Protein 3GT5 (pdb70)

Radius of gyration: 19.45 Å; Cα contacts (8 Å, |Δi|>4): 727; chains: 1; bounding box: 50×46×50 Å

InterPro domains:
  IPR008928 Six-hairpin glycosidase superfamily [SSF48208] (11-395)
  IPR010819 N-acylglucosamine 2-epimerase/Cellobiose 2-epimerase [PF07221] (39-389)
  IPR012341 Six-hairpin glycosidase-like superfamily [G3DSA:1.50.10.10] (9-401)
  IPR034116 AGE domain [cd00249] (7-400)

B-factor: mean 23.51, std 6.63, range [10.03, 51.68]

Secondary structure (DSSP, 8-state):
---TTSHHHHHHHHHHHHHHHTTTTB-TTSSB--EE-TTS-EEESSEEEHHHHHHHHHHHHHHHHHH--HHHHHHHHHHHHHIIIIIB-TTTS-B-SEEETTEEEE--EEHHHHHHHHHHHHHHHHTT-TTHHHHHHHHHHHHHHHTEETTTTEE--EE-TT--B-S-EEHHHHHHHHHHHHHHHHHH--HHHHHHHHHHHHIIIIIIHHTTTTS--SEE-TTS-B-TTTTTTSTT-SSS-SSB-HHHHHHHHHHHHHHHHH---TTHHHHHHHHHHHHHHHHB-TTT-SB-SEE-TTS-EEE--EEHHHHHHHHHHHHHHHHHH--HHHHHHHHHHHHHIIIIIB-TTT-SB-SEE-TTS-B--S--B-TT-SSHHHHHHHHHHHTTS--

Nearest PDB structures (foldseek):
  3gt5-assembly1_A  TM=1.003E+00  e=1.446E-72  Xylella fastidiosa M23
  5x32-assembly2_B  TM=9.901E-01  e=2.668E-51  Marinomonas mediterranea MMB-1
  5x32-assembly1_A  TM=9.912E-01  e=1.944E-47  Marinomonas mediterranea MMB-1
  2zbl-assembly1_C  TM=9.240E-01  e=2.281E-29  Salmonella enterica subsp. enterica serovar Typhimurium
  2zbl-assembly1_B  TM=9.263E-01  e=1.297E-28  Salmonella enterica subsp. enterica serovar Typhimurium

Sequence (391 aa):
SLDFRSADFLRTHISSDTMAFYHPRCIDSAGGFFHYFRDDGSIYNATHRHLVSSTRFVFNYAMAYLQFGTAEYLDAVHHGLSYVRDVHRNPATGGYAWTLCDDRVEDDTNHCYGLAFVMLAYSCGLKVGIKQAREWMDETWCLLERHFWDAEYGLYKKDEADAQWNFTRYRGQNANMHMCEAMLAAYEASGEQRYLERALVLADRITRRQAAKADGLVWEHYDMRWEVDWDYNRDNPKHLFRPWGFQPGHQTEWAKLLLILDRYIEVEWLVPVARSLFDVAVARSWDAVRGGLCYGFAPDGTICDDDKYFWVQAESLAAAALLATRSGDERYWQWYDRLWAYAWQHMVDHRRYGAWYRLLDGDNRKYNDEKSPAGKTDYHTMGACHEVLNVVWT

Structure (mmCIF, N/CA/C/O backbone):
data_3GT5
#
_entry.id   3GT5
#
_cell.length_a   58.401
_cell.length_b   72.052
_cell.length_c   99.606
_cell.angle_alpha   90.000
_cell.angle_beta   90.000
_cell.angle_gamma   90.000
#
_symmetry.space_group_name_H-M   'P 21 21 21'
#
loop_
_entity.id
_entity.type
_entity.pdbx_description
1 polymer 'N-acetylglucosamine 2-epimerase'
2 non-polymer 'CHLORIDE ION'
3 water water
#
loop_
_atom_site.group_PDB
_atom_site.id
_atom_site.type_symbol
_atom_site.label_atom_id
_atom_site.label_alt_id
_atom_site.label_comp_id
_atom_site.label_asym_id
_atom_site.label_entity_id
_atom_site.label_seq_id
_atom_site.pdbx_PDB_ins_code
_atom_site.Cartn_x
_atom_site.Cartn_y
_atom_site.Cartn_z
_atom_site.occupancy
_atom_site.B_iso_or_equiv
_atom_site.auth_seq_id
_atom_site.auth_comp_id
_atom_site.auth_asym_id
_atom_site.auth_atom_id
_atom_site.pdbx_PDB_model_num
ATOM 1 N N . SER A 1 2 ? 32.324 30.771 -12.081 1.00 41.08 9 SER A N 1
ATOM 2 C CA . SER A 1 2 ? 32.436 31.994 -12.927 1.00 41.79 9 SER A CA 1
ATOM 3 C C . SER A 1 2 ? 31.492 33.133 -12.515 1.00 40.55 9 SER A C 1
ATOM 4 O O . SER A 1 2 ? 31.734 34.290 -12.871 1.00 41.57 9 SER A O 1
ATOM 7 N N . LEU A 1 3 ? 30.408 32.806 -11.808 1.00 38.60 10 LEU A N 1
ATOM 8 C CA . LEU A 1 3 ? 29.468 33.823 -11.291 1.00 36.60 10 LEU A CA 1
ATOM 9 C C . LEU A 1 3 ? 30.288 34.741 -10.369 1.00 34.22 10 LEU A C 1
ATOM 10 O O . LEU A 1 3 ? 31.046 34.251 -9.520 1.00 33.05 10 LEU A O 1
ATOM 15 N N . ASP A 1 4 ? 30.187 36.061 -10.553 1.00 30.93 11 ASP A N 1
ATOM 16 C CA . ASP A 1 4 ? 30.940 36.966 -9.682 1.00 29.04 11 ASP A CA 1
ATOM 17 C C . ASP A 1 4 ? 30.060 37.344 -8.476 1.00 26.83 11 ASP A C 1
ATOM 18 O O . ASP A 1 4 ? 29.294 38.307 -8.539 1.00 25.10 11 ASP A O 1
ATOM 23 N N . PHE A 1 5 ? 30.224 36.589 -7.389 1.00 24.61 12 PHE A N 1
ATOM 24 C CA . PHE A 1 5 ? 29.439 36.829 -6.151 1.00 23.94 12 PHE A CA 1
ATOM 25 C C . PHE A 1 5 ? 29.735 38.164 -5.474 1.00 22.85 12 PHE A C 1
ATOM 26 O O . PHE A 1 5 ? 28.922 38.631 -4.670 1.00 23.13 12 PHE A O 1
ATOM 34 N N . ARG A 1 6 ? 30.852 38.792 -5.821 1.00 23.10 13 ARG A N 1
ATOM 35 C CA . ARG A 1 6 ? 31.216 40.091 -5.252 1.00 23.42 13 ARG A CA 1
ATOM 36 C C . ARG A 1 6 ? 30.677 41.262 -6.049 1.00 22.90 13 ARG A C 1
ATOM 37 O O . ARG A 1 6 ? 30.858 42.414 -5.640 1.00 23.98 13 ARG A O 1
ATOM 45 N N . SER A 1 7 ? 30.041 41.015 -7.200 1.00 22.99 14 SER A N 1
ATOM 46 C CA . SER A 1 7 ? 29.534 42.143 -8.003 1.00 23.24 14 SER A CA 1
ATOM 47 C C . SER A 1 7 ? 28.181 42.664 -7.539 1.00 23.05 14 SER A C 1
ATOM 48 O O . SER A 1 7 ? 27.343 41.908 -7.099 1.00 22.09 14 SER A O 1
ATOM 51 N N . ALA A 1 8 ? 27.970 43.973 -7.646 1.00 23.18 15 ALA A N 1
ATOM 52 C CA . ALA A 1 8 ? 26.668 44.565 -7.429 1.00 24.76 15 ALA A CA 1
ATOM 53 C C . ALA A 1 8 ? 25.558 43.965 -8.312 1.00 24.66 15 ALA A C 1
ATOM 54 O O . ALA A 1 8 ? 24.417 43.833 -7.868 1.00 24.60 15 ALA A O 1
ATOM 56 N N . ASP A 1 9 ? 25.903 43.595 -9.547 1.00 24.20 16 ASP A N 1
ATOM 57 C CA . ASP A 1 9 ? 24.984 42.933 -10.463 1.00 25.50 16 ASP A CA 1
ATOM 58 C C . ASP A 1 9 ? 24.414 41.666 -9.810 1.00 23.13 16 ASP A C 1
ATOM 59 O O . ASP A 1 9 ? 23.214 41.458 -9.783 1.00 24.02 16 ASP A O 1
ATOM 64 N N . PHE A 1 10 ? 25.296 40.830 -9.290 1.00 22.20 17 PHE A N 1
ATOM 65 C CA . PHE A 1 10 ? 24.881 39.611 -8.651 1.00 21.55 17 PHE A CA 1
ATOM 66 C C . PHE A 1 10 ? 23.992 39.943 -7.440 1.00 21.33 17 PHE A C 1
ATOM 67 O O . PHE A 1 10 ? 22.887 39.386 -7.280 1.00 19.19 17 PHE A O 1
ATOM 75 N N . LEU A 1 11 ? 24.497 40.807 -6.568 1.00 19.63 18 LEU A N 1
ATOM 76 C CA . LEU A 1 11 ? 23.780 41.100 -5.307 1.00 20.05 18 LEU A CA 1
ATOM 77 C C . LEU A 1 11 ? 22.397 41.710 -5.525 1.00 20.15 18 LEU A C 1
ATOM 78 O O . LEU A 1 11 ? 21.393 41.321 -4.882 1.00 18.88 18 LEU A O 1
ATOM 83 N N . ARG A 1 12 ? 22.305 42.672 -6.453 1.00 19.65 19 ARG A N 1
ATOM 84 C CA . ARG A 1 12 ? 21.030 43.300 -6.754 1.00 20.15 19 ARG A CA 1
ATOM 85 C C . ARG A 1 12 ? 20.031 42.325 -7.368 1.00 19.96 19 ARG A C 1
ATOM 86 O O . ARG A 1 12 ? 18.861 42.320 -7.003 1.00 18.83 19 ARG A O 1
ATOM 94 N N . THR A 1 13 ? 20.530 41.477 -8.270 1.00 19.74 20 THR A N 1
ATOM 95 C CA . THR A 1 13 ? 19.691 40.494 -8.919 1.00 19.50 20 THR A CA 1
ATOM 96 C C . THR A 1 13 ? 19.203 39.512 -7.875 1.00 18.82 20 THR A C 1
ATOM 97 O O . THR A 1 13 ? 18.056 39.129 -7.903 1.00 18.90 20 THR A O 1
ATOM 101 N N . HIS A 1 14 ? 20.081 39.100 -6.971 1.00 18.71 21 HIS A N 1
ATOM 102 C CA . HIS A 1 14 ? 19.690 38.145 -5.947 1.00 18.18 21 HIS A CA 1
ATOM 103 C C . HIS A 1 14 ? 18.621 38.704 -5.024 1.00 18.60 21 HIS A C 1
ATOM 104 O O . HIS A 1 14 ? 17.649 38.002 -4.697 1.00 18.12 21 HIS A O 1
ATOM 111 N N . ILE A 1 15 ? 18.792 39.949 -4.599 1.00 17.69 22 ILE A N 1
ATOM 112 C CA . ILE A 1 15 ? 17.793 40.602 -3.785 1.00 18.32 22 ILE A CA 1
ATOM 113 C C . ILE A 1 15 ? 16.428 40.664 -4.525 1.00 18.50 22 ILE A C 1
ATOM 114 O O . ILE A 1 15 ? 15.355 40.376 -3.986 1.00 18.02 22 ILE A O 1
ATOM 119 N N . SER A 1 16 ? 16.468 40.992 -5.813 1.00 19.00 23 SER A N 1
ATOM 120 C CA A SER A 1 16 ? 15.256 41.119 -6.596 0.50 19.35 23 SER A CA 1
ATOM 121 C CA B SER A 1 16 ? 15.223 41.125 -6.549 0.50 19.05 23 SER A CA 1
ATOM 122 C C . SER A 1 16 ? 14.596 39.756 -6.793 1.00 19.25 23 SER A C 1
ATOM 123 O O . SER A 1 16 ? 13.379 39.648 -6.821 1.00 19.96 23 SER A O 1
ATOM 128 N N . ASP A 1 17 ? 15.409 38.707 -6.888 1.00 20.48 24 ASP A N 1
ATOM 129 C CA . ASP A 1 17 ? 14.849 37.341 -6.987 1.00 20.75 24 ASP A CA 1
ATOM 130 C C . ASP A 1 17 ? 14.087 36.956 -5.691 1.00 20.13 24 ASP A C 1
ATOM 131 O O . ASP A 1 17 ? 12.976 36.396 -5.704 1.00 20.66 24 ASP A O 1
ATOM 136 N N . THR A 1 18 ? 14.670 37.281 -4.548 1.00 18.17 25 THR A N 1
ATOM 137 C CA . THR A 1 18 ? 14.012 36.980 -3.266 1.00 18.34 25 THR A CA 1
ATOM 138 C C . THR A 1 18 ? 12.756 37.840 -3.066 1.00 17.98 25 THR A C 1
ATOM 139 O O . THR A 1 18 ? 11.723 37.380 -2.633 1.00 18.55 25 THR A O 1
ATOM 143 N N . MET A 1 19 ? 12.815 39.108 -3.447 1.00 19.12 26 MET A N 1
ATOM 144 C CA . MET A 1 19 ? 11.618 39.952 -3.415 1.00 18.51 26 MET A CA 1
ATOM 145 C C . MET A 1 19 ? 10.497 39.396 -4.301 1.00 19.93 26 MET A C 1
ATOM 146 O O . MET A 1 19 ? 9.346 39.456 -3.913 1.00 20.42 26 MET A O 1
ATOM 151 N N . ALA A 1 20 ? 10.856 38.806 -5.437 1.00 19.72 27 ALA A N 1
ATOM 152 C CA . ALA A 1 20 ? 9.868 38.205 -6.325 1.00 20.10 27 ALA A CA 1
ATOM 153 C C . ALA A 1 20 ? 9.187 36.994 -5.688 1.00 20.02 27 ALA A C 1
ATOM 154 O O . ALA A 1 20 ? 8.034 36.730 -5.998 1.00 20.59 27 ALA A O 1
ATOM 156 N N . PHE A 1 21 ? 9.847 36.284 -4.771 1.00 19.60 28 PHE A N 1
ATOM 157 C CA . PHE A 1 21 ? 9.196 35.198 -4.027 1.00 19.97 28 PHE A CA 1
ATOM 158 C C . PHE A 1 21 ? 8.068 35.736 -3.125 1.00 19.71 28 PHE A C 1
ATOM 159 O O . PHE A 1 21 ? 6.938 35.205 -3.081 1.00 20.36 28 PHE A O 1
ATOM 167 N N . TYR A 1 22 ? 8.363 36.794 -2.367 1.00 19.60 29 TYR A N 1
ATOM 168 C CA . TYR A 1 22 ? 7.441 37.272 -1.328 1.00 19.57 29 TYR A CA 1
ATOM 169 C C . TYR A 1 22 ? 6.393 38.251 -1.878 1.00 20.12 29 TYR A C 1
ATOM 170 O O . TYR A 1 22 ? 5.306 38.321 -1.377 1.00 21.84 29 TYR A O 1
ATOM 179 N N . HIS A 1 23 ? 6.780 39.036 -2.871 1.00 21.86 30 HIS A N 1
ATOM 180 C CA . HIS A 1 23 ? 5.936 40.122 -3.350 1.00 23.30 30 HIS A CA 1
ATOM 181 C C . HIS A 1 23 ? 5.192 39.711 -4.623 1.00 23.96 30 HIS A C 1
ATOM 182 O O . HIS A 1 23 ? 5.832 39.230 -5.555 1.00 24.96 30 HIS A O 1
ATOM 189 N N . PRO A 1 24 ? 3.853 39.896 -4.666 1.00 24.84 31 PRO A N 1
ATOM 190 C CA . PRO A 1 24 ? 2.988 40.507 -3.655 1.00 24.74 31 PRO A CA 1
ATOM 191 C C . PRO A 1 24 ? 2.219 39.501 -2.759 1.00 24.17 31 PRO A C 1
ATOM 192 O O . PRO A 1 24 ? 1.336 39.889 -1.982 1.00 24.02 31 PRO A O 1
ATOM 196 N N . ARG A 1 25 ? 2.569 38.224 -2.825 1.00 24.20 32 ARG A N 1
ATOM 197 C CA . ARG A 1 25 ? 1.800 37.190 -2.138 1.00 25.28 32 ARG A CA 1
ATOM 198 C C . ARG A 1 25 ? 1.804 37.285 -0.602 1.00 24.46 32 ARG A C 1
ATOM 199 O O . ARG A 1 25 ? 0.870 36.804 0.044 1.00 22.78 32 ARG A O 1
ATOM 207 N N . CYS A 1 26 ? 2.826 37.944 -0.033 1.00 23.03 33 CYS A N 1
ATOM 208 C CA . CYS A 1 26 ? 2.905 38.075 1.416 1.00 22.93 33 CYS A CA 1
ATOM 209 C C . CYS A 1 26 ? 1.936 39.105 2.014 1.00 23.02 33 CYS A C 1
ATOM 210 O O . CYS A 1 26 ? 1.734 39.120 3.232 1.00 22.90 33 CYS A O 1
ATOM 213 N N . ILE A 1 27 ? 1.344 39.956 1.175 1.00 23.40 34 ILE A N 1
ATOM 214 C CA . ILE A 1 27 ? 0.533 41.091 1.649 1.00 24.96 34 ILE A CA 1
ATOM 215 C C . ILE A 1 27 ? -0.904 40.639 1.931 1.00 26.24 34 ILE A C 1
ATOM 216 O O . ILE A 1 27 ? -1.603 40.052 1.058 1.00 26.71 34 ILE A O 1
ATOM 221 N N . ASP A 1 28 ? -1.342 40.856 3.161 1.00 25.46 35 ASP A N 1
ATOM 222 C CA . ASP A 1 28 ? -2.703 40.577 3.538 1.00 26.72 35 ASP A CA 1
ATOM 223 C C . ASP A 1 28 ? -3.440 41.910 3.506 1.00 27.08 35 ASP A C 1
ATOM 224 O O . ASP A 1 28 ? -3.194 42.773 4.349 1.00 27.12 35 ASP A O 1
ATOM 229 N N . SER A 1 29 ? -4.344 42.068 2.532 1.00 28.79 36 SER A N 1
ATOM 230 C CA . SER A 1 29 ? -5.144 43.280 2.390 1.00 29.70 36 SER A CA 1
ATOM 231 C C . SER A 1 29 ? -5.978 43.569 3.633 1.00 29.29 36 SER A C 1
ATOM 232 O O . SER A 1 29 ? -6.283 44.722 3.894 1.00 29.55 36 SER A O 1
ATOM 235 N N . ALA A 1 30 ? -6.305 42.539 4.409 1.00 28.95 37 ALA A N 1
ATOM 236 C CA . ALA A 1 30 ? -6.979 42.699 5.709 1.00 29.23 37 ALA A CA 1
ATOM 237 C C . ALA A 1 30 ? -6.102 43.273 6.833 1.00 28.89 37 ALA A C 1
ATOM 238 O O . ALA A 1 30 ? -6.645 43.726 7.851 1.00 29.58 37 ALA A O 1
ATOM 240 N N . GLY A 1 31 ? -4.778 43.299 6.651 1.00 27.72 38 GLY A N 1
ATOM 241 C CA . GLY A 1 31 ? -3.846 43.774 7.696 1.00 26.44 38 GLY A CA 1
ATOM 242 C C . GLY A 1 31 ? -2.528 42.978 7.734 1.00 25.74 38 GLY A C 1
ATOM 243 O O . GLY A 1 31 ? -2.534 41.742 7.842 1.00 24.22 38 GLY A O 1
ATOM 244 N N . GLY A 1 32 ? -1.406 43.706 7.629 1.00 25.43 39 GLY A N 1
ATOM 245 C CA . GLY A 1 32 ? -0.061 43.136 7.731 1.00 24.67 39 GLY A CA 1
ATOM 246 C C . GLY A 1 32 ? 0.277 42.153 6.615 1.00 23.45 39 GLY A C 1
ATOM 247 O O . GLY A 1 32 ? -0.248 42.246 5.486 1.00 23.65 39 GLY A O 1
ATOM 248 N N . PHE A 1 33 ? 1.118 41.180 6.967 1.00 21.97 40 PHE A N 1
ATOM 249 C CA . PHE A 1 33 ? 1.622 40.181 6.044 1.00 21.19 40 PHE A CA 1
ATOM 250 C C . PHE A 1 33 ? 1.309 38.788 6.556 1.00 21.25 40 PHE A C 1
ATOM 251 O O . PHE A 1 33 ? 1.205 38.568 7.777 1.00 20.05 40 PHE A O 1
ATOM 259 N N . PHE A 1 34 ? 1.187 37.839 5.629 1.00 21.25 41 PHE A N 1
ATOM 260 C CA . PHE A 1 34 ? 1.149 36.424 5.984 1.00 21.31 41 PHE A CA 1
ATOM 261 C C . PHE A 1 34 ? 2.586 36.031 6.388 1.00 19.71 41 PHE A C 1
ATOM 262 O O . PHE A 1 34 ? 3.577 36.540 5.824 1.00 19.66 41 PHE A O 1
ATOM 270 N N . HIS A 1 35 ? 2.703 35.128 7.348 1.00 19.78 42 HIS A N 1
ATOM 271 C CA . HIS A 1 35 ? 4.006 34.797 7.947 1.00 19.03 42 HIS A CA 1
ATOM 272 C C . HIS A 1 35 ? 4.500 33.350 7.750 1.00 20.13 42 HIS A C 1
ATOM 273 O O . HIS A 1 35 ? 5.582 33.015 8.213 1.00 19.56 42 HIS A O 1
ATOM 280 N N . TYR A 1 36 ? 3.726 32.498 7.065 1.00 20.21 43 TYR A N 1
ATOM 281 C CA . TYR A 1 36 ? 4.095 31.095 6.898 1.00 20.49 43 TYR A CA 1
ATOM 282 C C . TYR A 1 36 ? 3.979 30.689 5.424 1.00 21.00 43 TYR A C 1
ATOM 283 O O . TYR A 1 36 ? 2.863 30.665 4.864 1.00 22.83 43 TYR A O 1
ATOM 292 N N . PHE A 1 37 ? 5.126 30.430 4.794 1.00 20.38 44 PHE A N 1
ATOM 293 C CA . PHE A 1 37 ? 5.197 30.133 3.365 1.00 20.36 44 PHE A CA 1
ATOM 294 C C . PHE A 1 37 ? 5.883 28.811 3.076 1.00 20.86 44 PHE A C 1
ATOM 295 O O . PHE A 1 37 ? 6.969 28.486 3.619 1.00 18.02 44 PHE A O 1
ATOM 303 N N . ARG A 1 38 ? 5.269 28.034 2.176 1.00 21.73 45 ARG A N 1
ATOM 304 C CA . ARG A 1 38 ? 5.916 26.875 1.605 1.00 22.22 45 ARG A CA 1
ATOM 305 C C . ARG A 1 38 ? 6.951 27.233 0.530 1.00 22.17 45 ARG A C 1
ATOM 306 O O . ARG A 1 38 ? 7.025 28.385 0.086 1.00 21.44 45 ARG A O 1
ATOM 314 N N . ASP A 1 39 ? 7.716 26.233 0.086 1.00 21.71 46 ASP A N 1
ATOM 315 C CA . ASP A 1 39 ? 8.757 26.438 -0.914 1.00 23.37 46 ASP A CA 1
ATOM 316 C C . ASP A 1 39 ? 8.214 27.132 -2.150 1.00 23.21 46 ASP A C 1
ATOM 317 O O . ASP A 1 39 ? 8.906 27.933 -2.746 1.00 22.13 46 ASP A O 1
ATOM 322 N N . ASP A 1 40 ? 6.994 26.784 -2.545 1.00 23.85 47 ASP A N 1
ATOM 323 C CA . ASP A 1 40 ? 6.420 27.324 -3.780 1.00 24.90 47 ASP A CA 1
ATOM 324 C C . ASP A 1 40 ? 5.686 28.632 -3.571 1.00 25.22 47 ASP A C 1
ATOM 325 O O . ASP A 1 40 ? 5.074 29.151 -4.499 1.00 25.80 47 ASP A O 1
ATOM 330 N N . GLY A 1 41 ? 5.734 29.156 -2.352 1.00 25.25 48 GLY A N 1
ATOM 331 C CA . GLY A 1 41 ? 5.125 30.457 -2.061 1.00 25.87 48 GLY A CA 1
ATOM 332 C C . GLY A 1 41 ? 3.728 30.407 -1.505 1.00 26.65 48 GLY A C 1
ATOM 333 O O . GLY A 1 41 ? 3.201 31.435 -1.096 1.00 26.64 48 GLY A O 1
ATOM 334 N N . SER A 1 42 ? 3.124 29.223 -1.448 1.00 27.55 49 SER A N 1
ATOM 335 C CA . SER A 1 42 ? 1.771 29.118 -0.944 1.00 27.38 49 SER A CA 1
ATOM 336 C C . SER A 1 42 ? 1.769 29.344 0.573 1.00 27.44 49 SER A C 1
ATOM 337 O O . SER A 1 42 ? 2.797 29.099 1.250 1.00 27.22 49 SER A O 1
ATOM 340 N N . ILE A 1 43 ? 0.655 29.872 1.077 1.00 27.19 50 ILE A N 1
ATOM 341 C CA . ILE A 1 43 ? 0.521 30.226 2.496 1.00 27.52 50 ILE A CA 1
ATOM 342 C C . ILE A 1 43 ? -0.056 29.036 3.258 1.00 28.00 50 ILE A C 1
ATOM 343 O O . ILE A 1 43 ? -1.131 28.499 2.911 1.00 28.53 50 ILE A O 1
ATOM 348 N N . TYR A 1 44 ? 0.661 28.564 4.268 1.00 27.89 51 TYR A N 1
ATOM 349 C CA . TYR A 1 44 ? 0.206 27.365 4.994 1.00 28.53 51 TYR A CA 1
ATOM 350 C C . TYR A 1 44 ? -0.378 27.637 6.353 1.00 28.99 51 TYR A C 1
ATOM 351 O O . TYR A 1 44 ? -0.872 26.715 7.006 1.00 29.58 51 TYR A O 1
ATOM 360 N N . ASN A 1 45 ? -0.312 28.890 6.800 1.00 28.61 52 ASN A N 1
ATOM 361 C CA . ASN A 1 45 ? -0.997 29.306 8.014 1.00 28.83 52 ASN A CA 1
ATOM 362 C C . ASN A 1 45 ? -1.219 30.786 7.829 1.00 29.27 52 ASN A C 1
ATOM 363 O O . ASN A 1 45 ? -0.254 31.549 7.858 1.00 29.56 52 ASN A O 1
ATOM 368 N N . ALA A 1 46 ? -2.454 31.188 7.575 1.00 27.69 53 ALA A N 1
ATOM 369 C CA . ALA A 1 46 ? -2.759 32.581 7.254 1.00 27.89 53 ALA A CA 1
ATOM 370 C C . ALA A 1 46 ? -3.159 33.385 8.478 1.00 27.80 53 ALA A C 1
ATOM 371 O O . ALA A 1 46 ? -3.155 34.606 8.427 1.00 28.46 53 ALA A O 1
ATOM 373 N N . THR A 1 47 ? -3.540 32.701 9.551 1.00 27.80 54 THR A N 1
ATOM 374 C CA . THR A 1 47 ? -4.105 33.354 10.716 1.00 29.27 54 THR A CA 1
ATOM 375 C C . THR A 1 47 ? -3.087 33.684 11.838 1.00 28.21 54 THR A C 1
ATOM 376 O O . THR A 1 47 ? -3.288 34.639 12.597 1.00 29.70 54 THR A O 1
ATOM 380 N N . HIS A 1 48 ? -2.056 32.879 11.994 1.00 27.78 55 HIS A N 1
ATOM 381 C CA . HIS A 1 48 ? -1.100 33.091 13.084 1.00 26.68 55 HIS A CA 1
ATOM 382 C C . HIS A 1 48 ? -0.067 34.131 12.637 1.00 25.72 55 HIS A C 1
ATOM 383 O O . HIS A 1 48 ? 0.486 34.004 11.531 1.00 23.11 55 HIS A O 1
ATOM 390 N N . ARG A 1 49 ? 0.180 35.139 13.486 1.00 23.92 56 ARG A N 1
ATOM 391 C CA . ARG A 1 49 ? 1.153 36.197 13.183 1.00 22.81 56 ARG A CA 1
ATOM 392 C C . ARG A 1 49 ? 2.153 36.399 14.339 1.00 22.56 56 ARG A C 1
ATOM 393 O O . ARG A 1 49 ? 1.823 36.256 15.528 1.00 22.66 56 ARG A O 1
ATOM 401 N N . HIS A 1 50 ? 3.385 36.718 13.956 1.00 20.44 57 HIS A N 1
ATOM 402 C CA . HIS A 1 50 ? 4.476 36.859 14.864 1.00 20.20 57 HIS A CA 1
ATOM 403 C C . HIS A 1 50 ? 5.104 38.235 14.720 1.00 19.32 57 HIS A C 1
ATOM 404 O O . HIS A 1 50 ? 5.406 38.699 13.593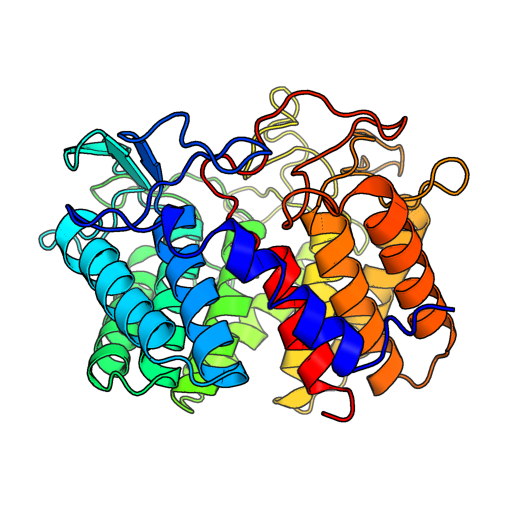 1.00 18.96 57 HIS A O 1
ATOM 411 N N . LEU A 1 51 ? 5.375 38.852 15.865 1.00 18.58 58 LEU A N 1
ATOM 412 C CA . LEU A 1 51 ? 5.973 40.189 15.856 1.00 18.17 58 LEU A CA 1
ATOM 413 C C . LEU A 1 51 ? 7.266 40.233 15.062 1.00 17.23 58 LEU A C 1
ATOM 414 O O . LEU A 1 51 ? 7.502 41.217 14.384 1.00 18.75 58 LEU A O 1
ATOM 419 N N . VAL A 1 52 ? 8.109 39.204 15.151 1.00 16.60 59 VAL A N 1
ATOM 420 C CA . VAL A 1 52 ? 9.412 39.205 14.450 1.00 15.98 59 VAL A CA 1
ATOM 421 C C . VAL A 1 52 ? 9.179 39.228 12.908 1.00 16.11 59 VAL A C 1
ATOM 422 O O . VAL A 1 52 ? 9.908 39.924 12.209 1.00 17.65 59 VAL A O 1
ATOM 426 N N . SER A 1 53 ? 8.210 38.486 12.388 1.00 16.84 60 SER A N 1
ATOM 427 C CA . SER A 1 53 ? 7.876 38.610 10.940 1.00 16.94 60 SER A CA 1
ATOM 428 C C . SER A 1 53 ? 7.260 39.965 10.555 1.00 17.78 60 SER A C 1
ATOM 429 O O . SER A 1 53 ? 7.643 40.585 9.520 1.00 17.00 60 SER A O 1
ATOM 432 N N . SER A 1 54 ? 6.307 40.438 11.354 1.00 17.35 61 SER A N 1
ATOM 433 C CA . SER A 1 54 ? 5.649 41.728 11.080 1.00 17.32 61 SER A CA 1
ATOM 434 C C . SER A 1 54 ? 6.686 42.855 10.934 1.00 17.42 61 SER A C 1
ATOM 435 O O . SER A 1 54 ? 6.591 43.705 10.039 1.00 17.93 61 SER A O 1
ATOM 438 N N . THR A 1 55 ? 7.666 42.879 11.812 1.00 17.33 62 THR A N 1
ATOM 439 C CA . THR A 1 55 ? 8.729 43.896 11.749 1.00 16.47 62 THR A CA 1
ATOM 440 C C . THR A 1 55 ? 9.765 43.629 10.641 1.00 17.69 62 THR A C 1
ATOM 441 O O . THR A 1 55 ? 10.195 44.562 9.942 1.00 16.62 62 THR A O 1
ATOM 445 N N . ARG A 1 56 ? 10.194 42.376 10.486 1.00 16.59 63 ARG A N 1
ATOM 446 C CA . ARG A 1 56 ? 11.209 42.059 9.481 1.00 16.87 63 ARG A CA 1
ATOM 447 C C . ARG A 1 56 ? 10.706 42.351 8.073 1.00 16.67 63 ARG A C 1
ATOM 448 O O . ARG A 1 56 ? 11.477 42.766 7.218 1.00 16.36 63 ARG A O 1
ATOM 456 N N . PHE A 1 57 ? 9.420 42.110 7.808 1.00 17.65 64 PHE A N 1
ATOM 457 C CA . PHE A 1 57 ? 8.881 42.440 6.471 1.00 17.55 64 PHE A CA 1
ATOM 458 C C . PHE A 1 57 ? 8.907 43.950 6.190 1.00 18.43 64 PHE A C 1
ATOM 459 O O . PHE A 1 57 ? 9.065 44.357 5.058 1.00 19.39 64 PHE A O 1
ATOM 467 N N . VAL A 1 58 ? 8.750 44.789 7.214 1.00 18.08 65 VAL A N 1
ATOM 468 C CA . VAL A 1 58 ? 8.953 46.238 7.023 1.00 18.43 65 VAL A CA 1
ATOM 469 C C . VAL A 1 58 ? 10.388 46.532 6.588 1.00 18.31 65 VAL A C 1
ATOM 470 O O . VAL A 1 58 ? 10.616 47.307 5.668 1.00 18.78 65 VAL A O 1
ATOM 474 N N . PHE A 1 59 ? 11.377 45.901 7.222 1.00 18.37 66 PHE A N 1
ATOM 475 C CA . PHE A 1 59 ? 12.773 46.013 6.779 1.00 18.74 66 PHE A CA 1
ATOM 476 C C . PHE A 1 59 ? 12.933 45.586 5.297 1.00 18.46 66 PHE A C 1
ATOM 477 O O . PHE A 1 59 ? 13.553 46.320 4.527 1.00 19.10 66 PHE A O 1
ATOM 485 N N . ASN A 1 60 ? 12.423 44.398 4.935 1.00 17.88 67 ASN A N 1
ATOM 486 C CA . ASN A 1 60 ? 12.526 43.809 3.580 1.00 18.21 67 ASN A CA 1
ATOM 487 C C . ASN A 1 60 ? 12.129 44.903 2.587 1.00 18.16 67 ASN A C 1
ATOM 488 O O . ASN A 1 60 ? 12.832 45.204 1.626 1.00 17.71 67 ASN A O 1
ATOM 493 N N . TYR A 1 61 ? 10.966 45.467 2.820 1.00 17.00 68 TYR A N 1
ATOM 494 C CA . TYR A 1 61 ? 10.402 46.358 1.803 1.00 17.25 68 TYR A CA 1
ATOM 495 C C . TYR A 1 61 ? 11.060 47.724 1.839 1.00 17.29 68 TYR A C 1
ATOM 496 O O . TYR A 1 61 ? 11.254 48.345 0.769 1.00 17.68 68 TYR A O 1
ATOM 505 N N . ALA A 1 62 ? 11.407 48.217 3.037 1.00 17.73 69 ALA A N 1
ATOM 506 C CA . ALA A 1 62 ? 12.139 49.502 3.132 1.00 17.39 69 ALA A CA 1
ATOM 507 C C . ALA A 1 62 ? 13.476 49.470 2.451 1.00 17.35 69 ALA A C 1
ATOM 508 O O . ALA A 1 62 ? 13.775 50.355 1.691 1.00 18.83 69 ALA A O 1
ATOM 510 N N . MET A 1 63 ? 14.293 48.430 2.702 1.00 18.14 70 MET A N 1
ATOM 511 C CA . MET A 1 63 ? 15.601 48.347 2.102 1.00 18.85 70 MET A CA 1
ATOM 512 C C . MET A 1 63 ? 15.473 48.138 0.568 1.00 19.05 70 MET A C 1
ATOM 513 O O . MET A 1 63 ? 16.235 48.701 -0.209 1.00 19.35 70 MET A O 1
ATOM 518 N N . ALA A 1 64 ? 14.483 47.369 0.136 1.00 19.84 71 ALA A N 1
ATOM 519 C CA . ALA A 1 64 ? 14.196 47.229 -1.302 1.00 18.98 71 ALA A CA 1
ATOM 520 C C . ALA A 1 64 ? 13.754 48.535 -1.968 1.00 19.48 71 ALA A C 1
ATOM 521 O O . ALA A 1 64 ? 14.211 48.842 -3.057 1.00 17.88 71 ALA A O 1
ATOM 523 N N . TYR A 1 65 ? 12.892 49.298 -1.316 1.00 19.71 72 TYR A N 1
ATOM 524 C CA . TYR A 1 65 ? 12.521 50.615 -1.845 1.00 20.56 72 TYR A CA 1
ATOM 525 C C . TYR A 1 65 ? 13.737 51.536 -1.978 1.00 21.65 72 TYR A C 1
ATOM 526 O O . TYR A 1 65 ? 13.888 52.197 -3.009 1.00 21.41 72 TYR A O 1
ATOM 535 N N . LEU A 1 66 ? 14.621 51.566 -0.967 1.00 21.26 73 LEU A N 1
ATOM 536 C CA . LEU A 1 66 ? 15.847 52.385 -1.004 1.00 22.34 73 LEU A CA 1
ATOM 537 C C . LEU A 1 66 ? 16.790 51.950 -2.127 1.00 23.12 73 LEU A C 1
ATOM 538 O O . LEU A 1 66 ? 17.481 52.766 -2.730 1.00 23.06 73 LEU A O 1
ATOM 543 N N . GLN A 1 67 ? 16.789 50.667 -2.441 1.00 22.46 74 GLN A N 1
ATOM 544 C CA . GLN A 1 67 ? 17.639 50.180 -3.501 1.00 23.05 74 GLN A CA 1
ATOM 545 C C . GLN A 1 67 ? 17.060 50.385 -4.888 1.00 23.87 74 GLN A C 1
ATOM 546 O O . GLN A 1 67 ? 17.807 50.757 -5.806 1.00 25.16 74 GLN A O 1
ATOM 552 N N . PHE A 1 68 ? 15.767 50.126 -5.048 1.00 23.25 75 PHE A N 1
ATOM 553 C CA . PHE A 1 68 ? 15.146 50.038 -6.364 1.00 23.90 75 PHE A CA 1
ATOM 554 C C . PHE A 1 68 ? 14.149 51.183 -6.662 1.00 25.27 75 PHE A C 1
ATOM 555 O O . PHE A 1 68 ? 13.846 51.448 -7.839 1.00 25.81 75 PHE A O 1
ATOM 563 N N . GLY A 1 69 ? 13.616 51.847 -5.633 1.00 25.74 76 GLY A N 1
ATOM 564 C CA . GLY A 1 69 ? 12.591 52.888 -5.809 1.00 26.64 76 GLY A CA 1
ATOM 565 C C . GLY A 1 69 ? 11.162 52.478 -6.148 1.00 27.34 76 GLY A C 1
ATOM 566 O O . GLY A 1 69 ? 10.302 53.325 -6.420 1.00 26.91 76 GLY A O 1
ATOM 567 N N . THR A 1 70 ? 10.859 51.189 -6.093 1.00 27.18 77 THR A N 1
ATOM 568 C CA . THR A 1 70 ? 9.576 50.693 -6.556 1.00 28.29 77 THR A CA 1
ATOM 569 C C . THR A 1 70 ? 8.449 51.167 -5.633 1.00 27.58 77 THR A C 1
ATOM 570 O O . THR A 1 70 ? 8.472 50.877 -4.450 1.00 26.76 77 THR A O 1
ATOM 574 N N . ALA A 1 71 ? 7.457 51.866 -6.176 1.00 26.50 78 ALA A N 1
ATOM 575 C CA . ALA A 1 71 ? 6.358 52.420 -5.377 1.00 27.04 78 ALA A CA 1
ATOM 576 C C . ALA A 1 71 ? 5.571 51.410 -4.565 1.00 26.28 78 ALA A C 1
ATOM 577 O O . ALA A 1 71 ? 5.154 51.716 -3.439 1.00 27.11 78 ALA A O 1
ATOM 579 N N . GLU A 1 72 ? 5.322 50.236 -5.141 1.00 25.32 79 GLU A N 1
ATOM 580 C CA . GLU A 1 72 ? 4.660 49.163 -4.445 1.00 25.73 79 GLU A CA 1
ATOM 581 C C . GLU A 1 72 ? 5.396 48.806 -3.140 1.00 23.88 79 GLU A C 1
ATOM 582 O O . GLU A 1 72 ? 4.763 48.429 -2.151 1.00 22.89 79 GLU A O 1
ATOM 588 N N . TYR A 1 73 ? 6.714 48.994 -3.111 1.00 24.13 80 TYR A N 1
ATOM 589 C CA . TYR A 1 73 ? 7.496 48.636 -1.909 1.00 23.75 80 TYR A CA 1
ATOM 590 C C . TYR A 1 73 ? 7.306 49.678 -0.824 1.00 23.93 80 TYR A C 1
ATOM 591 O O . TYR A 1 73 ? 7.175 49.322 0.355 1.00 22.55 80 TYR A O 1
ATOM 600 N N . LEU A 1 74 ? 7.281 50.960 -1.213 1.00 23.20 81 LEU A N 1
ATOM 601 C CA . LEU A 1 74 ? 6.956 52.039 -0.244 1.00 24.50 81 LEU A CA 1
ATOM 602 C C . LEU A 1 74 ? 5.555 51.870 0.341 1.00 23.27 81 LEU A C 1
ATOM 603 O O . LEU A 1 74 ? 5.365 52.022 1.536 1.00 24.04 81 LEU A O 1
ATOM 608 N N . ASP A 1 75 ? 4.565 51.540 -0.484 1.00 24.04 82 ASP A N 1
ATOM 609 C CA . ASP A 1 75 ? 3.216 51.238 -0.002 1.00 23.78 82 ASP A CA 1
ATOM 610 C C . ASP A 1 75 ? 3.174 50.104 1.027 1.00 22.54 82 ASP A C 1
ATOM 611 O O . ASP A 1 75 ? 2.392 50.170 2.017 1.00 21.48 82 ASP A O 1
ATOM 616 N N . ALA A 1 76 ? 3.992 49.075 0.777 1.00 20.65 83 ALA A N 1
ATOM 617 C CA . ALA A 1 76 ? 4.060 47.921 1.672 1.00 20.28 83 ALA A CA 1
ATOM 618 C C . ALA A 1 76 ? 4.718 48.286 3.003 1.00 20.02 83 ALA A C 1
ATOM 619 O O . ALA A 1 76 ? 4.314 47.736 4.025 1.00 21.24 83 ALA A O 1
ATOM 621 N N . VAL A 1 77 ? 5.700 49.185 3.000 1.00 20.84 84 VAL A N 1
ATOM 622 C CA . VAL A 1 77 ? 6.292 49.713 4.269 1.00 20.16 84 VAL A CA 1
ATOM 623 C C . VAL A 1 77 ? 5.196 50.347 5.140 1.00 20.72 84 VAL A C 1
ATOM 624 O O . VAL A 1 77 ? 5.078 50.033 6.352 1.00 19.58 84 VAL A O 1
ATOM 628 N N . HIS A 1 78 ? 4.378 51.227 4.532 1.00 21.56 85 HIS A N 1
ATOM 629 C CA . HIS A 1 78 ? 3.222 51.836 5.258 1.00 21.79 85 HIS A CA 1
ATOM 630 C C . HIS A 1 78 ? 2.204 50.808 5.809 1.00 21.65 85 HIS A C 1
ATOM 631 O O . HIS A 1 78 ? 1.817 50.847 6.972 1.00 21.93 85 HIS A O 1
ATOM 638 N N . HIS A 1 79 ? 1.808 49.858 4.972 1.00 20.91 86 HIS A N 1
ATOM 639 C CA . HIS A 1 79 ? 0.929 48.787 5.360 1.00 22.03 86 HIS A CA 1
ATOM 640 C C . HIS A 1 79 ? 1.489 47.998 6.556 1.00 22.06 86 HIS A C 1
ATOM 641 O O . HIS A 1 79 ? 0.767 47.714 7.511 1.00 21.22 86 HIS A O 1
ATOM 648 N N . GLY A 1 80 ? 2.782 47.629 6.475 1.00 22.04 87 GLY A N 1
ATOM 649 C CA . GLY A 1 80 ? 3.430 46.863 7.537 1.00 21.13 87 GLY A CA 1
ATOM 650 C C . GLY A 1 80 ? 3.539 47.624 8.837 1.00 20.41 87 GLY A C 1
ATOM 651 O O . GLY A 1 80 ? 3.336 47.060 9.920 1.00 20.06 87 GLY A O 1
ATOM 652 N N . LEU A 1 81 ? 3.906 48.895 8.749 1.00 20.78 88 LEU A N 1
ATOM 653 C CA . LEU A 1 81 ? 3.969 49.726 9.951 1.00 21.62 88 LEU A CA 1
ATOM 654 C C . LEU A 1 81 ? 2.590 49.950 10.596 1.00 22.19 88 LEU A C 1
ATOM 655 O O . LEU A 1 81 ? 2.484 49.999 11.830 1.00 21.59 88 LEU A O 1
ATOM 660 N N . SER A 1 82 ? 1.521 50.066 9.793 1.00 22.86 89 SER A N 1
ATOM 661 C CA . SER A 1 82 ? 0.183 50.152 10.359 1.00 23.25 89 SER A CA 1
ATOM 662 C C . SER A 1 82 ? -0.160 48.919 11.189 1.00 22.74 89 SER A C 1
ATOM 663 O O . SER A 1 82 ? -0.730 49.029 12.258 1.00 23.94 89 SER A O 1
ATOM 666 N N . TYR A 1 83 ? 0.168 47.751 10.686 1.00 21.50 90 TYR A N 1
ATOM 667 C CA . TYR A 1 83 ? -0.074 46.550 11.442 1.00 22.05 90 TYR A CA 1
ATOM 668 C C . TYR A 1 83 ? 0.687 46.528 12.789 1.00 21.82 90 TYR A C 1
ATOM 669 O O . TYR A 1 83 ? 0.119 46.159 13.814 1.00 21.33 90 TYR A O 1
ATOM 678 N N . VAL A 1 84 ? 1.955 46.926 12.765 1.00 21.42 91 VAL A N 1
ATOM 679 C CA . VAL A 1 84 ? 2.776 46.991 13.992 1.00 22.33 91 VAL A CA 1
ATOM 680 C C . VAL A 1 84 ? 2.145 47.959 14.985 1.00 23.41 91 VAL A C 1
ATOM 681 O O . VAL A 1 84 ? 1.953 47.616 16.167 1.00 23.77 91 VAL A O 1
ATOM 685 N N . ARG A 1 85 ? 1.717 49.134 14.505 1.00 24.37 92 ARG A N 1
ATOM 686 C CA . ARG A 1 85 ? 1.193 50.138 15.437 1.00 25.55 92 ARG A CA 1
ATOM 687 C C . ARG A 1 85 ? -0.272 49.974 15.865 1.00 26.53 92 ARG A C 1
ATOM 688 O O . ARG A 1 85 ? -0.614 50.348 16.989 1.00 26.25 92 ARG A O 1
ATOM 696 N N . ASP A 1 86 ? -1.108 49.400 14.998 1.00 27.53 93 ASP A N 1
ATOM 697 C CA . ASP A 1 86 ? -2.546 49.305 15.239 1.00 29.65 93 ASP A CA 1
ATOM 698 C C . ASP A 1 86 ? -2.995 47.978 15.783 1.00 29.40 93 ASP A C 1
ATOM 699 O O . ASP A 1 86 ? -4.054 47.911 16.460 1.00 30.53 93 ASP A O 1
ATOM 704 N N . VAL A 1 87 ? -2.215 46.919 15.521 1.00 27.14 94 VAL A N 1
ATOM 705 C CA . VAL A 1 87 ? -2.617 45.572 15.907 1.00 25.57 94 VAL A CA 1
ATOM 706 C C . VAL A 1 87 ? -1.684 44.979 16.960 1.00 24.86 94 VAL A C 1
ATOM 707 O O . VAL A 1 87 ? -2.159 44.457 17.950 1.00 24.50 94 VAL A O 1
ATOM 711 N N . HIS A 1 88 ? -0.364 45.057 16.770 1.00 23.25 95 HIS A N 1
ATOM 712 C CA . HIS A 1 88 ? 0.577 44.531 17.783 1.00 22.16 95 HIS A CA 1
ATOM 713 C C . HIS A 1 88 ? 0.635 45.397 19.037 1.00 22.11 95 HIS A C 1
ATOM 714 O O . HIS A 1 88 ? 0.660 44.879 20.142 1.00 21.35 95 HIS A O 1
ATOM 721 N N . ARG A 1 89 ? 0.674 46.699 18.854 1.00 22.20 96 ARG A N 1
ATOM 722 C CA . ARG A 1 89 ? 0.938 47.598 19.959 1.00 22.91 96 ARG A CA 1
ATOM 723 C C . ARG A 1 89 ? -0.279 47.759 20.866 1.00 23.33 96 ARG A C 1
ATOM 724 O O . ARG A 1 89 ? -1.384 48.009 20.401 1.00 24.04 96 ARG A O 1
ATOM 732 N N . ASN A 1 90 ? -0.028 47.599 22.152 1.00 23.53 97 ASN A N 1
ATOM 733 C CA . ASN A 1 90 ? -1.010 47.812 23.209 1.00 25.47 97 ASN A CA 1
ATOM 734 C C . ASN A 1 90 ? -0.896 49.268 23.689 1.00 27.15 97 ASN A C 1
ATOM 735 O O . ASN A 1 90 ? 0.096 49.653 24.343 1.00 26.60 97 ASN A O 1
ATOM 740 N N . PRO A 1 91 ? -1.874 50.107 23.319 1.00 29.85 98 PRO A N 1
ATOM 741 C CA . PRO A 1 91 ? -1.826 51.526 23.703 1.00 30.80 98 PRO A CA 1
ATOM 742 C C . PRO A 1 91 ? -1.796 51.762 25.214 1.00 31.09 98 PRO A C 1
ATOM 743 O O . PRO A 1 91 ? -1.254 52.766 25.642 1.00 32.88 98 PRO A O 1
ATOM 747 N N . ALA A 1 92 ? -2.356 50.844 26.004 1.00 31.06 99 ALA A N 1
ATOM 748 C CA . ALA A 1 92 ? -2.374 50.992 27.480 1.00 30.60 99 ALA A CA 1
ATOM 749 C C . ALA A 1 92 ? -1.008 50.819 28.143 1.00 30.79 99 ALA A C 1
ATOM 750 O O . ALA A 1 92 ? -0.741 51.428 29.168 1.00 30.87 99 ALA A O 1
ATOM 752 N N . THR A 1 93 ? -0.155 49.958 27.586 1.00 29.70 100 THR A N 1
ATOM 753 C CA . THR A 1 93 ? 1.133 49.610 28.226 1.00 28.76 100 THR A CA 1
ATOM 754 C C . THR A 1 93 ? 2.343 50.094 27.409 1.00 27.83 100 THR A C 1
ATOM 755 O O . THR A 1 93 ? 3.441 50.262 27.933 1.00 28.31 100 THR A O 1
ATOM 759 N N . GLY A 1 94 ? 2.148 50.288 26.110 1.00 26.65 101 GLY A N 1
ATOM 760 C CA . GLY A 1 94 ? 3.265 50.595 25.215 1.00 25.88 101 GLY A CA 1
ATOM 761 C C . GLY A 1 94 ? 3.959 49.324 24.715 1.00 24.98 101 GLY A C 1
ATOM 762 O O . GLY A 1 94 ? 4.791 49.391 23.836 1.00 24.73 101 GLY A O 1
ATOM 763 N N . GLY A 1 95 ? 3.585 48.163 25.240 1.00 24.09 102 GLY A N 1
ATOM 764 C CA . GLY A 1 95 ? 4.163 46.895 24.783 1.00 22.76 102 GLY A CA 1
ATOM 765 C C . GLY A 1 95 ? 3.514 46.377 23.507 1.00 22.28 102 GLY A C 1
ATOM 766 O O . GLY A 1 95 ? 2.485 46.902 23.035 1.00 21.97 102 GLY A O 1
ATOM 767 N N . TYR A 1 96 ? 4.115 45.324 22.946 1.00 21.13 103 TYR A N 1
ATOM 768 C CA . TYR A 1 96 ? 3.733 44.805 21.639 1.00 20.25 103 TYR A CA 1
ATOM 769 C C . TYR A 1 96 ? 3.443 43.350 21.765 1.00 20.97 103 TYR A C 1
ATOM 770 O O . TYR A 1 96 ? 4.260 42.631 22.324 1.00 23.55 103 TYR A O 1
ATOM 779 N N . ALA A 1 97 ? 2.333 42.900 21.198 1.00 21.89 104 ALA A N 1
ATOM 780 C CA . ALA A 1 97 ? 1.998 41.480 21.201 1.00 21.99 104 ALA A CA 1
ATOM 781 C C . ALA A 1 97 ? 3.086 40.702 20.476 1.00 20.93 104 ALA A C 1
ATOM 782 O O . ALA A 1 97 ? 3.443 41.050 19.352 1.00 20.79 104 ALA A O 1
ATOM 784 N N . TRP A 1 98 ? 3.578 39.639 21.116 1.00 20.52 105 TRP A N 1
ATOM 785 C CA . TRP A 1 98 ? 4.558 38.723 20.523 1.00 20.26 105 TRP A CA 1
ATOM 786 C C . TRP A 1 98 ? 3.946 37.883 19.396 1.00 19.81 105 TRP A C 1
ATOM 787 O O . TRP A 1 98 ? 4.519 37.751 18.312 1.00 18.85 105 TRP A O 1
ATOM 798 N N . THR A 1 99 ? 2.789 37.268 19.672 1.00 20.70 106 THR A N 1
ATOM 799 C CA . THR A 1 99 ? 2.049 36.528 18.654 1.00 22.33 106 THR A CA 1
ATOM 800 C C . THR A 1 99 ? 0.540 36.867 18.711 1.00 23.92 106 THR A C 1
ATOM 801 O O . THR A 1 99 ? -0.023 37.239 19.763 1.00 23.05 106 THR A O 1
ATOM 805 N N . LEU A 1 100 ? -0.094 36.778 17.545 1.00 25.78 107 LEU A N 1
ATOM 806 C CA . LEU A 1 100 ? -1.507 37.064 17.372 1.00 27.83 107 LEU A CA 1
ATOM 807 C C . LEU A 1 100 ? -2.110 35.892 16.646 1.00 30.46 107 LEU A C 1
ATOM 808 O O . LEU A 1 100 ? -1.439 35.191 15.890 1.00 28.73 107 LEU A O 1
ATOM 813 N N . CYS A 1 101 ? -3.389 35.665 16.902 1.00 33.74 108 CYS A N 1
ATOM 814 C CA . CYS A 1 101 ? -4.136 34.711 16.120 1.00 37.74 108 CYS A CA 1
ATOM 815 C C . CYS A 1 101 ? -5.474 35.364 15.778 1.00 39.15 108 CYS A C 1
ATOM 816 O O . CYS A 1 101 ? -6.247 35.741 16.669 1.00 39.10 108 CYS A O 1
ATOM 819 N N . ASP A 1 102 ? -5.690 35.553 14.478 1.00 40.98 109 ASP A N 1
ATOM 820 C CA . ASP A 1 102 ? -6.806 36.337 13.933 1.00 42.19 109 ASP A CA 1
ATOM 821 C C . ASP A 1 102 ? -6.971 37.726 14.572 1.00 41.97 109 ASP A C 1
ATOM 822 O O . ASP A 1 102 ? -8.064 38.136 14.922 1.00 42.06 109 ASP A O 1
ATOM 827 N N . ASP A 1 103 ? -5.862 38.451 14.675 1.00 42.00 110 ASP A N 1
ATOM 828 C CA . ASP A 1 103 ? -5.802 39.803 15.264 1.00 41.60 110 ASP A CA 1
ATOM 829 C C . ASP A 1 103 ? -6.141 39.846 16.760 1.00 40.13 110 ASP A C 1
ATOM 830 O O . ASP A 1 103 ? -6.160 40.935 17.338 1.00 41.33 110 ASP A O 1
ATOM 835 N N . ARG A 1 104 ? -6.368 38.678 17.379 1.00 37.78 111 ARG A N 1
ATOM 836 C CA . ARG A 1 104 ? -6.458 38.552 18.842 1.00 35.68 111 ARG A CA 1
ATOM 837 C C . ARG A 1 104 ? -5.072 38.197 19.423 1.00 34.12 111 ARG A C 1
ATOM 838 O O . ARG A 1 104 ? -4.381 37.340 18.900 1.00 32.29 111 ARG A O 1
ATOM 840 N N . VAL A 1 105 ? -4.700 38.830 20.526 1.00 32.46 112 VAL A N 1
ATOM 841 C CA . VAL A 1 105 ? -3.416 38.572 21.166 1.00 30.90 112 VAL A CA 1
ATOM 842 C C . VAL A 1 105 ? -3.356 37.137 21.695 1.00 30.69 112 VAL A C 1
ATOM 843 O O . VAL A 1 105 ? -4.223 36.703 22.467 1.00 29.85 112 VAL A O 1
ATOM 847 N N . GLU A 1 106 ? -2.349 36.390 21.258 1.00 29.71 113 GLU A N 1
ATOM 848 C CA . GLU A 1 106 ? -2.122 35.040 21.730 1.00 30.04 113 GLU A CA 1
ATOM 849 C C . GLU A 1 106 ? -1.054 35.015 22.819 1.00 29.02 113 GLU A C 1
ATOM 850 O O . GLU A 1 106 ? -1.216 34.330 23.824 1.00 30.42 113 GLU A O 1
ATOM 856 N N . ASP A 1 107 ? 0.061 35.709 22.607 1.00 27.18 114 ASP A N 1
ATOM 857 C CA . ASP A 1 107 ? 1.114 35.782 23.622 1.00 25.68 114 ASP A CA 1
ATOM 858 C C . ASP A 1 107 ? 1.457 37.247 23.779 1.00 25.26 114 ASP A C 1
ATOM 859 O O . ASP A 1 107 ? 1.915 37.880 22.841 1.00 23.90 114 ASP A O 1
ATOM 864 N N . ASP A 1 108 ? 1.196 37.794 24.965 1.00 24.09 115 ASP A N 1
ATOM 865 C CA . ASP A 1 108 ? 1.426 39.210 25.232 1.00 24.27 115 ASP A CA 1
ATOM 866 C C . ASP A 1 108 ? 2.725 39.454 26.004 1.00 23.27 115 ASP A C 1
ATOM 867 O O . ASP A 1 108 ? 2.925 40.550 26.510 1.00 23.68 115 ASP A O 1
ATOM 872 N N . THR A 1 109 ? 3.582 38.444 26.076 1.00 21.53 116 THR A N 1
ATOM 873 C CA . THR A 1 109 ? 4.911 38.578 26.704 1.00 20.67 116 THR A CA 1
ATOM 874 C C . THR A 1 109 ? 5.700 39.668 26.030 1.00 20.57 116 THR A C 1
ATOM 875 O O . THR A 1 109 ? 5.745 39.732 24.797 1.00 20.59 116 THR A O 1
ATOM 879 N N . ASN A 1 110 ? 6.309 40.528 26.850 1.00 20.24 117 ASN A N 1
ATOM 880 C CA . ASN A 1 110 ? 7.131 41.646 26.380 1.00 20.36 117 ASN A CA 1
ATOM 881 C C . ASN A 1 110 ? 8.597 41.260 26.224 1.00 20.05 117 ASN A C 1
ATOM 882 O O . ASN A 1 110 ? 9.329 41.176 27.176 1.00 21.79 117 ASN A O 1
ATOM 887 N N . HIS A 1 111 ? 8.982 40.950 24.995 1.00 19.47 118 HIS A N 1
ATOM 888 C CA . HIS A 1 111 ? 10.318 40.478 24.686 1.00 19.79 118 HIS A CA 1
ATOM 889 C C . HIS A 1 111 ? 11.185 41.603 24.207 1.00 18.86 118 HIS A C 1
ATOM 890 O O . HIS A 1 111 ? 10.843 42.283 23.272 1.00 19.24 118 HIS A O 1
ATOM 897 N N . CYS A 1 112 ? 12.332 41.790 24.833 1.00 18.05 119 CYS A N 1
ATOM 898 C CA . CYS A 1 112 ? 13.317 42.756 24.347 1.00 17.97 119 CYS A CA 1
ATOM 899 C C . CYS A 1 112 ? 13.694 42.458 22.892 1.00 18.15 119 CYS A C 1
ATOM 900 O O . CYS A 1 112 ? 13.934 43.383 22.116 1.00 18.46 119 CYS A O 1
ATOM 903 N N . TYR A 1 113 ? 13.777 41.170 22.542 1.00 17.45 120 TYR A N 1
ATOM 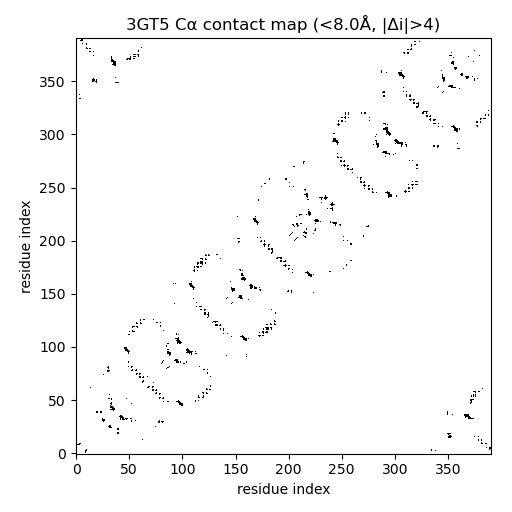904 C CA . TYR A 1 113 ? 14.069 40.769 21.167 1.00 18.03 120 TYR A CA 1
ATOM 905 C C . TYR A 1 113 ? 13.067 41.415 20.197 1.00 17.74 120 TYR A C 1
ATOM 906 O O . TYR A 1 113 ? 13.450 41.943 19.141 1.00 17.96 120 TYR A O 1
ATOM 915 N N . GLY A 1 114 ? 11.796 41.389 20.585 1.00 17.86 121 GLY A N 1
ATOM 916 C CA . GLY A 1 114 ? 10.694 42.068 19.882 1.00 18.15 121 GLY A CA 1
ATOM 917 C C . GLY A 1 114 ? 10.886 43.550 19.711 1.00 18.65 121 GLY A C 1
ATOM 918 O O . GLY A 1 114 ? 10.804 44.081 18.593 1.00 19.46 121 GLY A O 1
ATOM 919 N N . LEU A 1 115 ? 11.216 44.238 20.795 1.00 18.51 122 LEU A N 1
ATOM 920 C CA . LEU A 1 115 ? 11.473 45.667 20.724 1.00 18.55 122 LEU A CA 1
ATOM 921 C C . LEU A 1 115 ? 12.680 46.066 19.849 1.00 18.16 122 LEU A C 1
ATOM 922 O O . LEU A 1 115 ? 12.684 47.164 19.294 1.00 18.50 122 LEU A O 1
ATOM 927 N N . ALA A 1 116 ? 13.729 45.223 19.766 1.00 16.46 123 ALA A N 1
ATOM 928 C CA . ALA A 1 116 ? 14.853 45.482 18.858 1.00 15.97 123 ALA A CA 1
ATOM 929 C C . ALA A 1 116 ? 14.295 45.557 17.426 1.00 15.54 123 ALA A C 1
ATOM 930 O O . ALA A 1 116 ? 14.580 46.522 16.679 1.00 16.34 123 ALA A O 1
ATOM 932 N N . PHE A 1 117 ? 13.479 44.569 17.083 1.00 15.84 124 PHE A N 1
ATOM 933 C CA . PHE A 1 117 ? 12.845 44.518 15.759 1.00 15.66 124 PHE A CA 1
ATOM 934 C C . PHE A 1 117 ? 11.856 45.634 15.488 1.00 15.77 124 PHE A C 1
ATOM 935 O O . PHE A 1 117 ? 11.843 46.200 14.413 1.00 16.49 124 PHE A O 1
ATOM 943 N N . VAL A 1 118 ? 11.111 46.033 16.493 1.00 15.31 125 VAL A N 1
ATOM 944 C CA . VAL A 1 118 ? 10.270 47.222 16.381 1.00 15.75 125 VAL A CA 1
ATOM 945 C C . VAL A 1 118 ? 11.102 48.479 16.125 1.00 16.41 125 VAL A C 1
ATOM 946 O O . VAL A 1 118 ? 10.768 49.267 15.207 1.00 17.54 125 VAL A O 1
ATOM 950 N N . MET A 1 119 ? 12.203 48.673 16.888 1.00 16.04 126 MET A N 1
ATOM 951 C CA . MET A 1 119 ? 13.139 49.820 16.686 1.00 15.81 126 MET A CA 1
ATOM 952 C C . MET A 1 119 ? 13.709 49.818 15.261 1.00 16.33 126 MET A C 1
ATOM 953 O O . MET A 1 119 ? 13.751 50.851 14.576 1.00 17.71 126 MET A O 1
ATOM 958 N N . LEU A 1 120 ? 14.086 48.640 14.782 1.00 15.72 127 LEU A N 1
ATOM 959 C CA . LEU A 1 120 ? 14.573 48.505 13.430 1.00 16.78 127 LEU A CA 1
ATOM 960 C C . LEU A 1 120 ? 13.490 48.874 12.404 1.00 17.25 127 LEU A C 1
ATOM 961 O O . LEU A 1 120 ? 13.795 49.630 11.444 1.00 17.64 127 LEU A O 1
ATOM 966 N N . ALA A 1 121 ? 12.256 48.390 12.594 1.00 16.84 128 ALA A N 1
ATOM 967 C CA . ALA A 1 121 ? 11.166 48.700 11.649 1.00 16.61 128 ALA A CA 1
ATOM 968 C C . ALA A 1 121 ? 10.918 50.232 11.625 1.00 17.97 128 ALA A C 1
ATOM 969 O O . ALA A 1 121 ? 10.711 50.852 10.562 1.00 16.73 128 ALA A O 1
ATOM 971 N N . TYR A 1 122 ? 10.894 50.850 12.796 1.00 16.78 129 TYR A N 1
ATOM 972 C CA . TYR A 1 122 ? 10.645 52.309 12.839 1.00 17.81 129 TYR A CA 1
ATOM 973 C C . TYR A 1 122 ? 11.805 53.088 12.202 1.00 18.53 129 TYR A C 1
ATOM 974 O O . TYR A 1 122 ? 11.565 54.114 11.525 1.00 19.70 129 TYR A O 1
ATOM 983 N N . SER A 1 123 ? 13.048 52.626 12.392 1.00 17.17 130 SER A N 1
ATOM 984 C CA . SER A 1 123 ? 14.222 53.290 11.781 1.00 18.03 130 SER A CA 1
ATOM 985 C C . SER A 1 123 ? 14.128 53.192 10.251 1.00 19.01 130 SER A C 1
ATOM 986 O O . SER A 1 123 ? 14.376 54.179 9.537 1.00 19.01 130 SER A O 1
ATOM 989 N N . CYS A 1 124 ? 13.724 52.019 9.772 1.00 18.50 131 CYS A N 1
ATOM 990 C CA . CYS A 1 124 ? 13.439 51.852 8.344 1.00 20.08 131 CYS A CA 1
ATOM 991 C C . CYS A 1 124 ? 12.347 52.810 7.856 1.00 20.11 131 CYS A C 1
ATOM 992 O O . CYS A 1 124 ? 12.502 53.409 6.765 1.00 20.12 131 CYS A O 1
ATOM 995 N N . GLY A 1 125 ? 11.274 52.969 8.631 1.00 20.35 132 GLY A N 1
ATOM 996 C CA . GLY A 1 125 ? 10.217 53.922 8.311 1.00 20.12 132 GLY A CA 1
ATOM 997 C C . GLY A 1 125 ? 10.735 55.343 8.139 1.00 21.05 132 GLY A C 1
ATOM 998 O O . GLY A 1 125 ? 10.336 56.044 7.181 1.00 22.03 132 GLY A O 1
ATOM 999 N N . LEU A 1 126 ? 11.605 55.800 9.042 1.00 20.04 133 LEU A N 1
ATOM 1000 C CA . LEU A 1 126 ? 12.178 57.142 8.912 1.00 19.99 133 LEU A CA 1
ATOM 1001 C C . LEU A 1 126 ? 13.091 57.241 7.672 1.00 21.25 133 LEU A C 1
ATOM 1002 O O . LEU A 1 126 ? 13.056 58.260 6.966 1.00 21.14 133 LEU A O 1
ATOM 1007 N N . LYS A 1 127 ? 13.889 56.197 7.398 1.00 20.67 134 LYS A N 1
ATOM 1008 C CA . LYS A 1 127 ? 14.758 56.173 6.240 1.00 22.10 134 LYS A CA 1
ATOM 1009 C C . LYS A 1 127 ? 14.007 56.374 4.937 1.00 22.35 134 LYS A C 1
ATOM 1010 O O . LYS A 1 127 ? 14.592 56.926 4.013 1.00 23.95 134 LYS A O 1
ATOM 1016 N N . VAL A 1 128 ? 12.764 55.905 4.853 1.00 22.39 135 VAL A N 1
ATOM 1017 C CA . VAL A 1 128 ? 11.961 56.019 3.611 1.00 23.32 135 VAL A CA 1
ATOM 1018 C C . VAL A 1 128 ? 11.111 57.281 3.612 1.00 25.05 135 VAL A C 1
ATOM 1019 O O . VAL A 1 128 ? 10.311 57.504 2.719 1.00 27.04 135 VAL A O 1
ATOM 1023 N N . GLY A 1 129 ? 11.306 58.105 4.629 1.00 25.55 136 GLY A N 1
ATOM 1024 C CA . GLY A 1 129 ? 10.740 59.465 4.659 1.00 25.57 136 GLY A CA 1
ATOM 1025 C C . GLY A 1 129 ? 9.503 59.605 5.503 1.00 25.38 136 GLY A C 1
ATOM 1026 O O . GLY A 1 129 ? 8.846 60.637 5.436 1.00 26.15 136 GLY A O 1
ATOM 1027 N N . ILE A 1 130 ? 9.164 58.619 6.343 1.00 24.10 137 ILE A N 1
ATOM 1028 C CA . ILE A 1 130 ? 7.997 58.773 7.233 1.00 23.81 137 ILE A CA 1
ATOM 1029 C C . ILE A 1 130 ? 8.441 59.585 8.463 1.00 25.52 137 ILE A C 1
ATOM 1030 O O . ILE A 1 130 ? 9.077 59.054 9.396 1.00 23.50 137 ILE A O 1
ATOM 1035 N N . LYS A 1 131 ? 8.144 60.886 8.472 1.00 25.03 138 LYS A N 1
ATOM 1036 C CA . LYS A 1 131 ? 8.793 61.739 9.471 1.00 27.36 138 LYS A CA 1
ATOM 1037 C C . LYS A 1 131 ? 8.322 61.415 10.894 1.00 25.52 138 LYS A C 1
ATOM 1038 O O . LYS A 1 131 ? 9.102 61.528 11.843 1.00 25.56 138 LYS A O 1
ATOM 1044 N N . GLN A 1 132 ? 7.105 60.922 11.000 1.00 25.67 139 GLN A N 1
ATOM 1045 C CA . GLN A 1 132 ? 6.487 60.537 12.284 1.00 25.32 139 GLN A CA 1
ATOM 1046 C C . GLN A 1 132 ? 7.268 59.412 12.976 1.00 24.15 139 GLN A C 1
ATOM 1047 O O . GLN A 1 132 ? 7.222 59.289 14.192 1.00 22.86 139 GLN A O 1
ATOM 1053 N N . ALA A 1 133 ? 7.964 58.588 12.186 1.00 23.03 140 ALA A N 1
ATOM 1054 C CA . ALA A 1 133 ? 8.761 57.486 12.721 1.00 22.36 140 ALA A CA 1
ATOM 1055 C C . ALA A 1 133 ? 9.876 57.964 13.682 1.00 22.73 140 ALA A C 1
ATOM 1056 O O . ALA A 1 133 ? 10.267 57.219 14.559 1.00 21.55 140 ALA A O 1
ATOM 1058 N N . ARG A 1 134 ? 10.337 59.220 13.555 1.00 22.14 141 ARG A N 1
ATOM 1059 C CA . ARG A 1 134 ? 11.332 59.736 14.462 1.00 22.91 141 ARG A CA 1
ATOM 1060 C C . ARG A 1 134 ? 10.745 59.751 15.889 1.00 23.29 141 ARG A C 1
ATOM 1061 O O . ARG A 1 134 ? 11.449 59.423 16.852 1.00 21.25 141 ARG A O 1
ATOM 1069 N N . GLU A 1 135 ? 9.459 60.113 16.022 1.00 23.13 142 GLU A N 1
ATOM 1070 C CA . GLU A 1 135 ? 8.772 60.115 17.329 1.00 24.10 142 GLU A CA 1
ATOM 1071 C C . GLU A 1 135 ? 8.537 58.688 17.828 1.00 22.58 142 GLU A C 1
ATOM 1072 O O . GLU A 1 135 ? 8.680 58.420 19.013 1.00 21.96 142 GLU A O 1
ATOM 1078 N N . TRP A 1 136 ? 8.171 57.782 16.923 1.00 21.46 143 TRP A N 1
ATOM 1079 C CA . TRP A 1 136 ? 7.937 56.384 17.323 1.00 21.67 143 TRP A CA 1
ATOM 1080 C C . TRP A 1 136 ? 9.213 55.770 17.862 1.00 20.33 143 TRP A C 1
ATOM 1081 O O . TRP A 1 136 ? 9.164 54.957 18.805 1.00 17.99 143 TRP A O 1
ATOM 1092 N N . MET A 1 137 ? 10.351 56.150 17.250 1.00 19.75 144 MET A N 1
ATOM 1093 C CA . MET A 1 137 ? 11.693 55.743 17.715 1.00 19.88 144 MET A CA 1
ATOM 1094 C C . MET A 1 137 ? 11.946 56.286 19.119 1.00 20.47 144 MET A C 1
ATOM 1095 O O . MET A 1 137 ? 12.421 55.579 20.017 1.00 18.98 144 MET A O 1
ATOM 1100 N N . ASP A 1 138 ? 11.637 57.569 19.319 1.00 21.19 145 ASP A N 1
ATOM 1101 C CA . ASP A 1 138 ? 11.822 58.161 20.631 1.00 22.39 145 ASP A CA 1
ATOM 1102 C C . ASP A 1 138 ? 10.918 57.477 21.681 1.00 21.07 145 ASP A C 1
ATOM 1103 O O . ASP A 1 138 ? 11.369 57.186 22.788 1.00 22.19 145 ASP A O 1
ATOM 1108 N N . GLU A 1 139 ? 9.684 57.146 21.319 1.00 20.45 146 GLU A N 1
ATOM 1109 C CA . GLU A 1 139 ? 8.734 56.448 22.217 1.00 21.40 146 GLU A CA 1
ATOM 1110 C C . GLU A 1 139 ? 9.286 55.083 22.585 1.00 21.23 146 GLU A C 1
ATOM 1111 O O . GLU A 1 139 ? 9.182 54.679 23.748 1.00 21.54 146 GLU A O 1
ATOM 1117 N N . THR A 1 140 ? 9.903 54.397 21.601 1.00 19.26 147 THR A N 1
ATOM 1118 C CA . THR A 1 140 ? 10.465 53.050 21.844 1.00 18.55 147 THR A CA 1
ATOM 1119 C C . THR A 1 140 ? 11.714 53.167 22.735 1.00 17.90 147 THR A C 1
ATOM 1120 O O . THR A 1 140 ? 11.876 52.386 23.667 1.00 17.43 147 THR A O 1
ATOM 1124 N N . TRP A 1 141 ? 12.562 54.153 22.475 1.00 18.36 148 TRP A N 1
ATOM 1125 C CA . TRP A 1 141 ? 13.723 54.425 23.350 1.00 18.37 148 TRP A CA 1
ATOM 1126 C C . TRP A 1 141 ? 13.232 54.636 24.816 1.00 19.59 148 TRP A C 1
ATOM 1127 O O . TRP A 1 141 ? 13.785 54.066 25.781 1.00 18.88 148 TRP A O 1
ATOM 1138 N N . CYS A 1 142 ? 12.216 55.471 24.982 1.00 18.66 149 CYS A N 1
ATOM 1139 C CA . CYS A 1 142 ? 11.713 55.771 26.327 1.00 20.49 149 CYS A CA 1
ATOM 1140 C C . CYS A 1 142 ? 11.191 54.532 27.034 1.00 20.36 149 CYS A C 1
ATOM 1141 O O . CYS A 1 142 ? 11.499 54.329 28.209 1.00 20.78 149 CYS A O 1
ATOM 1144 N N . LEU A 1 143 ? 10.458 53.692 26.295 1.00 20.25 150 LEU A N 1
ATOM 1145 C CA . LEU A 1 143 ? 9.926 52.440 26.822 1.00 20.10 150 LEU A CA 1
ATOM 1146 C C . LEU A 1 143 ? 11.053 51.490 27.264 1.00 20.41 150 LEU A C 1
ATOM 1147 O O . LEU A 1 143 ? 10.983 50.917 28.378 1.00 20.84 150 LEU A O 1
ATOM 1152 N N . LEU A 1 144 ? 12.080 51.347 26.417 1.00 18.44 151 LEU A N 1
ATOM 1153 C CA . LEU A 1 144 ? 13.284 50.577 26.731 1.00 18.23 151 LEU A CA 1
ATOM 1154 C C . LEU A 1 144 ? 14.000 51.136 27.961 1.00 18.38 151 LEU A C 1
ATOM 1155 O O . LEU A 1 144 ? 14.435 50.381 28.836 1.00 18.08 151 LEU A O 1
ATOM 1160 N N . GLU A 1 145 ? 14.145 52.463 28.055 1.00 19.67 152 GLU A N 1
ATOM 1161 C CA . GLU A 1 145 ? 14.841 53.039 29.229 1.00 20.73 152 GLU A CA 1
ATOM 1162 C C . GLU A 1 145 ? 14.048 52.819 30.508 1.00 21.31 152 GLU A C 1
ATOM 1163 O O . GLU A 1 145 ? 14.607 52.614 31.575 1.00 21.28 152 GLU A O 1
ATOM 1169 N N . ARG A 1 146 ? 12.733 52.925 30.405 1.00 21.04 153 ARG A N 1
ATOM 1170 C CA . ARG A 1 146 ? 11.836 52.807 31.561 1.00 22.26 153 ARG A CA 1
ATOM 1171 C C . ARG A 1 146 ? 11.855 51.400 32.125 1.00 21.41 153 ARG A C 1
ATOM 1172 O O . ARG A 1 146 ? 11.868 51.246 33.336 1.00 21.63 153 ARG A O 1
ATOM 1180 N N . HIS A 1 147 ? 11.850 50.378 31.266 1.00 20.51 154 HIS A N 1
ATOM 1181 C CA . HIS A 1 147 ? 11.663 49.004 31.740 1.00 19.30 154 HIS A CA 1
ATOM 1182 C C . HIS A 1 147 ? 12.832 48.048 31.545 1.00 17.92 154 HIS A C 1
ATOM 1183 O O . HIS A 1 147 ? 13.067 47.173 32.397 1.00 20.04 154 HIS A O 1
ATOM 1190 N N . PHE A 1 148 ? 13.516 48.136 30.407 1.00 16.22 155 PHE A N 1
ATOM 1191 C CA . PHE A 1 148 ? 14.467 47.113 30.029 1.00 15.61 155 PHE A CA 1
ATOM 1192 C C . PHE A 1 148 ? 15.938 47.418 30.330 1.00 16.66 155 PHE A C 1
ATOM 1193 O O . PHE A 1 148 ? 16.732 46.541 30.562 1.00 17.07 155 PHE A O 1
ATOM 1201 N N . TRP A 1 149 ? 16.332 48.681 30.244 1.00 17.64 156 TRP A N 1
ATOM 1202 C CA . TRP A 1 149 ? 17.726 49.046 30.377 1.00 17.68 156 TRP A CA 1
ATOM 1203 C C . TRP A 1 149 ? 18.234 48.837 31.798 1.00 19.09 156 TRP A C 1
ATOM 1204 O O . TRP A 1 149 ? 17.570 49.220 32.772 1.00 19.43 156 TRP A O 1
ATOM 1215 N N . ASP A 1 150 ? 19.401 48.230 31.928 1.00 18.10 157 ASP A N 1
ATOM 1216 C CA . ASP A 1 150 ? 20.051 48.073 33.249 1.00 20.29 157 ASP A CA 1
ATOM 1217 C C . ASP A 1 150 ? 21.402 48.777 33.196 1.00 21.31 157 ASP A C 1
ATOM 1218 O O . ASP A 1 150 ? 22.441 48.179 32.822 1.00 20.06 157 ASP A O 1
ATOM 1223 N N . ALA A 1 151 ? 21.422 50.049 33.601 1.00 22.11 158 ALA A N 1
ATOM 1224 C CA . ALA A 1 151 ? 22.652 50.860 33.483 1.00 23.50 158 ALA A CA 1
ATOM 1225 C C . ALA A 1 151 ? 23.898 50.255 34.167 1.00 23.75 158 ALA A C 1
ATOM 1226 O O . ALA A 1 151 ? 25.017 50.398 33.674 1.00 25.25 158 ALA A O 1
ATOM 1228 N N . GLU A 1 152 ? 23.695 49.531 35.260 1.00 22.87 159 GLU A N 1
ATOM 1229 C CA . GLU A 1 152 ? 24.774 48.961 36.058 1.00 23.83 159 GLU A CA 1
ATOM 1230 C C . GLU A 1 152 ? 25.591 47.950 35.217 1.00 21.75 159 GLU A C 1
ATOM 1231 O O . GLU A 1 152 ? 26.815 47.820 35.377 1.00 22.06 159 GLU A O 1
ATOM 1237 N N . TYR A 1 153 ? 24.888 47.244 34.328 1.00 19.46 160 TYR A N 1
ATOM 1238 C CA . TYR A 1 153 ? 25.502 46.250 33.458 1.00 18.84 160 TYR A CA 1
ATOM 1239 C C . TYR A 1 153 ? 25.766 46.745 32.027 1.00 18.76 160 TYR A C 1
ATOM 1240 O O . TYR A 1 153 ? 26.556 46.148 31.314 1.00 18.71 160 TYR A O 1
ATOM 1249 N N . GLY A 1 154 ? 25.149 47.841 31.632 1.00 17.45 161 GLY A N 1
ATOM 1250 C CA . GLY A 1 154 ? 25.264 48.343 30.253 1.00 18.36 161 GLY A CA 1
ATOM 1251 C C . GLY A 1 154 ? 24.584 47.464 29.205 1.00 16.52 161 GLY A C 1
ATOM 1252 O O . GLY A 1 154 ? 25.002 47.429 28.031 1.00 15.64 161 GLY A O 1
ATOM 1253 N N . LEU A 1 155 ? 23.572 46.730 29.662 1.00 16.58 162 LEU A N 1
ATOM 1254 C CA . LEU A 1 155 ? 22.783 45.795 28.844 1.00 16.73 162 LEU A CA 1
ATOM 1255 C C . LEU A 1 155 ? 21.284 45.778 29.170 1.00 16.30 162 LEU A C 1
ATOM 1256 O O . LEU A 1 155 ? 20.882 46.081 30.307 1.00 17.35 162 LEU A O 1
ATOM 1261 N N . TYR A 1 156 ? 20.447 45.359 28.203 1.00 14.06 163 TYR A N 1
ATOM 1262 C CA . TYR A 1 156 ? 19.025 45.246 28.381 1.00 14.95 163 TYR A CA 1
ATOM 1263 C C . TYR A 1 156 ? 18.678 43.879 28.963 1.00 16.03 163 TYR A C 1
ATOM 1264 O O . TYR A 1 156 ? 19.276 42.842 28.583 1.00 15.84 163 TYR A O 1
ATOM 1273 N N . LYS A 1 157 ? 17.690 43.899 29.847 1.00 17.49 164 LYS A N 1
ATOM 1274 C CA A LYS A 1 157 ? 17.019 42.685 30.325 0.50 18.49 164 LYS A CA 1
ATOM 1275 C CA B LYS A 1 157 ? 17.019 42.683 30.323 0.50 18.79 164 LYS A CA 1
ATOM 1276 C C . LYS A 1 157 ? 16.191 42.081 29.211 1.00 18.41 164 LYS A C 1
ATOM 1277 O O . LYS A 1 157 ? 15.846 42.764 28.247 1.00 19.50 164 LYS A O 1
ATOM 1288 N N . ASP A 1 158 ? 15.831 40.813 29.339 1.00 19.24 165 ASP A N 1
ATOM 1289 C CA . ASP A 1 158 ? 15.235 40.123 28.181 1.00 19.93 165 ASP A CA 1
ATOM 1290 C C . ASP A 1 158 ? 13.720 40.076 28.083 1.00 20.66 165 ASP A C 1
ATOM 1291 O O . ASP A 1 158 ? 13.156 40.248 27.011 1.00 21.27 165 ASP A O 1
ATOM 1296 N N . GLU A 1 159 ? 13.037 39.740 29.174 1.00 20.56 166 GLU A N 1
ATOM 1297 C CA . GLU A 1 159 ? 11.672 39.268 29.042 1.00 20.22 166 GLU A CA 1
ATOM 1298 C C . GLU A 1 159 ? 10.844 39.655 30.278 1.00 19.61 166 GLU A C 1
ATOM 1299 O O . GLU A 1 159 ? 11.267 39.377 31.374 1.00 18.90 166 GLU A O 1
ATOM 1305 N N . ALA A 1 160 ? 9.684 40.271 30.056 1.00 19.65 167 ALA A N 1
ATOM 1306 C CA . ALA A 1 160 ? 8.771 40.685 31.114 1.00 19.86 167 ALA A CA 1
ATOM 1307 C C . ALA A 1 160 ? 7.340 40.310 30.716 1.00 21.43 167 ALA A C 1
ATOM 1308 O O . ALA A 1 160 ? 6.986 40.207 29.520 1.00 20.06 167 ALA A O 1
ATOM 1310 N N . ASP A 1 161 ? 6.517 40.064 31.723 1.00 22.15 168 ASP A N 1
ATOM 1311 C CA . ASP A 1 161 ? 5.128 39.874 31.494 1.00 22.87 168 ASP A CA 1
ATOM 1312 C C . ASP A 1 161 ? 4.425 41.173 31.121 1.00 23.41 168 ASP A C 1
ATOM 1313 O O . ASP A 1 161 ? 5.035 42.220 31.046 1.00 21.43 168 ASP A O 1
ATOM 1318 N N . ALA A 1 162 ? 3.116 41.103 30.913 1.00 24.86 169 ALA A N 1
ATOM 1319 C CA . ALA A 1 162 ? 2.335 42.295 30.505 1.00 26.30 169 ALA A CA 1
ATOM 1320 C C . ALA A 1 162 ? 2.241 43.435 31.562 1.00 26.63 169 ALA A C 1
ATOM 1321 O O . ALA A 1 162 ? 1.985 44.580 31.211 1.00 26.58 169 ALA A O 1
ATOM 1323 N N . GLN A 1 163 ? 2.508 43.125 32.835 1.00 26.68 170 GLN A N 1
ATOM 1324 C CA . GLN A 1 163 ? 2.688 44.151 33.880 1.00 27.57 170 GLN A CA 1
ATOM 1325 C C . GLN A 1 163 ? 4.165 44.509 34.193 1.00 25.84 170 GLN A C 1
ATOM 1326 O O . GLN A 1 163 ? 4.465 45.150 35.204 1.00 25.03 170 GLN A O 1
ATOM 1332 N N . TRP A 1 164 ? 5.094 44.111 33.303 1.00 23.85 171 TRP A N 1
ATOM 1333 C CA . TRP A 1 164 ? 6.501 44.463 33.366 1.00 22.46 171 TRP A CA 1
ATOM 1334 C C . TRP A 1 164 ? 7.275 43.775 34.485 1.00 21.43 171 TRP A C 1
ATOM 1335 O O . TRP A 1 164 ? 8.259 44.308 34.979 1.00 21.14 171 TRP A O 1
ATOM 1346 N N . ASN A 1 165 ? 6.852 42.569 34.832 1.00 20.94 172 ASN A N 1
ATOM 1347 C CA . ASN A 1 165 ? 7.581 41.760 35.798 1.00 21.35 172 ASN A CA 1
ATOM 1348 C C . ASN A 1 165 ? 8.572 40.938 35.038 1.00 20.26 172 ASN A C 1
ATOM 1349 O O . ASN A 1 165 ? 8.172 40.089 34.243 1.00 20.45 172 ASN A O 1
ATOM 1354 N N . PHE A 1 166 ? 9.844 41.177 35.287 1.00 21.17 173 PHE A N 1
ATOM 1355 C CA . PHE A 1 166 ? 10.913 40.527 34.529 1.00 20.36 173 PHE A CA 1
ATOM 1356 C C . PHE A 1 166 ? 11.267 39.174 35.064 1.00 20.71 173 PHE A C 1
ATOM 1357 O O . PHE A 1 166 ? 11.130 38.910 36.260 1.00 21.92 173 PHE A 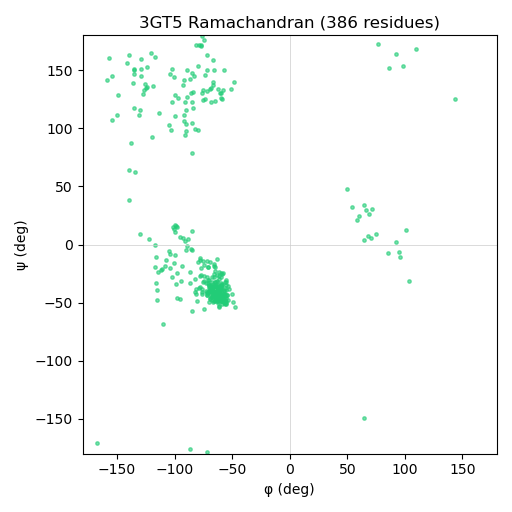O 1
ATOM 1365 N N . THR A 1 167 ? 11.677 38.284 34.157 1.00 21.09 174 THR A N 1
ATOM 1366 C CA . THR A 1 167 ? 12.382 37.056 34.570 1.00 19.98 174 THR A CA 1
ATOM 1367 C C . THR A 1 167 ? 13.860 37.332 34.883 1.00 19.63 174 THR A C 1
ATOM 1368 O O . THR A 1 167 ? 14.400 38.402 34.592 1.00 20.13 174 THR A O 1
ATOM 1372 N N . ARG A 1 168 ? 14.549 36.333 35.422 1.00 18.18 175 ARG A N 1
ATOM 1373 C CA . ARG A 1 168 ? 15.974 36.461 35.702 1.00 19.10 175 ARG A CA 1
ATOM 1374 C C . ARG A 1 168 ? 16.875 36.148 34.507 1.00 18.35 175 ARG A C 1
ATOM 1375 O O . ARG A 1 168 ? 18.078 36.265 34.626 1.00 19.58 175 ARG A O 1
ATOM 1383 N N . TYR A 1 169 ? 16.292 35.712 33.395 1.00 17.36 176 TYR A N 1
ATOM 1384 C CA . TYR A 1 169 ? 17.090 35.311 32.242 1.00 17.07 176 TYR A CA 1
ATOM 1385 C C . TYR A 1 169 ? 17.795 36.579 31.674 1.00 16.67 176 TYR A C 1
ATOM 1386 O O . TYR A 1 169 ? 17.161 37.644 31.551 1.00 17.49 176 TYR A O 1
ATOM 1395 N N . ARG A 1 170 ? 19.059 36.468 31.314 1.00 17.03 177 ARG A N 1
ATOM 1396 C CA . ARG A 1 170 ? 19.729 37.506 30.568 1.00 16.92 177 ARG A CA 1
ATOM 1397 C C . ARG A 1 170 ? 20.325 36.843 29.299 1.00 18.30 177 ARG A C 1
ATOM 1398 O O . ARG A 1 170 ? 20.956 35.757 29.374 1.00 18.22 177 ARG A O 1
ATOM 1406 N N . GLY A 1 171 ? 20.198 37.537 28.164 1.00 17.88 178 GLY A N 1
ATOM 1407 C CA . GLY A 1 171 ? 20.467 36.949 26.864 1.00 17.65 178 GLY A CA 1
ATOM 1408 C C . GLY A 1 171 ? 21.266 37.871 25.986 1.00 17.48 178 GLY A C 1
ATOM 1409 O O . GLY A 1 171 ? 20.999 39.086 25.965 1.00 17.46 178 GLY A O 1
ATOM 1410 N N . GLN A 1 172 ? 22.242 37.311 25.256 1.00 17.08 179 GLN A N 1
ATOM 1411 C CA . GLN A 1 172 ? 23.051 38.137 24.352 1.00 16.16 179 GLN A CA 1
ATOM 1412 C C . GLN A 1 172 ? 22.220 38.512 23.108 1.00 16.91 179 GLN A C 1
ATOM 1413 O O . GLN A 1 172 ? 22.459 39.596 22.516 1.00 15.72 179 GLN A O 1
ATOM 1419 N N . ASN A 1 173 ? 21.289 37.632 22.692 1.00 15.92 180 ASN A N 1
ATOM 1420 C CA . ASN A 1 173 ? 20.640 37.754 21.366 1.00 17.73 180 ASN A CA 1
ATOM 1421 C C . ASN A 1 173 ? 19.799 39.019 21.218 1.00 17.95 180 ASN A C 1
ATOM 1422 O O . ASN A 1 173 ? 19.928 39.745 20.213 1.00 16.88 180 ASN A O 1
ATOM 1427 N N . ALA A 1 174 ? 18.984 39.341 22.223 1.00 17.88 181 ALA A N 1
ATOM 1428 C CA . ALA A 1 174 ? 18.219 40.591 22.165 1.00 17.17 181 ALA A CA 1
ATOM 1429 C C . ALA A 1 174 ? 19.159 41.828 22.155 1.00 16.30 181 ALA A C 1
ATOM 1430 O O . ALA A 1 174 ? 18.875 42.808 21.467 1.00 15.52 181 ALA A O 1
ATOM 1432 N N . ASN A 1 175 ? 20.275 41.774 22.885 1.00 14.76 182 ASN A N 1
ATOM 1433 C CA . ASN A 1 175 ? 21.239 42.863 22.927 1.00 15.31 182 ASN A CA 1
ATOM 1434 C C . ASN A 1 175 ? 21.965 43.028 21.606 1.00 15.70 182 ASN A C 1
ATOM 1435 O O . ASN A 1 175 ? 22.277 44.139 21.169 1.00 15.73 182 ASN A O 1
ATOM 1440 N N . MET A 1 176 ? 22.257 41.901 20.953 1.00 14.36 183 MET A N 1
ATOM 1441 C CA . MET A 1 176 ? 22.866 41.890 19.612 1.00 13.72 183 MET A CA 1
ATOM 1442 C C . MET A 1 176 ? 21.945 42.548 18.573 1.00 14.44 183 MET A C 1
ATOM 1443 O O . MET A 1 176 ? 22.377 43.445 17.816 1.00 14.70 183 MET A O 1
ATOM 1448 N N . HIS A 1 177 ? 20.666 42.146 18.565 1.00 14.43 184 HIS A N 1
ATOM 1449 C CA . HIS A 1 177 ? 19.708 42.773 17.666 1.00 14.83 184 HIS A CA 1
ATOM 1450 C C . HIS A 1 177 ? 19.440 44.207 18.043 1.00 14.93 184 HIS A C 1
ATOM 1451 O O . HIS A 1 177 ? 19.146 45.009 17.165 1.00 15.40 184 HIS A O 1
ATOM 1458 N N . MET A 1 178 ? 19.498 44.529 19.334 1.00 16.01 185 MET A N 1
ATOM 1459 C CA . MET A 1 178 ? 19.339 45.921 19.753 1.00 16.97 185 MET A CA 1
ATOM 1460 C C . MET A 1 178 ? 20.530 46.775 19.276 1.00 16.84 185 MET A C 1
ATOM 1461 O O . MET A 1 178 ? 20.335 47.909 18.894 1.00 17.00 185 MET A O 1
ATOM 1466 N N . CYS A 1 179 ? 21.748 46.238 19.269 1.00 16.90 186 CYS A N 1
ATOM 1467 C CA . CYS A 1 179 ? 22.912 46.967 18.731 1.00 17.26 186 CYS A CA 1
ATOM 1468 C C . CYS A 1 179 ? 22.660 47.278 17.249 1.00 17.93 186 CYS A C 1
ATOM 1469 O O . CYS A 1 179 ? 22.818 48.427 16.800 1.00 15.93 186 CYS A O 1
ATOM 1472 N N . GLU A 1 180 ? 22.214 46.261 16.500 1.00 17.22 187 GLU A N 1
ATOM 1473 C CA . GLU A 1 180 ? 21.821 46.416 15.103 1.00 16.75 187 GLU A CA 1
ATOM 1474 C C . GLU A 1 180 ? 20.744 47.494 14.905 1.00 16.88 187 GLU A C 1
ATOM 1475 O O . GLU A 1 180 ? 20.881 48.337 13.978 1.00 17.01 187 GLU A O 1
ATOM 1481 N N . ALA A 1 181 ? 19.694 47.475 15.754 1.00 15.74 188 ALA A N 1
ATOM 1482 C CA . ALA A 1 181 ? 18.602 48.447 15.667 1.00 16.31 188 ALA A CA 1
ATOM 1483 C C . ALA A 1 181 ? 19.078 49.834 16.004 1.00 15.75 188 ALA A C 1
ATOM 1484 O O . ALA A 1 181 ? 18.629 50.795 15.364 1.00 16.12 188 ALA A O 1
ATOM 1486 N N . MET A 1 182 ? 20.011 49.945 16.965 1.00 15.13 189 MET A N 1
ATOM 1487 C CA . MET A 1 182 ? 20.533 51.245 17.352 1.00 15.98 189 MET A CA 1
ATOM 1488 C C . MET A 1 182 ? 21.399 51.860 16.260 1.00 16.85 189 MET A C 1
ATOM 1489 O O . MET A 1 182 ? 21.329 53.077 16.031 1.00 16.55 189 MET A O 1
ATOM 1494 N N . LEU A 1 183 ? 22.164 51.017 15.544 1.00 16.23 190 LEU A N 1
ATOM 1495 C CA . LEU A 1 183 ? 22.896 51.466 14.381 1.00 17.64 190 LEU A CA 1
ATOM 1496 C C . LEU A 1 183 ? 21.957 51.975 13.281 1.00 17.45 190 LEU A C 1
ATOM 1497 O O . LEU A 1 183 ? 22.190 53.050 12.705 1.00 18.17 190 LEU A O 1
ATOM 1502 N N . ALA A 1 184 ? 20.897 51.220 12.985 1.00 16.90 191 ALA A N 1
ATOM 1503 C CA . ALA A 1 184 ? 19.874 51.660 12.025 1.00 16.92 191 ALA A CA 1
ATOM 1504 C C . ALA A 1 184 ? 19.216 52.991 12.442 1.00 18.45 191 ALA A C 1
ATOM 1505 O O . ALA A 1 184 ? 18.974 53.863 11.593 1.00 18.82 191 ALA A O 1
ATOM 1507 N N . ALA A 1 185 ? 18.943 53.135 13.747 1.00 17.35 192 ALA A N 1
ATOM 1508 C CA . ALA A 1 185 ? 18.287 54.333 14.308 1.00 17.40 192 ALA A CA 1
ATOM 1509 C C . ALA A 1 185 ? 19.202 55.546 14.097 1.00 18.03 192 ALA A C 1
ATOM 1510 O O . ALA A 1 185 ? 18.723 56.666 13.757 1.00 17.11 192 ALA A O 1
ATOM 1512 N N . TYR A 1 186 ? 20.500 55.334 14.328 1.00 16.73 193 TYR A N 1
ATOM 1513 C CA . TYR A 1 186 ? 21.498 56.380 14.105 1.00 18.30 193 TYR A CA 1
ATOM 1514 C C . TYR A 1 186 ? 21.565 56.776 12.634 1.00 19.77 193 TYR A C 1
ATOM 1515 O O . TYR A 1 186 ? 21.596 57.963 12.297 1.00 19.80 193 TYR A O 1
ATOM 1524 N N . GLU A 1 187 ? 21.589 55.769 11.769 1.00 19.81 194 GLU A N 1
ATOM 1525 C CA . GLU A 1 187 ? 21.694 56.009 10.332 1.00 21.55 194 GLU A CA 1
ATOM 1526 C C . GLU A 1 187 ? 20.478 56.788 9.850 1.00 21.74 194 GLU A C 1
ATOM 1527 O O . GLU A 1 187 ? 20.602 57.679 8.995 1.00 23.59 194 GLU A O 1
ATOM 1533 N N . ALA A 1 188 ? 19.326 56.506 10.423 1.00 19.54 195 ALA A N 1
ATOM 1534 C CA . ALA A 1 188 ? 18.047 57.151 10.021 1.00 20.60 195 ALA A CA 1
ATOM 1535 C C . ALA A 1 188 ? 17.870 58.556 10.587 1.00 21.33 195 ALA A C 1
ATOM 1536 O O . ALA A 1 188 ? 17.364 59.419 9.888 1.00 21.32 195 ALA A O 1
ATOM 1538 N N . SER A 1 189 ? 18.308 58.786 11.833 1.00 21.16 196 SER A N 1
ATOM 1539 C CA . SER A 1 189 ? 17.964 60.017 12.570 1.00 21.16 196 SER A CA 1
ATOM 1540 C C . SER A 1 189 ? 19.140 60.966 12.806 1.00 20.71 196 SER A C 1
ATOM 1541 O O . SER A 1 189 ? 18.925 62.146 13.118 1.00 20.19 196 SER A O 1
ATOM 1544 N N . GLY A 1 190 ? 20.368 60.449 12.734 1.00 20.48 197 GLY A N 1
ATOM 1545 C CA . GLY A 1 190 ? 21.576 61.149 13.110 1.00 21.85 197 GLY A CA 1
ATOM 1546 C C . GLY A 1 190 ? 21.783 61.397 14.604 1.00 22.36 197 GLY A C 1
ATOM 1547 O O . GLY A 1 190 ? 22.718 62.086 14.967 1.00 24.11 197 GLY A O 1
ATOM 1548 N N . GLU A 1 191 ? 20.925 60.866 15.466 1.00 21.07 198 GLU A N 1
ATOM 1549 C CA . GLU A 1 191 ? 21.085 61.109 16.915 1.00 21.16 198 GLU A CA 1
ATOM 1550 C C . GLU A 1 191 ? 22.227 60.294 17.492 1.00 19.92 198 GLU A C 1
ATOM 1551 O O . GLU A 1 191 ? 22.205 59.032 17.445 1.00 17.25 198 GLU A O 1
ATOM 1557 N N . GLN A 1 192 ? 23.165 60.987 18.135 1.00 18.35 199 GLN A N 1
ATOM 1558 C CA . GLN A 1 192 ? 24.328 60.387 18.710 1.00 18.44 199 GLN A CA 1
ATOM 1559 C C . GLN A 1 192 ? 23.995 59.355 19.765 1.00 17.24 199 GLN A C 1
ATOM 1560 O O . GLN A 1 192 ? 24.773 58.379 19.892 1.00 18.11 199 GLN A O 1
ATOM 1566 N N . ARG A 1 193 ? 22.908 59.550 20.505 1.00 16.77 200 ARG A N 1
ATOM 1567 C CA . ARG A 1 193 ? 22.601 58.623 21.621 1.00 17.05 200 ARG A CA 1
ATOM 1568 C C . ARG A 1 193 ? 22.435 57.190 21.120 1.00 17.09 200 ARG A C 1
ATOM 1569 O O . ARG A 1 193 ? 22.780 56.226 21.815 1.00 17.74 200 ARG A O 1
ATOM 1577 N N . TYR A 1 194 ? 21.851 57.049 19.942 1.00 16.76 201 TYR A N 1
ATOM 1578 C CA . TYR A 1 194 ? 21.672 55.713 19.379 1.00 16.22 201 TYR A CA 1
ATOM 1579 C C . TYR A 1 194 ? 22.956 55.030 19.014 1.00 16.27 201 TYR A C 1
ATOM 1580 O O . TYR A 1 194 ? 23.104 53.840 19.310 1.00 15.97 201 TYR A O 1
ATOM 1589 N N . LEU A 1 195 ? 23.885 55.757 18.370 1.00 16.09 202 LEU A N 1
ATOM 1590 C CA . LEU A 1 195 ? 25.193 55.213 18.019 1.00 15.56 202 LEU A CA 1
ATOM 1591 C C . LEU A 1 195 ? 26.004 54.835 19.269 1.00 15.76 202 LEU A C 1
ATOM 1592 O O . LEU A 1 195 ? 26.665 53.777 19.324 1.00 15.36 202 LEU A O 1
ATOM 1597 N N . GLU A 1 196 ? 25.906 55.700 20.290 1.00 15.66 203 GLU A N 1
ATOM 1598 C CA . GLU A 1 196 ? 26.649 55.473 21.511 1.00 17.04 203 GLU A CA 1
ATOM 1599 C C . GLU A 1 196 ? 26.090 54.270 22.299 1.00 16.50 203 GLU A C 1
ATOM 1600 O O . GLU A 1 196 ? 26.860 53.489 22.883 1.00 15.67 203 GLU A O 1
ATOM 1606 N N . ARG A 1 197 ? 24.796 54.098 22.266 1.00 15.95 204 ARG A N 1
ATOM 1607 C CA . ARG A 1 197 ? 24.189 52.923 22.928 1.00 16.00 204 ARG A CA 1
ATOM 1608 C C . ARG A 1 197 ? 24.598 51.671 22.187 1.00 15.89 204 ARG A C 1
ATOM 1609 O O . ARG A 1 197 ? 24.869 50.622 22.804 1.00 16.12 204 ARG A O 1
ATOM 1617 N N . ALA A 1 198 ? 24.615 51.741 20.862 1.00 15.93 205 ALA A N 1
ATOM 1618 C CA . ALA A 1 198 ? 25.123 50.574 20.091 1.00 16.67 205 ALA A CA 1
ATOM 1619 C C . ALA A 1 198 ? 26.516 50.183 20.478 1.00 16.27 205 ALA A C 1
ATOM 1620 O O . ALA A 1 198 ? 26.851 48.988 20.625 1.00 15.55 205 ALA A O 1
ATOM 1622 N N . LEU A 1 199 ? 27.388 51.177 20.663 1.00 15.35 206 LEU A N 1
ATOM 1623 C CA . LEU A 1 199 ? 28.764 50.913 21.030 1.00 16.37 206 LEU A CA 1
ATOM 1624 C C . LEU A 1 199 ? 28.889 50.301 22.406 1.00 15.47 206 LEU A C 1
ATOM 1625 O O . LEU A 1 199 ? 29.741 49.411 22.580 1.00 17.29 206 LEU A O 1
ATOM 1630 N N . VAL A 1 200 ? 28.133 50.827 23.376 1.00 15.98 207 VAL A N 1
ATOM 1631 C CA . VAL A 1 200 ? 28.111 50.275 24.759 1.00 16.78 207 VAL A CA 1
ATOM 1632 C C . VAL A 1 200 ? 27.721 48.768 24.721 1.00 15.33 207 VAL A C 1
ATOM 1633 O O . VAL A 1 200 ? 28.418 47.925 25.309 1.00 15.95 207 VAL A O 1
ATOM 1637 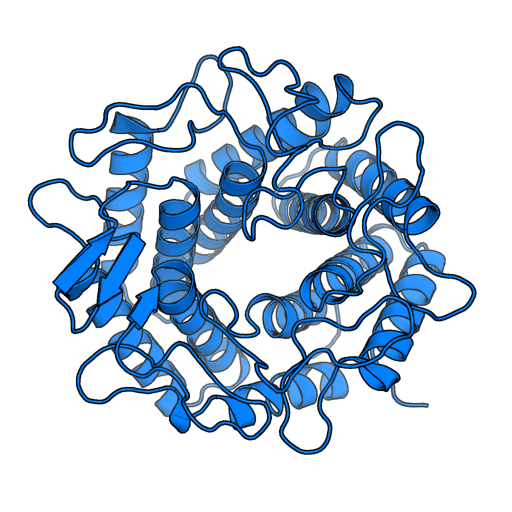N N . LEU A 1 201 ? 26.665 48.455 23.997 1.00 15.06 208 LEU A N 1
ATOM 1638 C CA . LEU A 1 201 ? 26.179 47.058 23.871 1.00 14.50 208 LEU A CA 1
ATOM 1639 C C . LEU A 1 201 ? 27.266 46.182 23.259 1.00 15.37 208 LEU A C 1
ATOM 1640 O O . LEU A 1 201 ? 27.548 45.076 23.765 1.00 15.17 208 LEU A O 1
ATOM 1645 N N . ALA A 1 202 ? 27.873 46.642 22.155 1.00 14.88 209 ALA A N 1
ATOM 1646 C CA . ALA A 1 202 ? 29.007 45.891 21.563 1.00 15.63 209 ALA A CA 1
ATOM 1647 C C . ALA A 1 202 ? 30.183 45.654 22.520 1.00 16.08 209 ALA A C 1
ATOM 1648 O O . ALA A 1 202 ? 30.719 44.567 22.609 1.00 15.53 209 ALA A O 1
ATOM 1650 N N . ASP A 1 203 ? 30.559 46.676 23.269 1.00 15.62 210 ASP A N 1
ATOM 1651 C CA . ASP A 1 203 ? 31.645 46.551 24.210 1.00 17.38 210 ASP A CA 1
ATOM 1652 C C . ASP A 1 203 ? 31.315 45.521 25.301 1.00 16.64 210 ASP A C 1
ATOM 1653 O O . ASP A 1 203 ? 32.113 44.593 25.580 1.00 16.96 210 ASP A O 1
ATOM 1658 N N . ARG A 1 204 ? 30.133 45.648 25.874 1.00 15.89 211 ARG A N 1
ATOM 1659 C CA . ARG A 1 204 ? 29.734 44.764 26.987 1.00 16.93 211 ARG A CA 1
ATOM 1660 C C . ARG A 1 204 ? 29.643 43.314 26.514 1.00 16.92 211 ARG A C 1
ATOM 1661 O O . ARG A 1 204 ? 30.127 42.396 27.194 1.00 17.48 211 ARG A O 1
ATOM 1669 N N . ILE A 1 205 ? 29.031 43.090 25.369 1.00 15.57 212 ILE A N 1
ATOM 1670 C CA . ILE A 1 205 ? 28.903 41.688 24.877 1.00 16.19 212 ILE A CA 1
ATOM 1671 C C . ILE A 1 205 ? 30.241 41.126 24.320 1.00 16.78 212 ILE A C 1
ATOM 1672 O O . ILE A 1 205 ? 30.674 40.009 24.689 1.00 15.98 212 ILE A O 1
ATOM 1677 N N . THR A 1 206 ? 30.851 41.803 23.349 1.00 15.69 213 THR A N 1
ATOM 1678 C CA . THR A 1 206 ? 31.969 41.198 22.608 1.00 16.73 213 THR A CA 1
ATOM 1679 C C . THR A 1 206 ? 33.311 41.269 23.366 1.00 17.07 213 THR A C 1
ATOM 1680 O O . THR A 1 206 ? 34.205 40.582 22.998 1.00 17.71 213 THR A O 1
ATOM 1684 N N . ARG A 1 207 ? 33.401 42.095 24.414 1.00 17.90 214 ARG A N 1
ATOM 1685 C CA . ARG A 1 207 ? 34.582 42.154 25.267 1.00 18.53 214 ARG A CA 1
ATOM 1686 C C . ARG A 1 207 ? 34.309 41.578 26.640 1.00 18.57 214 ARG A C 1
ATOM 1687 O O . ARG A 1 207 ? 34.850 40.503 26.945 1.00 19.33 214 ARG A O 1
ATOM 1695 N N . ARG A 1 208 ? 33.488 42.230 27.461 1.00 18.70 215 ARG A N 1
ATOM 1696 C CA . ARG A 1 208 ? 33.275 41.727 28.821 1.00 17.99 215 ARG A CA 1
ATOM 1697 C C . ARG A 1 208 ? 32.668 40.332 28.885 1.00 18.58 215 ARG A C 1
ATOM 1698 O O . ARG A 1 208 ? 33.206 39.458 29.576 1.00 18.95 215 ARG A O 1
ATOM 1706 N N . GLN A 1 209 ? 31.546 40.146 28.219 1.00 16.84 216 GLN A N 1
ATOM 1707 C CA . GLN A 1 209 ? 30.872 38.837 28.285 1.00 17.60 216 GLN A CA 1
ATOM 1708 C C . GLN A 1 209 ? 31.665 37.763 27.572 1.00 16.92 216 GLN A C 1
ATOM 1709 O O . GLN A 1 209 ? 31.732 36.617 28.063 1.00 16.88 216 GLN A O 1
ATOM 1715 N N . ALA A 1 210 ? 32.253 38.095 26.432 1.00 18.16 217 ALA A N 1
ATOM 1716 C CA . ALA A 1 210 ? 33.085 37.126 25.703 1.00 18.81 217 ALA A CA 1
ATOM 1717 C C . ALA A 1 210 ? 34.256 36.630 26.563 1.00 20.02 217 ALA A C 1
ATOM 1718 O O . ALA A 1 210 ? 34.631 35.480 26.438 1.00 20.26 217 ALA A O 1
ATOM 1720 N N . ALA A 1 211 ? 34.819 37.495 27.421 1.00 18.95 218 ALA A N 1
ATOM 1721 C CA . ALA A 1 211 ? 35.904 37.123 28.331 1.00 19.73 218 ALA A CA 1
ATOM 1722 C C . ALA A 1 211 ? 35.530 35.985 29.265 1.00 20.74 218 ALA A C 1
ATOM 1723 O O . ALA A 1 211 ? 36.393 35.251 29.707 1.00 22.41 218 ALA A O 1
ATOM 1725 N N . LYS A 1 212 ? 34.235 35.804 29.528 1.00 19.64 219 LYS A N 1
ATOM 1726 C CA . LYS A 1 212 ? 33.775 34.779 30.455 1.00 21.01 219 LYS A CA 1
ATOM 1727 C C . LYS A 1 212 ? 33.606 33.422 29.780 1.00 21.95 219 LYS A C 1
ATOM 1728 O O . LYS A 1 212 ? 33.271 32.422 30.443 1.00 22.75 219 LYS A O 1
ATOM 1734 N N . ALA A 1 213 ? 33.821 33.370 28.467 1.00 22.54 220 ALA A N 1
ATOM 1735 C CA . ALA A 1 213 ? 33.574 32.118 27.718 1.00 23.70 220 ALA A CA 1
ATOM 1736 C C . ALA A 1 213 ? 34.651 31.901 26.700 1.00 24.65 220 ALA A C 1
ATOM 1737 O O . ALA A 1 213 ? 34.396 31.502 25.555 1.00 24.11 220 ALA A O 1
ATOM 1739 N N . ASP A 1 214 ? 35.864 32.248 27.111 1.00 25.55 221 ASP A N 1
ATOM 1740 C CA . ASP A 1 214 ? 37.063 31.961 26.373 1.00 27.06 221 ASP A CA 1
ATOM 1741 C C . ASP A 1 214 ? 37.130 32.667 25.034 1.00 26.10 221 ASP A C 1
ATOM 1742 O O . ASP A 1 214 ? 37.689 32.152 24.074 1.00 26.58 221 ASP A O 1
ATOM 1747 N N . GLY A 1 215 ? 36.575 33.871 24.991 1.00 25.45 222 GLY A N 1
ATOM 1748 C CA . GLY A 1 215 ? 36.720 34.745 23.843 1.00 24.03 222 GLY A CA 1
ATOM 1749 C C . GLY A 1 215 ? 35.646 34.674 22.778 1.00 22.58 222 GLY A C 1
ATOM 1750 O O . GLY A 1 215 ? 35.764 35.359 21.733 1.00 23.51 222 GLY A O 1
ATOM 1751 N N . LEU A 1 216 ? 34.621 33.848 22.987 1.00 21.14 223 LEU A N 1
ATOM 1752 C CA . LEU A 1 216 ? 33.444 33.819 22.115 1.00 20.30 223 LEU A CA 1
ATOM 1753 C C . LEU A 1 216 ? 32.228 34.221 22.925 1.00 18.61 223 LEU A C 1
ATOM 1754 O O . LEU A 1 216 ? 32.269 34.198 24.154 1.00 19.31 223 LEU A O 1
ATOM 1759 N N . VAL A 1 217 ? 31.155 34.619 22.247 1.00 16.91 224 VAL A N 1
ATOM 1760 C CA . VAL A 1 217 ? 29.945 35.084 22.898 1.00 16.86 224 VAL A CA 1
ATOM 1761 C C . VAL A 1 217 ? 28.970 33.916 23.115 1.00 16.58 224 VAL A C 1
ATOM 1762 O O . VAL A 1 217 ? 28.424 33.353 22.167 1.00 17.04 224 VAL A O 1
ATOM 1766 N N . TRP A 1 218 ? 28.773 33.555 24.369 1.00 17.29 225 TRP A N 1
ATOM 1767 C CA . TRP A 1 218 ? 27.766 32.581 24.772 1.00 17.95 225 TRP A CA 1
ATOM 1768 C C . TRP A 1 218 ? 26.395 33.258 24.820 1.00 18.01 225 TRP A C 1
ATOM 1769 O O . TRP A 1 218 ? 26.312 34.489 24.993 1.00 18.20 225 TRP A O 1
ATOM 1780 N N . GLU A 1 219 ? 25.312 32.506 24.643 1.00 17.24 226 GLU A N 1
ATOM 1781 C CA . GLU A 1 219 ? 23.986 33.091 24.511 1.00 18.94 226 GLU A CA 1
ATOM 1782 C C . GLU A 1 219 ? 23.321 33.467 25.818 1.00 17.77 226 GLU A C 1
ATOM 1783 O O . GLU A 1 219 ? 22.612 34.477 25.885 1.00 17.89 226 GLU A O 1
ATOM 1789 N N . HIS A 1 220 ? 23.513 32.639 26.849 1.00 16.29 227 HIS A N 1
ATOM 1790 C CA . HIS A 1 220 ? 22.647 32.653 28.043 1.00 16.74 227 HIS A CA 1
ATOM 1791 C C . HIS A 1 220 ? 23.371 32.977 29.340 1.00 16.51 227 HIS A C 1
ATOM 1792 O O . HIS A 1 220 ? 24.451 32.502 29.580 1.00 15.73 227 HIS A O 1
ATOM 1799 N N . TYR A 1 221 ? 22.760 33.832 30.147 1.00 16.70 228 TYR A N 1
ATOM 1800 C CA . TYR A 1 221 ? 23.367 34.300 31.369 1.00 17.04 228 TYR A CA 1
ATOM 1801 C C . TYR A 1 221 ? 22.346 34.378 32.522 1.00 17.88 228 TYR A C 1
ATOM 1802 O O . TYR A 1 221 ? 21.142 34.365 32.335 1.00 17.79 228 TYR A O 1
ATOM 1811 N N . ASP A 1 222 ? 22.873 34.447 33.748 1.00 19.08 229 ASP A N 1
ATOM 1812 C CA . ASP A 1 222 ? 22.040 34.653 34.905 1.00 19.85 229 ASP A CA 1
ATOM 1813 C C . ASP A 1 222 ? 21.819 36.155 35.133 1.00 19.35 229 ASP A C 1
ATOM 1814 O O . ASP A 1 222 ? 22.335 36.973 34.367 1.00 18.49 229 ASP A O 1
ATOM 1819 N N . MET A 1 223 ? 21.134 36.501 36.219 1.00 18.26 230 MET A N 1
ATOM 1820 C CA . MET A 1 223 ? 20.812 37.907 36.508 1.00 19.87 230 MET A CA 1
ATOM 1821 C C . MET A 1 223 ? 22.040 38.806 36.779 1.00 20.16 230 MET A C 1
ATOM 1822 O O . MET A 1 223 ? 21.951 40.050 36.694 1.00 22.52 230 MET A O 1
ATOM 1827 N N . ARG A 1 224 ? 23.175 38.216 37.115 1.00 19.95 231 ARG A N 1
ATOM 1828 C CA . ARG A 1 224 ? 24.409 38.957 37.323 1.00 19.27 231 ARG A CA 1
ATOM 1829 C C . ARG A 1 224 ? 25.334 38.906 36.081 1.00 18.26 231 ARG A C 1
ATOM 1830 O O . ARG A 1 224 ? 26.508 39.243 36.122 1.00 18.53 231 ARG A O 1
ATOM 1838 N N . TRP A 1 225 ? 24.755 38.513 34.950 1.00 17.63 232 TRP A N 1
ATOM 1839 C CA . TRP A 1 225 ? 25.463 38.346 33.713 1.00 16.69 232 TRP A CA 1
ATOM 1840 C C . TRP A 1 225 ? 26.681 37.414 33.801 1.00 17.11 232 TRP A C 1
ATOM 1841 O O . TRP A 1 225 ? 27.640 37.554 33.063 1.00 17.95 232 TRP A O 1
ATOM 1852 N N . GLU A 1 226 ? 26.592 36.415 34.675 1.00 18.73 233 GLU A N 1
ATOM 1853 C CA . GLU A 1 226 ? 27.522 35.278 34.646 1.00 19.73 233 GLU A CA 1
ATOM 1854 C C . GLU A 1 226 ? 26.942 34.195 33.715 1.00 18.73 233 GLU A C 1
ATOM 1855 O O . GLU A 1 226 ? 25.737 34.072 33.566 1.00 17.59 233 GLU A O 1
ATOM 1861 N N . VAL A 1 227 ? 27.818 33.428 33.098 1.00 17.65 234 VAL A N 1
ATOM 1862 C CA . VAL A 1 227 ? 27.398 32.470 32.085 1.00 18.05 234 VAL A CA 1
ATOM 1863 C C . VAL A 1 227 ? 26.463 31.410 32.682 1.00 18.41 234 VAL A C 1
ATOM 1864 O O . VAL A 1 227 ? 26.759 30.850 33.762 1.00 20.31 234 VAL A O 1
ATOM 1868 N N . ASP A 1 228 ? 25.365 31.126 31.993 1.00 18.48 235 ASP A N 1
ATOM 1869 C CA . ASP A 1 228 ? 24.459 30.013 32.316 1.00 17.65 235 ASP A CA 1
ATOM 1870 C C . ASP A 1 228 ? 24.771 28.910 31.289 1.00 18.50 235 ASP A C 1
ATOM 1871 O O . ASP A 1 228 ? 24.297 28.922 30.194 1.00 18.96 235 ASP A O 1
ATOM 1876 N N . TRP A 1 229 ? 25.577 27.938 31.674 1.00 18.42 236 TRP A N 1
ATOM 1877 C CA . TRP A 1 229 ? 25.992 26.907 30.726 1.00 19.14 236 TRP A CA 1
ATOM 1878 C C . TRP A 1 229 ? 24.890 25.879 30.403 1.00 19.54 236 TRP A C 1
ATOM 1879 O O . TRP A 1 229 ? 25.038 25.142 29.444 1.00 19.44 236 TRP A O 1
ATOM 1890 N N . ASP A 1 230 ? 23.849 25.791 31.236 1.00 19.23 237 ASP A N 1
ATOM 1891 C CA . ASP A 1 230 ? 22.826 24.758 31.142 1.00 20.73 237 ASP A CA 1
ATOM 1892 C C . ASP A 1 230 ? 21.482 25.205 30.541 1.00 20.94 237 ASP A C 1
ATOM 1893 O O . ASP A 1 230 ? 20.571 24.386 30.346 1.00 19.98 237 ASP A O 1
ATOM 1898 N N . TYR A 1 231 ? 21.308 26.510 30.313 1.00 20.26 238 TYR A N 1
ATOM 1899 C CA . TYR A 1 231 ? 20.025 26.993 29.825 1.00 19.83 238 TYR A CA 1
ATOM 1900 C C . TYR A 1 231 ? 19.689 26.353 28.482 1.00 18.71 238 TYR A C 1
ATOM 1901 O O . TYR A 1 231 ? 20.460 26.452 27.536 1.00 19.01 238 TYR A O 1
ATOM 1910 N N . ASN A 1 232 ? 18.511 25.744 28.415 1.00 19.74 239 ASN A N 1
ATOM 1911 C CA . ASN A 1 232 ? 17.980 25.035 27.232 1.00 19.46 239 ASN A CA 1
ATOM 1912 C C . ASN A 1 232 ? 18.846 23.865 26.781 1.00 20.87 239 ASN A C 1
ATOM 1913 O O . ASN A 1 232 ? 18.781 23.458 25.622 1.00 21.35 239 ASN A O 1
ATOM 1918 N N . ARG A 1 233 ? 19.635 23.300 27.700 1.00 20.81 240 ARG A N 1
ATOM 1919 C CA . ARG A 1 233 ? 20.393 22.108 27.337 1.00 21.94 240 ARG A CA 1
ATOM 1920 C C . ARG A 1 233 ? 19.404 20.997 26.906 1.00 23.52 240 ARG A C 1
ATOM 1921 O O . ARG A 1 233 ? 19.688 20.237 25.967 1.00 23.88 240 ARG A O 1
ATOM 1929 N N . ASP A 1 234 ? 18.227 20.946 27.552 1.00 24.62 241 ASP A N 1
ATOM 1930 C CA . ASP A 1 234 ? 17.195 19.972 27.188 1.00 27.26 241 ASP A CA 1
ATOM 1931 C C . ASP A 1 234 ? 16.177 20.433 26.138 1.00 28.08 241 ASP A C 1
ATOM 1932 O O . ASP A 1 234 ? 15.304 19.663 25.759 1.00 28.95 241 ASP A O 1
ATOM 1937 N N . ASN A 1 235 ? 16.343 21.641 25.607 1.00 27.19 242 ASN A N 1
ATOM 1938 C CA . ASN A 1 235 ? 15.560 22.097 24.453 1.00 26.97 242 ASN A CA 1
ATOM 1939 C C . ASN A 1 235 ? 16.493 22.874 23.520 1.00 25.98 242 ASN A C 1
ATOM 1940 O O . ASN A 1 235 ? 16.321 24.070 23.307 1.00 24.21 242 ASN A O 1
ATOM 1945 N N . PRO A 1 236 ? 17.491 22.179 22.959 1.00 25.52 243 PRO A N 1
ATOM 1946 C CA . PRO A 1 236 ? 18.634 22.881 22.364 1.00 25.51 243 PRO A CA 1
ATOM 1947 C C . PRO A 1 236 ? 18.366 23.484 20.986 1.00 25.68 243 PRO A C 1
ATOM 1948 O O . PRO A 1 236 ? 19.169 24.274 20.501 1.00 25.95 243 PRO A O 1
ATOM 1952 N N . LYS A 1 237 ? 17.257 23.097 20.349 1.00 27.12 244 LYS A N 1
ATOM 1953 C CA . LYS A 1 237 ? 16.862 23.700 19.082 1.00 28.42 244 LYS A CA 1
ATOM 1954 C C . LYS A 1 237 ? 15.760 24.777 19.237 1.00 28.61 244 LYS A C 1
ATOM 1955 O O . LYS A 1 237 ? 15.110 25.155 18.252 1.00 28.25 244 LYS A O 1
ATOM 1961 N N . HIS A 1 238 ? 15.543 25.276 20.456 1.00 27.27 245 HIS A N 1
ATOM 1962 C CA . HIS A 1 238 ? 14.648 26.404 20.647 1.00 26.77 245 HIS A CA 1
ATOM 1963 C C . HIS A 1 238 ? 15.030 27.465 19.614 1.00 26.68 245 HIS A C 1
ATOM 1964 O O . HIS A 1 238 ? 16.207 27.678 19.367 1.00 24.58 245 HIS A O 1
ATOM 1971 N N . LEU A 1 239 ? 14.046 28.139 19.001 1.00 27.74 246 LEU A N 1
ATOM 1972 C CA . LEU A 1 239 ? 14.268 29.026 17.833 1.00 28.03 246 LEU A CA 1
ATOM 1973 C C . LEU A 1 239 ? 15.068 30.280 18.159 1.00 27.75 246 LEU A C 1
ATOM 1974 O O . LEU A 1 239 ? 15.934 30.682 17.377 1.00 28.64 246 LEU A O 1
ATOM 1979 N N . PHE A 1 240 ? 14.815 30.886 19.317 1.00 25.82 247 PHE A N 1
ATOM 1980 C CA . PHE A 1 240 ? 15.506 32.114 19.701 1.00 25.78 247 PHE A CA 1
ATOM 1981 C C . PHE A 1 240 ? 16.590 31.931 20.737 1.00 24.35 247 PHE A C 1
ATOM 1982 O O . PHE A 1 240 ? 17.471 32.796 20.859 1.00 25.43 247 PHE A O 1
ATOM 1990 N N . ARG A 1 241 ? 16.535 30.819 21.474 1.00 23.09 248 ARG A N 1
ATOM 1991 C CA . ARG A 1 241 ? 17.437 30.555 22.602 1.00 22.50 248 ARG A CA 1
ATOM 1992 C C . ARG A 1 241 ? 17.970 29.113 22.512 1.00 22.29 248 ARG A C 1
ATOM 1993 O O . ARG A 1 241 ? 17.765 28.305 23.418 1.00 20.72 248 ARG A O 1
ATOM 2001 N N . PRO A 1 242 ? 18.708 28.817 21.419 1.00 21.81 249 PRO A N 1
ATOM 2002 C CA . PRO A 1 242 ? 19.259 27.479 21.231 1.00 21.95 249 PRO A CA 1
ATOM 2003 C C . PRO A 1 242 ? 20.401 27.223 22.208 1.00 20.60 249 PRO A C 1
ATOM 2004 O O . PRO A 1 242 ? 20.952 28.162 22.772 1.00 20.50 249 PR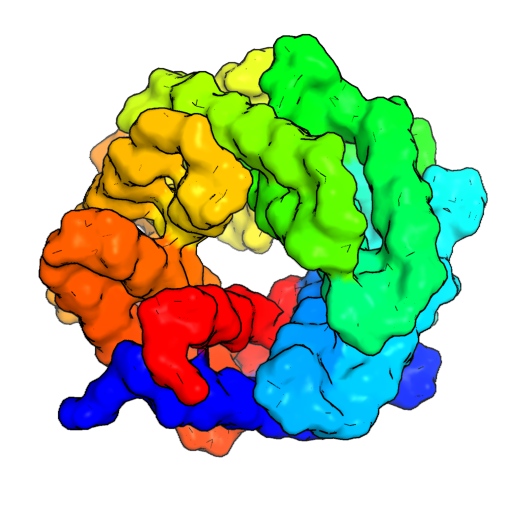O A O 1
ATOM 2008 N N . TRP A 1 243 ? 20.777 25.973 22.403 1.00 20.84 250 TRP A N 1
ATOM 2009 C CA . TRP A 1 243 ? 21.933 25.688 23.256 1.00 19.94 250 TRP A CA 1
ATOM 2010 C C . TRP A 1 243 ? 23.225 25.618 22.436 1.00 20.29 250 TRP A C 1
ATOM 2011 O O . TRP A 1 243 ? 23.241 25.036 21.344 1.00 21.06 250 TRP A O 1
ATOM 2022 N N . GLY A 1 244 ? 24.322 26.135 22.989 1.00 18.69 251 GLY A N 1
ATOM 2023 C CA . GLY A 1 244 ? 25.665 25.983 22.400 1.00 18.45 251 GLY A CA 1
ATOM 2024 C C . GLY A 1 244 ? 26.164 27.309 21.852 1.00 18.80 251 GLY A C 1
ATOM 2025 O O . GLY A 1 244 ? 25.366 28.271 21.752 1.00 19.74 251 GLY A O 1
ATOM 2026 N N . PHE A 1 245 ? 27.460 27.386 21.514 1.00 17.61 252 PHE A N 1
ATOM 2027 C CA . PHE A 1 245 ? 27.967 28.542 20.798 1.00 17.35 252 PHE A CA 1
ATOM 2028 C C . PHE A 1 245 ? 27.387 28.543 19.415 1.00 18.37 252 PHE A C 1
ATOM 2029 O O . PHE A 1 245 ? 27.355 27.509 18.748 1.00 19.66 252 PHE A O 1
ATOM 2037 N N . GLN A 1 246 ? 26.924 29.717 18.984 1.00 18.08 253 GLN A N 1
ATOM 2038 C CA . GLN A 1 246 ? 26.317 29.905 17.674 1.00 17.34 253 GLN A CA 1
ATOM 2039 C C . GLN A 1 246 ? 27.343 30.626 16.802 1.00 17.30 253 GLN A C 1
ATOM 2040 O O . GLN A 1 246 ? 27.534 31.827 16.969 1.00 15.83 253 GLN A O 1
ATOM 2046 N N . PRO A 1 247 ? 28.030 29.920 15.882 1.00 17.65 254 PRO A N 1
ATOM 2047 C CA . PRO A 1 247 ? 28.958 30.619 15.014 1.00 16.99 254 PRO A CA 1
ATOM 2048 C C . PRO A 1 247 ? 28.340 31.805 14.255 1.00 16.45 254 PRO A C 1
ATOM 2049 O O . PRO A 1 247 ? 29.010 32.811 14.016 1.00 15.61 254 PRO A O 1
ATOM 2053 N N . GLY A 1 248 ? 27.090 31.666 13.871 1.00 15.58 255 GLY A N 1
ATOM 2054 C CA . GLY A 1 248 ? 26.341 32.708 13.168 1.00 15.77 255 GLY A CA 1
ATOM 2055 C C . GLY A 1 248 ? 26.261 33.978 13.969 1.00 15.78 255 GLY A C 1
ATOM 2056 O O . GLY A 1 248 ? 26.224 35.063 13.406 1.00 16.34 255 GLY A O 1
ATOM 2057 N N . HIS A 1 249 ? 26.187 33.839 15.281 1.00 15.95 256 HIS A N 1
ATOM 2058 C CA . HIS A 1 249 ? 26.185 35.050 16.141 1.00 16.43 256 HIS A CA 1
ATOM 2059 C C . HIS A 1 249 ? 27.553 35.659 16.314 1.00 16.88 256 HIS A C 1
ATOM 2060 O O . HIS A 1 249 ? 27.655 36.892 16.502 1.00 17.85 256 HIS A O 1
ATOM 2067 N N . GLN A 1 250 ? 28.611 34.851 16.205 1.00 16.37 257 GLN A N 1
ATOM 2068 C CA . GLN A 1 250 ? 29.964 35.373 16.304 1.00 15.96 257 GLN A CA 1
ATOM 2069 C C . GLN A 1 250 ? 30.235 36.231 15.060 1.00 15.99 257 GLN A C 1
ATOM 2070 O O . GLN A 1 250 ? 30.817 37.326 15.148 1.00 17.17 257 GLN A O 1
ATOM 2076 N N . THR A 1 251 ? 29.857 35.687 13.894 1.00 15.37 258 THR A N 1
ATOM 2077 C CA . THR A 1 251 ? 30.071 36.403 12.635 1.00 14.58 258 THR A CA 1
ATOM 2078 C C . THR A 1 251 ? 29.150 37.613 12.517 1.00 15.17 258 THR A C 1
ATOM 2079 O O . THR A 1 251 ? 29.561 38.667 12.010 1.00 16.07 258 THR A O 1
ATOM 2083 N N . GLU A 1 252 ? 27.917 37.472 12.989 1.00 14.71 259 GLU A N 1
ATOM 2084 C CA . GLU A 1 252 ? 26.994 38.613 13.019 1.00 15.50 259 GLU A CA 1
ATOM 2085 C C . GLU A 1 252 ? 27.560 39.734 13.861 1.00 15.36 259 GLU A C 1
ATOM 2086 O O . GLU A 1 252 ? 27.467 40.904 13.475 1.00 14.28 259 GLU A O 1
ATOM 2092 N N . TRP A 1 253 ? 28.129 39.413 15.015 1.00 15.52 260 TRP A N 1
ATOM 2093 C CA . TRP A 1 253 ? 28.805 40.455 15.814 1.00 15.49 260 TRP A CA 1
ATOM 2094 C C . TRP A 1 253 ? 30.000 41.066 15.066 1.00 15.75 260 TRP A C 1
AT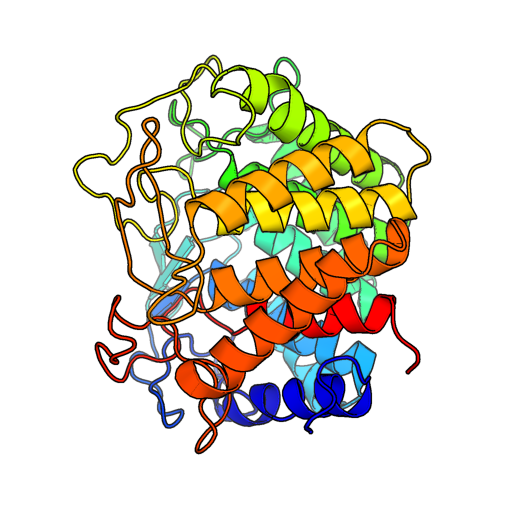OM 2095 O O . TRP A 1 253 ? 30.246 42.285 15.144 1.00 16.19 260 TRP A O 1
ATOM 2106 N N . ALA A 1 254 ? 30.778 40.239 14.366 1.00 15.26 261 ALA A N 1
ATOM 2107 C CA . ALA A 1 254 ? 31.898 40.741 13.588 1.00 15.38 261 ALA A CA 1
ATOM 2108 C C . ALA A 1 254 ? 31.414 41.798 12.584 1.00 16.01 261 ALA A C 1
ATOM 2109 O O . ALA A 1 254 ? 32.042 42.874 12.434 1.00 16.28 261 ALA A O 1
ATOM 2111 N N . LYS A 1 255 ? 30.293 41.521 11.935 1.00 16.41 262 LYS A N 1
ATOM 2112 C CA . LYS A 1 255 ? 29.665 42.473 11.015 1.00 16.31 262 LYS A CA 1
ATOM 2113 C C . LYS A 1 255 ? 29.242 43.761 11.732 1.00 14.81 262 LYS A C 1
ATOM 2114 O O . LYS A 1 255 ? 29.525 44.881 11.264 1.00 16.13 262 LYS A O 1
ATOM 2120 N N . LEU A 1 256 ? 28.555 43.616 12.857 1.00 14.53 263 LEU A N 1
ATOM 2121 C CA . LEU A 1 256 ? 28.123 44.796 13.605 1.00 15.59 263 LEU A CA 1
ATOM 2122 C C . LEU A 1 256 ? 29.302 45.644 14.084 1.00 15.64 263 LEU A C 1
ATOM 2123 O O . LEU A 1 256 ? 29.234 46.892 14.053 1.00 15.71 263 LEU A O 1
ATOM 2128 N N . LEU A 1 257 ? 30.393 45.009 14.520 1.00 15.25 264 LEU A N 1
ATOM 2129 C CA . LEU A 1 257 ? 31.597 45.748 14.937 1.00 15.02 264 LEU A CA 1
ATOM 2130 C C . LEU A 1 257 ? 32.218 46.500 13.753 1.00 16.17 264 LEU A C 1
ATOM 2131 O O . LEU A 1 257 ? 32.771 47.612 13.925 1.00 16.15 264 LEU A O 1
ATOM 2136 N N . LEU A 1 258 ? 32.166 45.911 12.558 1.00 15.95 265 LEU A N 1
ATOM 2137 C CA . LEU A 1 258 ? 32.700 46.584 11.364 1.00 17.75 265 LEU A CA 1
ATOM 2138 C C . LEU A 1 258 ? 31.769 47.727 10.872 1.00 17.80 265 LEU A C 1
ATOM 2139 O O . LEU A 1 258 ? 32.246 48.699 10.286 1.00 19.28 265 LEU A O 1
ATOM 2144 N N . ILE A 1 259 ? 30.493 47.629 11.139 1.00 17.72 266 ILE A N 1
ATOM 2145 C CA . ILE A 1 259 ? 29.571 48.756 10.867 1.00 17.41 266 ILE A CA 1
ATOM 2146 C C . ILE A 1 259 ? 29.865 49.865 11.899 1.00 18.58 266 ILE A C 1
ATOM 2147 O O . ILE A 1 259 ? 29.951 51.029 11.539 1.00 17.74 266 ILE A O 1
ATOM 2152 N N . LEU A 1 260 ? 30.091 49.498 13.154 1.00 18.14 267 LEU A N 1
ATOM 2153 C CA . LEU A 1 260 ? 30.465 50.504 14.153 1.00 18.61 267 LEU A CA 1
ATOM 2154 C C . LEU A 1 260 ? 31.748 51.222 13.768 1.00 19.36 267 LEU A C 1
ATOM 2155 O O . LEU A 1 260 ? 31.864 52.439 13.959 1.00 19.15 267 LEU A O 1
ATOM 2160 N N . ASP A 1 261 ? 32.701 50.472 13.200 1.00 19.16 268 ASP A N 1
ATOM 2161 C CA . ASP A 1 261 ? 34.028 51.000 12.836 1.00 20.99 268 ASP A CA 1
ATOM 2162 C C . ASP A 1 261 ? 33.944 52.061 11.721 1.00 20.82 268 ASP A C 1
ATOM 2163 O O . ASP A 1 261 ? 34.863 52.898 11.538 1.00 21.36 268 ASP A O 1
ATOM 2168 N N . ARG A 1 262 ? 32.902 51.971 10.937 1.00 21.59 269 ARG A N 1
ATOM 2169 C CA . ARG A 1 262 ? 32.563 52.959 9.922 1.00 23.65 269 ARG A CA 1
ATOM 2170 C C . ARG A 1 262 ? 32.163 54.325 10.517 1.00 23.55 269 ARG A C 1
ATOM 2171 O O . ARG A 1 262 ? 32.437 55.385 9.909 1.00 23.60 269 ARG A O 1
ATOM 2179 N N . TYR A 1 263 ? 31.511 54.308 11.684 1.00 21.53 270 TYR A N 1
ATOM 2180 C CA . TYR A 1 263 ? 30.920 55.509 12.280 1.00 22.01 270 TYR A CA 1
ATOM 2181 C C . TYR A 1 263 ? 31.674 56.011 13.506 1.00 22.86 270 TYR A C 1
ATOM 2182 O O . TYR A 1 263 ? 31.469 57.159 13.940 1.00 23.61 270 TYR A O 1
ATOM 2191 N N . ILE A 1 264 ? 32.493 55.153 14.102 1.00 21.71 271 ILE A N 1
ATOM 2192 C CA . ILE A 1 264 ? 33.215 55.465 15.329 1.00 23.70 271 ILE A CA 1
ATOM 2193 C C . ILE A 1 264 ? 34.705 55.192 15.135 1.00 23.59 271 ILE A C 1
ATOM 2194 O O . ILE A 1 264 ? 35.107 54.108 14.682 1.00 24.09 271 ILE A O 1
ATOM 2199 N N . GLU A 1 265 ? 35.549 56.163 15.476 1.00 23.85 272 GLU A N 1
ATOM 2200 C CA . GLU A 1 265 ? 36.986 55.935 15.452 1.00 24.52 272 GLU A CA 1
ATOM 2201 C C . GLU A 1 265 ? 37.516 55.402 16.801 1.00 24.83 272 GLU A C 1
ATOM 2202 O O . GLU A 1 265 ? 37.684 56.158 17.779 1.00 23.64 272 GLU A O 1
ATOM 2208 N N . VAL A 1 266 ? 37.794 54.100 16.850 1.00 24.09 273 VAL A N 1
ATOM 2209 C CA . VAL A 1 266 ? 38.271 53.450 18.086 1.00 24.50 273 VAL A CA 1
ATOM 2210 C C . VAL A 1 266 ? 39.002 52.140 17.692 1.00 24.04 273 VAL A C 1
ATOM 2211 O O . VAL A 1 266 ? 38.581 51.438 16.753 1.00 24.82 273 VAL A O 1
ATOM 2215 N N . GLU A 1 267 ? 40.093 51.815 18.377 1.00 23.57 274 GLU A N 1
ATOM 2216 C CA . GLU A 1 267 ? 41.010 50.792 17.866 1.00 22.87 274 GLU A CA 1
ATOM 2217 C C . GLU A 1 267 ? 40.498 49.372 18.065 1.00 21.95 274 GLU A C 1
ATOM 2218 O O . GLU A 1 267 ? 40.865 48.477 17.301 1.00 22.68 274 GLU A O 1
ATOM 2220 N N . TRP A 1 268 ? 39.651 49.157 19.067 1.00 21.24 275 TRP A N 1
ATOM 2221 C CA . TRP A 1 268 ? 39.354 47.782 19.472 1.00 21.02 275 TRP A CA 1
ATOM 2222 C C . TRP A 1 268 ? 38.396 47.007 18.566 1.00 20.16 275 TRP A C 1
ATOM 2223 O O . TRP A 1 268 ? 38.406 45.767 18.582 1.00 21.82 275 TRP A O 1
ATOM 2234 N N . LEU A 1 269 ? 37.600 47.695 17.750 1.00 18.70 276 LEU A N 1
ATOM 2235 C CA . LEU A 1 269 ? 36.531 47.015 17.022 1.00 19.02 276 LEU A CA 1
ATOM 2236 C C . LEU A 1 269 ? 37.022 45.930 16.038 1.00 19.46 276 LEU A C 1
ATOM 2237 O O . LEU A 1 269 ? 36.537 44.784 16.071 1.00 20.04 276 LEU A O 1
ATOM 2242 N N . VAL A 1 270 ? 37.977 46.280 15.193 1.00 19.74 277 VAL A N 1
ATOM 2243 C CA . VAL A 1 270 ? 38.419 45.366 14.133 1.00 19.75 277 VAL A CA 1
ATOM 2244 C C . VAL A 1 270 ? 39.116 44.135 14.714 1.00 19.87 277 VAL A C 1
ATOM 2245 O O . VAL A 1 270 ? 38.764 43.045 14.321 1.00 19.40 277 VAL A O 1
ATOM 2249 N N . PRO A 1 271 ? 40.091 44.284 15.641 1.00 20.02 278 PRO A N 1
ATOM 2250 C CA . PRO A 1 271 ? 40.737 43.087 16.173 1.00 20.09 278 PRO A CA 1
ATOM 2251 C C . PRO A 1 271 ? 39.737 42.137 16.866 1.00 18.65 278 PRO A C 1
ATOM 2252 O O . PRO A 1 271 ? 39.861 40.887 16.781 1.00 19.63 278 PRO A O 1
ATOM 2256 N N . VAL A 1 272 ? 38.762 42.705 17.569 1.00 18.80 279 VAL A N 1
ATOM 2257 C CA . VAL A 1 272 ? 37.729 41.856 18.197 1.00 17.72 279 VAL A CA 1
ATOM 2258 C C . VAL A 1 272 ? 36.894 41.134 17.132 1.00 18.87 279 VAL A C 1
ATOM 2259 O O . VAL A 1 272 ? 36.662 39.919 17.234 1.00 18.81 279 VAL A O 1
ATOM 2263 N N . ALA A 1 273 ? 36.476 41.875 16.096 1.00 19.13 280 ALA A N 1
ATOM 2264 C CA . ALA A 1 273 ? 35.752 41.298 14.939 1.00 18.97 280 ALA A CA 1
ATOM 2265 C C . ALA A 1 273 ? 36.520 40.125 14.316 1.00 19.48 280 ALA A C 1
ATOM 2266 O O . ALA A 1 273 ? 35.934 39.077 14.058 1.00 18.11 280 ALA A O 1
ATOM 2268 N N . ARG A 1 274 ? 37.817 40.329 14.074 1.00 18.79 281 ARG A N 1
ATOM 2269 C CA . ARG A 1 274 ? 38.667 39.267 13.460 1.00 20.30 281 ARG A CA 1
ATOM 2270 C C . ARG A 1 274 ? 38.746 38.036 14.376 1.00 20.51 281 ARG A C 1
ATOM 2271 O O . ARG A 1 274 ? 38.644 36.899 13.909 1.00 21.33 281 ARG A O 1
ATOM 2279 N N . SER A 1 275 ? 38.879 38.252 15.681 1.00 20.46 282 SER A N 1
ATOM 2280 C CA . SER A 1 275 ? 38.965 37.131 16.645 1.00 21.49 282 SER A CA 1
ATOM 2281 C C . SER A 1 275 ? 37.667 36.309 16.637 1.00 21.88 282 SER A C 1
ATOM 2282 O O . SER A 1 275 ? 37.697 35.065 16.681 1.00 21.34 282 SER A O 1
ATOM 2285 N N . LEU A 1 276 ? 36.521 36.997 16.586 1.00 18.92 283 LEU A N 1
ATOM 2286 C CA . LEU A 1 276 ? 35.243 36.304 16.602 1.00 18.99 283 LEU A CA 1
ATOM 2287 C C . LEU A 1 276 ? 35.028 35.492 15.314 1.00 19.53 283 LEU A C 1
ATOM 2288 O O . LEU A 1 276 ? 34.602 34.308 15.339 1.00 18.52 283 LEU A O 1
ATOM 2293 N N . PHE A 1 277 ? 35.290 36.154 14.195 1.00 18.99 284 PHE A N 1
ATOM 2294 C CA . PHE A 1 277 ? 35.040 35.537 12.891 1.00 18.47 284 PHE A CA 1
ATOM 2295 C C . PHE A 1 277 ? 35.991 34.318 12.694 1.00 18.95 284 PHE A C 1
ATOM 2296 O O . PHE A 1 277 ? 35.522 33.227 12.339 1.00 19.10 284 PHE A O 1
ATOM 2304 N N . ASP A 1 278 ? 37.279 34.506 12.962 1.00 20.17 285 ASP A N 1
ATOM 2305 C CA . ASP A 1 278 ? 38.320 33.504 12.610 1.00 20.98 285 ASP A CA 1
ATOM 2306 C C . ASP A 1 278 ? 38.060 32.236 13.393 1.00 20.95 285 ASP A C 1
ATOM 2307 O O . ASP A 1 278 ? 38.066 31.145 12.829 1.00 20.70 285 ASP A O 1
ATOM 2312 N N . VAL A 1 279 ? 37.824 32.372 14.690 1.00 19.63 286 VAL A N 1
ATOM 2313 C CA . VAL A 1 279 ? 37.537 31.221 15.534 1.00 21.11 286 VAL A CA 1
ATOM 2314 C C . VAL A 1 279 ? 36.233 30.542 15.164 1.00 20.22 286 VAL A C 1
ATOM 2315 O O . VAL A 1 279 ? 36.193 29.298 15.040 1.00 21.33 286 VAL A O 1
ATOM 2319 N N . ALA A 1 280 ? 35.176 31.325 14.951 1.00 20.18 287 ALA A N 1
ATOM 2320 C CA . ALA A 1 280 ? 33.852 30.769 14.613 1.00 19.35 287 ALA A CA 1
ATOM 2321 C C . ALA A 1 280 ? 33.872 29.926 13.344 1.00 19.75 287 ALA A C 1
ATOM 2322 O O . ALA A 1 280 ? 33.306 28.820 13.312 1.00 20.32 287 ALA A O 1
ATOM 2324 N N . VAL A 1 281 ? 34.495 30.418 12.284 1.00 19.41 288 VAL A N 1
ATOM 2325 C CA . VAL A 1 281 ? 34.474 29.660 11.025 1.00 20.42 288 VAL A CA 1
ATOM 2326 C C . VAL A 1 281 ? 35.432 28.453 11.114 1.00 21.51 288 VAL A C 1
ATOM 2327 O O . VAL A 1 281 ? 35.116 27.413 10.527 1.00 22.35 288 VAL A O 1
ATOM 2331 N N . ALA A 1 282 ? 36.538 28.564 11.856 1.00 23.38 289 ALA A N 1
ATOM 2332 C CA . ALA A 1 282 ? 37.462 27.416 12.057 1.00 23.56 289 ALA A CA 1
ATOM 2333 C C . ALA A 1 282 ? 36.737 26.263 12.736 1.00 23.74 289 ALA A C 1
ATOM 2334 O O . ALA A 1 282 ? 36.871 25.074 12.368 1.00 24.16 289 ALA A O 1
ATOM 2336 N N . ARG A 1 283 ? 36.005 26.594 13.771 1.00 23.51 290 ARG A N 1
ATOM 2337 C CA . ARG A 1 283 ? 35.278 25.590 14.520 1.00 23.33 290 ARG A CA 1
ATOM 2338 C C . ARG A 1 283 ? 34.087 25.013 13.804 1.00 23.37 290 ARG A C 1
ATOM 2339 O O . ARG A 1 283 ? 33.716 23.870 14.104 1.00 23.96 290 ARG A O 1
ATOM 2347 N N . SER A 1 284 ? 33.451 25.770 12.896 1.00 20.97 291 SER A N 1
ATOM 2348 C CA . SER A 1 284 ? 32.121 25.335 12.382 1.00 20.60 291 SER A CA 1
ATOM 2349 C C . SER A 1 284 ? 32.029 25.013 10.888 1.00 19.72 291 SER A C 1
ATOM 2350 O O . SER A 1 284 ? 31.034 24.464 10.494 1.00 18.40 291 SER A O 1
ATOM 2353 N N . TRP A 1 285 ? 33.037 25.329 10.076 1.00 19.12 292 TRP A N 1
ATOM 2354 C CA . TRP A 1 285 ? 32.962 25.067 8.637 1.00 19.97 292 TRP A CA 1
ATOM 2355 C C . TRP A 1 285 ? 33.123 23.564 8.388 1.00 21.53 292 TRP A C 1
ATOM 2356 O O . TRP A 1 285 ? 34.067 22.955 8.895 1.00 20.88 292 TRP A O 1
ATOM 2367 N N . ASP A 1 286 ? 32.162 22.977 7.680 1.00 21.75 293 ASP A N 1
ATOM 2368 C CA . ASP A 1 286 ? 32.174 21.570 7.276 1.00 23.90 293 ASP A CA 1
ATOM 2369 C C . ASP A 1 286 ? 33.090 21.440 6.029 1.00 25.36 293 ASP A C 1
ATOM 2370 O O . ASP A 1 286 ? 32.677 21.737 4.929 1.00 25.90 293 ASP A O 1
ATOM 2375 N N . ALA A 1 287 ? 34.351 21.027 6.216 1.00 27.19 294 ALA A N 1
ATOM 2376 C CA . ALA A 1 287 ? 35.300 20.974 5.100 1.00 28.59 294 ALA A CA 1
ATOM 2377 C C . ALA A 1 287 ? 34.928 19.844 4.140 1.00 30.13 294 ALA A C 1
ATOM 2378 O O . ALA A 1 287 ? 35.313 19.891 2.984 1.00 32.18 294 ALA A O 1
ATOM 2380 N N . VAL A 1 288 ? 34.141 18.875 4.602 1.00 31.39 295 VAL A N 1
ATOM 2381 C CA . VAL A 1 288 ? 33.736 17.737 3.773 1.00 32.45 295 VAL A CA 1
ATOM 2382 C C . VAL A 1 288 ? 32.501 18.048 2.901 1.00 32.49 295 VAL A C 1
ATOM 2383 O O . VAL A 1 288 ? 32.570 17.941 1.679 1.00 34.62 295 VAL A O 1
ATOM 2387 N N . ARG A 1 289 ? 31.402 18.450 3.535 1.00 31.38 296 ARG A N 1
ATOM 2388 C CA . ARG A 1 289 ? 30.106 18.661 2.868 1.00 30.20 296 ARG A CA 1
ATOM 2389 C C . ARG A 1 289 ? 29.799 20.140 2.539 1.00 28.85 296 ARG A C 1
ATOM 2390 O O . ARG A 1 289 ? 28.860 20.427 1.802 1.00 29.24 296 ARG A O 1
ATOM 2398 N N . GLY A 1 290 ? 30.614 21.064 3.049 1.00 26.87 297 GLY A N 1
ATOM 2399 C CA . GLY A 1 290 ? 30.378 22.511 2.852 1.00 25.63 297 GLY A CA 1
ATOM 2400 C C . GLY A 1 290 ? 29.431 23.080 3.895 1.00 23.58 297 GLY A C 1
ATOM 2401 O O . GLY A 1 290 ? 28.580 22.374 4.444 1.00 22.75 297 GLY A O 1
ATOM 2402 N N . GLY A 1 291 ? 29.593 24.381 4.182 1.00 22.10 298 GLY A N 1
ATOM 2403 C CA . GLY A 1 291 ? 28.590 25.119 4.975 1.00 21.78 298 GLY A CA 1
ATOM 2404 C C . GLY A 1 291 ? 29.018 25.220 6.434 1.00 21.52 298 GLY A C 1
ATOM 2405 O O . GLY A 1 291 ? 29.750 24.384 6.924 1.00 21.87 298 GLY A O 1
ATOM 2406 N N . LEU A 1 292 ? 28.536 26.254 7.118 1.00 19.95 299 LEU A N 1
ATOM 2407 C CA . LEU A 1 292 ? 28.798 26.407 8.539 1.00 18.62 299 LEU A CA 1
ATOM 2408 C C . LEU A 1 292 ? 27.711 25.688 9.347 1.00 18.77 299 LEU A C 1
ATOM 2409 O O . LEU A 1 292 ? 26.493 25.925 9.163 1.00 18.54 299 LEU A O 1
ATOM 2414 N N . CYS A 1 293 ? 28.160 24.809 10.260 1.00 19.50 300 CYS A N 1
ATOM 2415 C CA . CYS A 1 293 ? 27.257 24.120 11.192 1.00 20.22 300 CYS A CA 1
ATOM 2416 C C . CYS A 1 293 ? 26.611 25.089 12.189 1.00 19.66 300 CYS A C 1
ATOM 2417 O O . CYS A 1 293 ? 27.123 26.198 12.397 1.00 21.29 300 CYS A O 1
ATOM 2420 N N . TYR A 1 294 ? 25.493 24.682 12.767 1.00 19.78 301 TYR A N 1
ATOM 2421 C CA . TYR A 1 294 ? 24.667 25.570 13.601 1.00 18.76 301 TYR A CA 1
ATOM 2422 C C . TYR A 1 294 ? 25.290 25.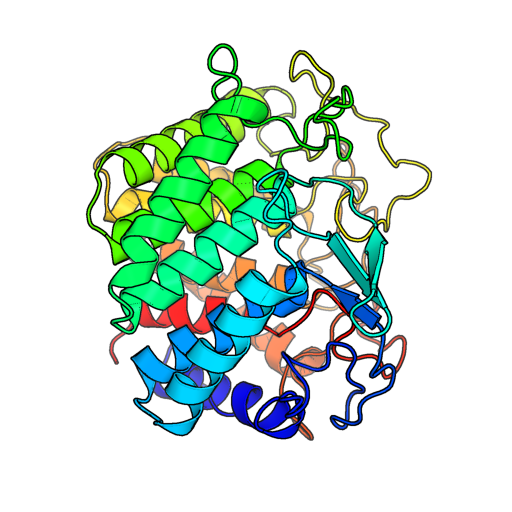888 14.969 1.00 18.76 301 TYR A C 1
ATOM 2423 O O . TYR A 1 294 ? 25.188 27.030 15.439 1.00 19.80 301 TYR A O 1
ATOM 2432 N N . GLY A 1 295 ? 25.912 24.889 15.599 1.00 19.04 302 GLY A N 1
ATOM 2433 C CA . GLY A 1 295 ? 26.288 25.014 17.010 1.00 19.28 302 GLY A CA 1
ATOM 2434 C C . GLY A 1 295 ? 27.456 24.141 17.406 1.00 19.83 302 GLY A C 1
ATOM 2435 O O . GLY A 1 295 ? 27.651 23.050 16.847 1.00 20.44 302 GLY A O 1
ATOM 2436 N N . PHE A 1 296 ? 28.274 24.644 18.315 1.00 18.40 303 PHE A N 1
ATOM 2437 C CA . PHE A 1 296 ? 29.329 23.839 18.922 1.00 18.97 303 PHE A CA 1
ATOM 2438 C C . PHE A 1 296 ? 29.366 24.063 20.425 1.00 20.45 303 PHE A C 1
ATOM 2439 O O . PHE A 1 296 ? 29.005 25.136 20.939 1.00 19.21 303 PHE A O 1
ATOM 2447 N N . ALA A 1 297 ? 29.721 22.997 21.136 1.00 20.30 304 ALA A N 1
ATOM 2448 C CA . ALA A 1 297 ? 29.796 23.031 22.605 1.00 19.44 304 ALA A CA 1
ATOM 2449 C C . ALA A 1 297 ? 31.063 23.751 23.050 1.00 19.24 304 ALA A C 1
ATOM 2450 O O . ALA A 1 297 ? 31.963 24.026 22.247 1.00 18.16 304 ALA A O 1
ATOM 2452 N N . PRO A 1 298 ? 31.183 24.039 24.363 1.00 19.36 305 PRO A N 1
ATOM 2453 C CA . PRO A 1 298 ? 32.414 24.674 24.871 1.00 20.13 305 PRO A CA 1
ATOM 2454 C C . PRO A 1 298 ? 33.737 23.885 24.741 1.00 21.27 305 PRO A C 1
ATOM 2455 O O . PRO A 1 298 ? 34.793 24.461 24.887 1.00 21.44 305 PRO A O 1
ATOM 2459 N N . ASP A 1 299 ? 33.675 22.589 24.419 1.00 21.51 306 ASP A N 1
ATOM 2460 C CA . ASP A 1 299 ? 34.878 21.795 24.141 1.00 21.62 306 ASP A CA 1
ATOM 2461 C C . ASP A 1 299 ? 35.259 21.845 22.655 1.00 22.71 306 ASP A C 1
ATOM 2462 O O . ASP A 1 299 ? 36.218 21.176 22.257 1.00 23.18 306 ASP A O 1
ATOM 2467 N N . GLY A 1 300 ? 34.450 22.563 21.851 1.00 22.16 307 GLY A N 1
ATOM 2468 C CA . GLY A 1 300 ? 34.635 22.674 20.403 1.00 22.80 307 GLY A CA 1
ATOM 2469 C C . GLY A 1 300 ? 33.806 21.692 19.582 1.00 22.87 307 GLY A C 1
ATOM 2470 O O . GLY A 1 300 ? 33.755 21.798 18.352 1.00 24.66 307 GLY A O 1
ATOM 2471 N N . THR A 1 301 ? 33.183 20.712 20.226 1.00 21.80 308 THR A N 1
ATOM 2472 C CA . THR A 1 301 ? 32.537 19.653 19.478 1.00 21.32 308 THR A CA 1
ATOM 2473 C C . THR A 1 301 ? 31.233 20.154 18.883 1.00 21.39 308 THR A C 1
ATOM 2474 O O . THR A 1 301 ? 30.421 20.777 19.587 1.00 21.32 308 THR A O 1
ATOM 2478 N N . ILE A 1 302 ? 31.014 19.878 17.598 1.00 21.20 309 ILE A N 1
ATOM 2479 C CA . ILE A 1 302 ? 29.751 20.260 16.958 1.00 21.35 309 ILE A CA 1
ATOM 2480 C C . ILE A 1 302 ? 28.574 19.607 17.668 1.00 22.07 309 ILE A C 1
ATOM 2481 O O . ILE A 1 302 ? 28.515 18.365 17.820 1.00 22.15 309 ILE A O 1
ATOM 2486 N N . CYS A 1 303 ? 27.608 20.411 18.111 1.00 21.83 310 CYS A N 1
ATOM 2487 C CA . CYS A 1 303 ? 26.450 19.870 18.802 1.00 22.42 310 CYS A CA 1
ATOM 2488 C C . CYS A 1 303 ? 25.190 19.915 17.944 1.00 23.43 310 CYS A C 1
ATOM 2489 O O . CYS A 1 303 ? 24.194 19.273 18.270 1.00 23.77 310 CYS A O 1
ATOM 2492 N N . ASP A 1 304 ? 25.235 20.665 16.835 1.00 22.82 311 ASP A N 1
ATOM 2493 C CA . ASP A 1 304 ? 24.149 20.694 15.882 1.00 22.38 311 ASP A CA 1
ATOM 2494 C C . ASP A 1 304 ? 24.793 20.961 14.523 1.00 22.40 311 ASP A C 1
ATOM 2495 O O . ASP A 1 304 ? 25.355 22.040 14.272 1.00 21.07 311 ASP A O 1
ATOM 2500 N N . ASP A 1 305 ? 24.749 19.945 13.663 1.00 22.13 312 ASP A N 1
ATOM 2501 C CA . ASP A 1 305 ? 25.352 20.063 12.364 1.00 22.98 312 ASP A CA 1
ATOM 2502 C C . ASP A 1 305 ? 24.387 20.481 11.254 1.00 22.69 312 ASP A C 1
ATOM 2503 O O . ASP A 1 305 ? 24.825 20.490 10.116 1.00 23.44 312 ASP A O 1
ATOM 2508 N N . ASP A 1 306 ? 23.131 20.819 11.584 1.00 21.81 313 ASP A N 1
ATOM 2509 C CA . ASP A 1 306 ? 22.214 21.426 10.613 1.00 22.08 313 ASP A CA 1
ATOM 2510 C C . ASP A 1 306 ? 22.851 22.722 10.045 1.00 21.97 313 ASP A C 1
ATOM 2511 O O . ASP A 1 306 ? 23.628 23.421 10.730 1.00 21.21 313 ASP A O 1
ATOM 2516 N N . LYS A 1 307 ? 22.493 23.035 8.803 1.00 20.46 314 LYS A N 1
ATOM 2517 C CA . LYS A 1 307 ? 23.012 24.168 8.088 1.00 20.64 314 LYS A CA 1
ATOM 2518 C C . LYS A 1 307 ? 21.840 25.139 7.881 1.00 19.12 314 LYS A C 1
ATOM 2519 O O . LYS A 1 307 ? 20.892 24.845 7.145 1.00 19.89 314 LYS A O 1
ATOM 2525 N N . TYR A 1 308 ? 21.914 26.304 8.527 1.00 18.94 315 TYR A N 1
ATOM 2526 C CA . TYR A 1 308 ? 20.844 27.258 8.535 1.00 17.48 315 TYR A CA 1
ATOM 2527 C C . TYR A 1 308 ? 21.187 28.408 7.583 1.00 17.28 315 TYR A C 1
ATOM 2528 O O . TYR A 1 308 ? 22.306 28.897 7.513 1.00 17.50 315 TYR A O 1
ATOM 2537 N N . PHE A 1 309 ? 20.160 28.942 6.983 1.00 16.59 316 PHE A N 1
ATOM 2538 C CA . PHE A 1 309 ? 20.288 30.026 6.009 1.00 17.39 316 PHE A CA 1
ATOM 2539 C C . PHE A 1 309 ? 21.039 31.239 6.584 1.00 17.51 316 PHE A C 1
ATOM 2540 O O . PHE A 1 309 ? 22.013 31.711 6.003 1.00 16.16 316 PHE A O 1
ATOM 2548 N N . TRP A 1 310 ? 20.596 31.677 7.758 1.00 17.35 317 TRP A N 1
ATOM 2549 C CA . TRP A 1 310 ? 21.048 32.950 8.317 1.00 17.06 317 TRP A CA 1
ATOM 2550 C C . TRP A 1 310 ? 22.492 32.890 8.783 1.00 17.32 317 TRP A C 1
ATOM 2551 O O . TRP A 1 310 ? 23.242 33.879 8.743 1.00 17.33 317 TRP A O 1
ATOM 2562 N N . VAL A 1 311 ? 22.933 31.700 9.217 1.00 16.72 318 VAL A N 1
ATOM 2563 C CA . VAL A 1 311 ? 24.357 31.482 9.559 1.00 16.68 318 VAL A CA 1
ATOM 2564 C C . VAL A 1 311 ? 25.320 31.720 8.385 1.00 17.20 318 VAL A C 1
ATOM 2565 O O . VAL A 1 311 ? 26.339 32.383 8.514 1.00 17.81 318 VAL A O 1
ATOM 2569 N N . GLN A 1 312 ? 24.946 31.212 7.220 1.00 16.61 319 GLN A N 1
ATOM 2570 C CA . GLN A 1 312 ? 25.751 31.420 6.055 1.00 16.96 319 GLN A CA 1
ATOM 2571 C C . GLN A 1 312 ? 25.725 32.903 5.642 1.00 16.34 319 GLN A C 1
ATOM 2572 O O . GLN A 1 312 ? 26.751 33.453 5.292 1.00 17.34 319 GLN A O 1
ATOM 2578 N N . ALA A 1 313 ? 24.544 33.502 5.693 1.00 16.70 320 ALA A N 1
ATOM 2579 C CA . ALA A 1 313 ? 24.321 34.897 5.224 1.00 16.40 320 ALA A CA 1
ATOM 2580 C C . ALA A 1 313 ? 25.114 35.909 6.104 1.00 16.42 320 ALA A C 1
ATOM 2581 O O . ALA A 1 313 ? 25.773 36.802 5.617 1.00 15.40 320 ALA A O 1
ATOM 2583 N N . GLU A 1 314 ? 24.996 35.779 7.412 1.00 17.25 321 GLU A N 1
ATOM 2584 C CA . GLU A 1 314 ? 25.635 36.727 8.329 1.00 17.59 321 GLU A CA 1
ATOM 2585 C C . GLU A 1 314 ? 27.157 36.611 8.179 1.00 16.11 321 GLU A C 1
ATOM 2586 O O . GLU A 1 314 ? 27.899 37.605 8.267 1.00 16.38 321 GLU A O 1
ATOM 2592 N N . SER A 1 315 ? 27.615 35.368 7.933 1.00 16.77 322 SER A N 1
ATOM 2593 C CA . SER A 1 315 ? 29.003 35.114 7.814 1.00 16.22 322 SER A CA 1
ATOM 2594 C C . SER A 1 315 ? 29.596 35.701 6.536 1.00 16.66 322 SER A C 1
ATOM 2595 O O . SER A 1 315 ? 30.712 36.224 6.546 1.00 16.53 322 SER A O 1
ATOM 2598 N N . LEU A 1 316 ? 28.890 35.597 5.421 1.00 16.72 323 LEU A N 1
ATOM 2599 C CA . LEU A 1 316 ? 29.415 36.210 4.187 1.00 16.73 323 LEU A CA 1
ATOM 2600 C C . LEU A 1 316 ? 29.376 37.726 4.253 1.00 16.61 323 LEU A C 1
ATOM 2601 O O . LEU A 1 316 ? 30.241 38.379 3.703 1.00 18.05 323 LEU A O 1
ATOM 2606 N N . ALA A 1 317 ? 28.416 38.309 4.976 1.00 17.16 324 ALA A N 1
ATOM 2607 C CA . ALA A 1 317 ? 28.378 39.767 5.111 1.00 16.13 324 ALA A CA 1
ATOM 2608 C C . ALA A 1 317 ? 29.572 40.218 5.945 1.00 16.21 324 ALA A C 1
ATOM 2609 O O . ALA A 1 317 ? 30.304 41.164 5.557 1.00 15.85 324 ALA A O 1
ATOM 2611 N N . ALA A 1 318 ? 29.826 39.519 7.061 1.00 15.79 325 ALA A N 1
ATOM 2612 C CA . ALA A 1 318 ? 30.999 39.774 7.878 1.00 16.47 325 ALA A CA 1
ATOM 2613 C C . ALA A 1 318 ? 32.313 39.631 7.069 1.00 17.17 325 ALA A C 1
ATOM 2614 O O . ALA A 1 318 ? 33.163 40.464 7.180 1.00 15.99 325 ALA A O 1
ATOM 2616 N N . ALA A 1 319 ? 32.426 38.576 6.254 1.00 16.56 326 ALA A N 1
ATOM 2617 C CA . ALA A 1 319 ? 33.645 38.319 5.465 1.00 18.09 326 ALA A CA 1
ATOM 2618 C C . ALA A 1 319 ? 33.913 39.457 4.496 1.00 18.28 326 ALA A C 1
ATOM 2619 O O . ALA A 1 319 ? 35.043 39.898 4.389 1.00 19.37 326 ALA A O 1
ATOM 2621 N N . ALA A 1 320 ? 32.890 39.969 3.844 1.00 17.99 327 ALA A N 1
ATOM 2622 C CA . ALA A 1 320 ? 33.040 41.097 2.918 1.00 19.11 327 ALA A CA 1
ATOM 2623 C C . ALA A 1 320 ? 33.528 42.367 3.663 1.00 19.64 327 ALA A C 1
ATOM 2624 O O . ALA A 1 320 ? 34.459 43.068 3.196 1.00 19.03 327 ALA A O 1
ATOM 2626 N N . LEU A 1 321 ? 32.888 42.685 4.806 1.00 19.73 328 LEU A N 1
ATOM 2627 C CA . LEU A 1 321 ? 33.326 43.837 5.602 1.00 19.38 328 LEU A CA 1
ATOM 2628 C C . LEU A 1 321 ? 34.790 43.693 6.123 1.00 19.88 328 LEU A C 1
ATOM 2629 O O . LEU A 1 321 ? 35.550 44.650 6.069 1.00 20.00 328 LEU A O 1
ATOM 2634 N N . LEU A 1 322 ? 35.165 42.497 6.580 1.00 18.38 329 LEU A N 1
ATOM 2635 C CA . LEU A 1 322 ? 36.499 42.218 7.098 1.00 20.24 329 LEU A CA 1
ATOM 2636 C C . LEU A 1 322 ? 37.514 42.320 5.980 1.00 20.48 329 LEU A C 1
ATOM 2637 O O . LEU A 1 322 ? 38.560 42.909 6.185 1.00 21.57 329 LEU A O 1
ATOM 2642 N N . ALA A 1 323 ? 37.181 41.770 4.821 1.00 20.59 330 ALA A N 1
ATOM 2643 C CA . ALA A 1 323 ? 38.047 41.863 3.621 1.00 21.98 330 ALA A CA 1
ATOM 2644 C C . ALA A 1 323 ? 38.323 43.306 3.219 1.00 23.11 330 ALA A C 1
ATOM 2645 O O . ALA A 1 323 ? 39.493 43.664 2.931 1.00 25.71 330 ALA A O 1
ATOM 2647 N N . THR A 1 324 ? 37.294 44.148 3.198 1.00 23.95 331 THR A N 1
ATOM 2648 C CA . THR A 1 324 ? 37.428 45.516 2.716 1.00 25.97 331 THR A CA 1
ATOM 2649 C C . THR A 1 324 ? 38.209 46.380 3.699 1.00 26.24 331 THR A C 1
ATOM 2650 O O . THR A 1 324 ? 39.073 47.157 3.304 1.00 26.35 331 THR A O 1
ATOM 2654 N N . ARG A 1 325 ? 37.944 46.192 4.990 1.00 26.60 332 ARG A N 1
ATOM 2655 C CA . ARG A 1 325 ? 38.665 46.930 6.022 1.00 26.62 332 ARG A CA 1
ATOM 2656 C C . ARG A 1 325 ? 40.122 46.482 6.197 1.00 26.58 332 ARG A C 1
ATOM 2657 O O . ARG A 1 325 ? 41.038 47.320 6.331 1.00 27.22 332 ARG A O 1
ATOM 2665 N N . SER A 1 326 ? 40.347 45.176 6.198 1.00 27.01 333 SER A N 1
ATOM 2666 C CA . SER A 1 326 ? 41.647 44.620 6.533 1.00 28.77 333 SER A CA 1
ATOM 2667 C C . SER A 1 326 ? 42.581 44.523 5.332 1.00 30.32 333 SER A C 1
ATOM 2668 O O . SER A 1 326 ? 43.792 44.450 5.518 1.00 31.79 333 SER A O 1
ATOM 2671 N N . GLY A 1 327 ? 42.026 44.471 4.126 1.00 31.33 334 GLY A N 1
ATOM 2672 C CA . GLY A 1 327 ? 42.797 44.119 2.917 1.00 32.12 334 GLY A CA 1
ATOM 2673 C C . GLY A 1 327 ? 43.278 42.667 2.869 1.00 32.30 334 GLY A C 1
ATOM 2674 O O . GLY A 1 327 ? 44.053 42.300 1.998 1.00 34.06 334 GLY A O 1
ATOM 2675 N N . ASP A 1 328 ? 42.849 41.826 3.799 1.00 32.18 335 ASP A N 1
ATOM 2676 C CA . ASP A 1 328 ? 43.294 40.442 3.830 1.00 32.25 335 ASP A CA 1
ATOM 2677 C C . ASP A 1 328 ? 42.417 39.627 2.871 1.00 32.62 335 ASP A C 1
ATOM 2678 O O . ASP A 1 328 ? 41.210 39.518 3.054 1.00 31.28 335 ASP A O 1
ATOM 2683 N N . GLU A 1 329 ? 43.039 39.057 1.842 1.00 32.23 336 GLU A N 1
ATOM 2684 C CA . GLU A 1 329 ? 42.332 38.367 0.769 1.00 32.17 336 GLU A CA 1
ATOM 2685 C C . GLU A 1 329 ? 41.734 37.041 1.240 1.00 30.70 336 GLU A C 1
ATOM 2686 O O . GLU A 1 329 ? 40.815 36.512 0.597 1.00 29.01 336 GLU A O 1
ATOM 2692 N N . ARG A 1 330 ? 42.229 36.503 2.357 1.00 28.65 337 ARG A N 1
ATOM 2693 C CA . ARG A 1 330 ? 41.660 35.283 2.899 1.00 28.08 337 ARG A CA 1
ATOM 2694 C C . ARG A 1 330 ? 40.179 35.521 3.256 1.00 26.48 337 ARG A C 1
ATOM 2695 O O . ARG A 1 330 ? 39.377 34.589 3.195 1.00 26.85 337 ARG A O 1
ATOM 2703 N N . TYR A 1 331 ? 39.821 36.763 3.622 1.00 25.05 338 TYR A N 1
ATOM 2704 C CA . TYR A 1 331 ? 38.406 37.088 3.891 1.00 23.03 338 TYR A CA 1
ATOM 2705 C C . TYR A 1 331 ? 37.541 37.072 2.622 1.00 23.01 338 TYR A C 1
ATOM 2706 O O . TYR A 1 331 ? 36.391 36.671 2.675 1.00 21.54 338 TYR A O 1
ATOM 2715 N N . TRP A 1 332 ? 38.076 37.471 1.476 1.00 22.22 339 TRP A N 1
ATOM 2716 C CA . TRP A 1 332 ? 37.320 37.322 0.238 1.00 23.03 339 TRP A CA 1
ATOM 2717 C C . TRP A 1 332 ? 37.188 35.858 -0.175 1.00 23.27 339 TRP A C 1
ATOM 2718 O O . TRP A 1 332 ? 36.169 35.482 -0.758 1.00 24.42 339 TRP A O 1
ATOM 2729 N N . GLN A 1 333 ? 38.217 35.045 0.095 1.00 24.84 340 GLN A N 1
ATOM 2730 C CA . GLN A 1 333 ? 38.119 33.606 -0.124 1.00 24.25 340 GLN A CA 1
ATOM 2731 C C . GLN A 1 333 ? 37.002 33.006 0.731 1.00 23.23 340 GLN A C 1
ATOM 2732 O O . GLN A 1 333 ? 36.251 32.139 0.253 1.00 21.78 340 GLN A O 1
ATOM 2738 N N . TRP A 1 334 ? 36.861 33.479 1.968 1.00 20.90 341 TRP A N 1
ATOM 2739 C CA . TRP A 1 334 ? 35.730 33.007 2.800 1.00 20.00 341 TRP A CA 1
ATOM 2740 C C . TRP A 1 334 ? 34.390 33.397 2.197 1.00 19.22 341 TRP A C 1
ATOM 2741 O O . TRP A 1 334 ? 33.477 32.598 2.112 1.00 19.60 341 TRP A O 1
ATOM 2752 N N . TYR A 1 335 ? 34.287 34.654 1.806 1.00 18.84 342 TYR A N 1
ATOM 2753 C CA . TYR A 1 335 ? 33.104 35.160 1.104 1.00 17.97 342 TYR A CA 1
ATOM 2754 C C . TYR A 1 335 ? 32.702 34.268 -0.065 1.00 19.15 342 TYR A C 1
ATOM 2755 O O . TYR A 1 335 ? 31.544 33.890 -0.190 1.00 18.29 342 TYR A O 1
ATOM 2764 N N . ASP A 1 336 ? 33.680 33.933 -0.897 1.00 21.01 343 ASP A N 1
ATOM 2765 C CA . ASP A 1 336 ? 33.437 33.146 -2.103 1.00 22.70 343 ASP A CA 1
ATOM 2766 C C . ASP A 1 336 ? 32.994 31.735 -1.770 1.00 22.09 343 ASP A C 1
ATOM 2767 O O . ASP A 1 336 ? 32.094 31.219 -2.392 1.00 22.68 343 ASP A O 1
ATOM 2772 N N . ARG A 1 337 ? 33.602 31.101 -0.783 1.00 21.84 344 ARG A N 1
ATOM 2773 C CA . ARG A 1 337 ? 33.196 29.726 -0.459 1.00 21.59 344 ARG A CA 1
ATOM 2774 C C . ARG A 1 337 ? 31.834 29.643 0.224 1.00 19.79 344 ARG A C 1
ATOM 2775 O O . ARG A 1 337 ? 31.070 28.674 0.023 1.00 19.16 344 ARG A O 1
ATOM 2783 N N . LEU A 1 338 ? 31.515 30.662 1.028 1.00 18.53 345 LEU A N 1
ATOM 2784 C CA . LEU A 1 338 ? 30.205 30.737 1.662 1.00 17.77 345 LEU A CA 1
ATOM 2785 C C . LEU A 1 338 ? 29.139 30.890 0.587 1.00 18.00 345 LEU A C 1
ATOM 2786 O O . LEU A 1 338 ? 28.119 30.212 0.618 1.00 18.89 345 LEU A O 1
ATOM 2791 N N . TRP A 1 339 ? 29.369 31.802 -0.359 1.00 17.81 346 TRP A N 1
ATOM 2792 C CA . TRP A 1 339 ? 28.394 31.941 -1.451 1.00 19.05 346 TRP A CA 1
ATOM 2793 C C . TRP A 1 339 ? 28.311 30.669 -2.319 1.00 19.25 346 TRP A C 1
ATOM 2794 O O . TRP A 1 339 ? 27.226 30.313 -2.736 1.00 21.15 346 TRP A O 1
ATOM 2805 N N . ALA A 1 340 ? 29.446 30.030 -2.605 1.00 20.85 347 ALA A N 1
ATOM 2806 C CA . ALA A 1 340 ? 29.431 28.816 -3.425 1.00 21.05 347 ALA A CA 1
ATOM 2807 C C . ALA A 1 340 ? 28.578 27.753 -2.768 1.00 20.92 347 ALA A C 1
ATOM 2808 O O . ALA A 1 340 ? 27.771 27.101 -3.421 1.00 21.36 347 ALA A O 1
ATOM 2810 N N . TYR A 1 341 ? 28.755 27.566 -1.449 1.00 20.00 348 TYR A N 1
ATOM 2811 C CA . TYR A 1 341 ? 27.867 26.665 -0.706 1.00 20.03 348 TYR A CA 1
ATOM 2812 C C . TYR A 1 341 ? 26.374 27.058 -0.769 1.00 19.25 348 TYR A C 1
ATOM 2813 O O . TYR A 1 341 ? 25.470 26.260 -1.056 1.00 19.55 348 TYR A O 1
ATOM 2822 N N . ALA A 1 342 ? 26.116 28.307 -0.452 1.00 19.18 349 ALA A N 1
ATOM 2823 C CA . ALA A 1 342 ? 24.748 28.806 -0.435 1.00 18.73 349 ALA A CA 1
ATOM 2824 C C . ALA A 1 342 ? 24.110 28.709 -1.816 1.00 18.03 349 ALA A C 1
ATOM 2825 O O . ALA A 1 342 ? 22.987 28.285 -1.944 1.00 18.82 349 ALA A O 1
ATOM 2827 N N . TRP A 1 343 ? 24.823 29.109 -2.843 1.00 19.65 350 TRP A N 1
ATOM 2828 C CA . TRP A 1 343 ? 24.268 29.030 -4.209 1.00 21.02 350 TRP A CA 1
ATOM 2829 C C . TRP A 1 343 ? 23.937 27.595 -4.642 1.00 21.66 350 TRP A C 1
ATOM 2830 O O . TRP A 1 343 ? 22.903 27.362 -5.243 1.00 21.82 350 TRP A O 1
ATOM 2841 N N . GLN A 1 344 ? 24.785 26.653 -4.269 1.00 22.78 351 GLN A N 1
ATOM 2842 C CA . GLN A 1 344 ? 24.600 25.267 -4.654 1.00 24.05 351 GLN A CA 1
ATOM 2843 C C . GLN A 1 344 ? 23.496 24.604 -3.829 1.00 23.43 351 GLN A C 1
ATOM 2844 O O . GLN A 1 344 ? 22.746 23.769 -4.354 1.00 25.40 351 GLN A O 1
ATOM 2850 N N . HIS A 1 345 ? 23.400 24.922 -2.535 1.00 21.20 352 HIS A N 1
ATOM 2851 C CA . HIS A 1 345 ? 22.489 24.180 -1.649 1.00 20.72 352 HIS A CA 1
ATOM 2852 C C . HIS A 1 345 ? 21.308 24.891 -1.000 1.00 19.65 352 HIS A C 1
ATOM 2853 O O . HIS A 1 345 ? 20.308 24.266 -0.677 1.00 19.73 352 HIS A O 1
ATOM 2860 N N . MET A 1 346 ? 21.469 26.171 -0.686 1.00 19.27 353 MET A N 1
ATOM 2861 C CA . MET A 1 346 ? 20.485 26.873 0.121 1.00 19.49 353 MET A CA 1
ATOM 2862 C C . MET A 1 346 ? 19.531 27.794 -0.647 1.00 18.88 353 MET A C 1
ATOM 2863 O O . MET A 1 346 ? 18.425 28.045 -0.196 1.00 20.28 353 MET A O 1
ATOM 2868 N N . VAL A 1 347 ? 19.961 28.324 -1.785 1.00 19.15 354 VAL A N 1
ATOM 2869 C CA . VAL A 1 347 ? 19.109 29.218 -2.552 1.00 19.30 354 VAL A CA 1
ATOM 2870 C C . VAL A 1 347 ? 18.207 28.396 -3.476 1.00 20.15 354 VAL A C 1
ATOM 2871 O O . VAL A 1 347 ? 18.682 27.523 -4.197 1.00 20.11 354 VAL A O 1
ATOM 2875 N N . ASP A 1 348 ? 16.919 28.692 -3.449 1.00 20.56 355 ASP A N 1
ATOM 2876 C CA . ASP A 1 348 ? 15.911 27.963 -4.248 1.00 20.53 355 ASP A CA 1
ATOM 2877 C C . ASP A 1 348 ? 15.904 28.622 -5.632 1.00 19.99 355 ASP A C 1
ATOM 2878 O O . ASP A 1 348 ? 15.379 29.715 -5.792 1.00 20.83 355 ASP A O 1
ATOM 2883 N N . HIS A 1 349 ? 16.502 27.956 -6.606 1.00 20.34 356 HIS A N 1
ATOM 2884 C CA . HIS A 1 349 ? 16.589 28.509 -7.969 1.00 20.82 356 HIS A CA 1
ATOM 2885 C C . HIS A 1 349 ? 15.293 28.373 -8.786 1.00 21.30 356 HIS A C 1
ATOM 2886 O O . HIS A 1 349 ? 15.194 28.974 -9.850 1.00 22.54 356 HIS A O 1
ATOM 2893 N N . ARG A 1 350 ? 14.335 27.593 -8.300 1.00 20.95 357 ARG A N 1
ATOM 2894 C CA A ARG A 1 350 ? 13.045 27.455 -8.964 0.50 21.22 357 ARG A CA 1
ATOM 2895 C CA B ARG A 1 350 ? 13.054 27.445 -8.951 0.50 21.00 357 ARG A CA 1
ATOM 2896 C C . ARG A 1 350 ? 12.068 28.556 -8.564 1.00 21.23 357 ARG A C 1
ATOM 2897 O O . ARG A 1 350 ? 11.431 29.137 -9.416 1.00 20.42 357 ARG A O 1
ATOM 2912 N N . TYR A 1 351 ? 11.984 28.860 -7.264 1.00 20.24 358 TYR A N 1
ATOM 2913 C CA . TYR A 1 351 ? 11.011 29.787 -6.737 1.00 20.16 358 TYR A CA 1
ATOM 2914 C C . TYR A 1 351 ? 11.594 31.036 -6.099 1.00 19.76 358 TYR A C 1
ATOM 2915 O O . TYR A 1 351 ? 10.868 32.026 -5.924 1.00 20.13 358 TYR A O 1
ATOM 2924 N N . GLY A 1 352 ? 12.880 30.987 -5.736 1.00 19.49 359 GLY A N 1
ATOM 2925 C CA . GLY A 1 352 ? 13.556 32.128 -5.112 1.00 19.29 359 GLY A CA 1
ATOM 2926 C C . GLY A 1 352 ? 13.472 32.055 -3.591 1.00 19.49 359 GLY A C 1
ATOM 2927 O O . GLY A 1 352 ? 12.667 31.281 -3.021 1.00 18.87 359 GLY A O 1
ATOM 2928 N N . ALA A 1 353 ? 14.337 32.868 -2.954 1.00 18.85 360 ALA A N 1
ATOM 2929 C CA . ALA A 1 353 ? 14.484 32.959 -1.503 1.00 18.00 360 ALA A CA 1
ATOM 2930 C C . ALA A 1 353 ? 15.279 31.723 -1.091 1.00 18.62 360 ALA A C 1
ATOM 2931 O O . ALA A 1 353 ? 15.587 30.879 -1.927 1.00 18.63 360 ALA A O 1
ATOM 2933 N N . TRP A 1 354 ? 15.688 31.647 0.172 1.00 18.01 361 TRP A N 1
ATOM 2934 C CA . TRP A 1 354 ? 16.513 30.551 0.647 1.00 17.77 361 TRP A CA 1
ATOM 2935 C C . TRP A 1 354 ? 15.682 29.548 1.432 1.00 17.27 361 TRP A C 1
ATOM 2936 O O . TRP A 1 354 ? 14.656 29.891 2.048 1.00 18.71 361 TRP A O 1
ATOM 2947 N N . TYR A 1 355 ? 16.109 28.282 1.409 1.00 18.17 362 TYR A N 1
ATOM 2948 C CA . TYR A 1 355 ? 15.555 27.302 2.341 1.00 18.73 362 TYR A CA 1
ATOM 2949 C C . TYR A 1 355 ? 15.960 27.706 3.738 1.00 19.36 362 TYR A C 1
ATOM 2950 O O . TYR A 1 355 ? 17.002 28.323 3.891 1.00 20.05 362 TYR A O 1
ATOM 2959 N N . ARG A 1 356 ? 15.140 27.389 4.746 1.00 18.60 363 ARG A N 1
ATOM 2960 C CA . ARG A 1 356 ? 15.512 27.734 6.125 1.00 18.97 363 ARG A CA 1
ATOM 2961 C C . ARG A 1 356 ? 16.714 26.908 6.645 1.00 19.83 363 ARG A C 1
ATOM 2962 O O . ARG A 1 356 ? 17.653 27.451 7.215 1.00 18.83 363 ARG A O 1
ATOM 2970 N N . LEU A 1 357 ? 16.697 25.594 6.442 1.00 20.74 364 LEU A N 1
ATOM 2971 C CA . LEU A 1 357 ? 17.773 24.770 6.906 1.00 21.57 364 LEU A CA 1
ATOM 2972 C C . LEU A 1 357 ? 17.861 23.463 6.136 1.00 21.46 364 LEU A C 1
ATOM 2973 O O . LEU A 1 357 ? 16.917 23.070 5.459 1.00 23.19 364 LEU A O 1
ATOM 2978 N N . LEU A 1 358 ? 19.028 22.845 6.208 1.00 21.22 365 LEU A N 1
ATOM 2979 C CA . LEU A 1 358 ? 19.260 21.528 5.644 1.00 21.37 365 LEU A CA 1
ATOM 2980 C C . LEU A 1 358 ? 19.884 20.720 6.769 1.00 23.19 365 LEU A C 1
ATOM 2981 O O . LEU A 1 358 ? 20.478 21.284 7.725 1.00 21.96 365 LEU A O 1
ATOM 2986 N N . ASP A 1 359 ? 19.811 19.398 6.660 1.00 24.09 366 ASP A N 1
ATOM 2987 C CA . ASP A 1 359 ? 20.525 18.586 7.621 1.00 25.57 366 ASP A CA 1
ATOM 2988 C C . ASP A 1 359 ? 22.032 18.575 7.295 1.00 25.37 366 ASP A C 1
ATOM 2989 O O . ASP A 1 359 ? 22.497 19.231 6.365 1.00 24.53 366 ASP A O 1
ATOM 2994 N N . GLY A 1 360 ? 22.837 17.875 8.090 1.00 27.02 367 GLY A N 1
ATOM 2995 C CA . GLY A 1 360 ? 24.282 17.946 7.933 1.00 28.30 367 GLY A CA 1
ATOM 2996 C C . GLY A 1 360 ? 24.747 17.425 6.579 1.00 29.85 367 GLY A C 1
ATOM 2997 O O . GLY A 1 360 ? 25.799 17.876 6.050 1.00 29.25 367 GLY A O 1
ATOM 2998 N N . ASP A 1 361 ? 23.936 16.527 6.000 1.00 30.47 368 ASP A N 1
ATOM 2999 C CA . ASP A 1 361 ? 24.142 16.009 4.618 1.00 30.90 368 ASP A CA 1
ATOM 3000 C C . ASP A 1 361 ? 23.551 16.882 3.492 1.00 30.91 368 ASP A C 1
ATOM 3001 O O . ASP A 1 361 ? 23.463 16.454 2.330 1.00 30.27 368 ASP A O 1
ATOM 3006 N N . ASN A 1 362 ? 23.147 18.109 3.842 1.00 29.69 369 ASN A N 1
ATOM 3007 C CA . ASN A 1 362 ? 22.608 19.050 2.885 1.00 29.23 369 ASN A CA 1
ATOM 3008 C C . ASN A 1 362 ? 21.280 18.595 2.296 1.00 28.95 369 ASN A C 1
ATOM 3009 O O . ASN A 1 362 ? 20.932 18.975 1.172 1.00 29.99 369 ASN A O 1
ATOM 3014 N N . ARG A 1 363 ? 20.508 17.834 3.067 1.00 28.56 370 ARG A N 1
ATOM 3015 C CA . ARG A 1 363 ? 19.155 17.427 2.648 1.00 29.19 370 ARG A CA 1
ATOM 3016 C C . ARG A 1 363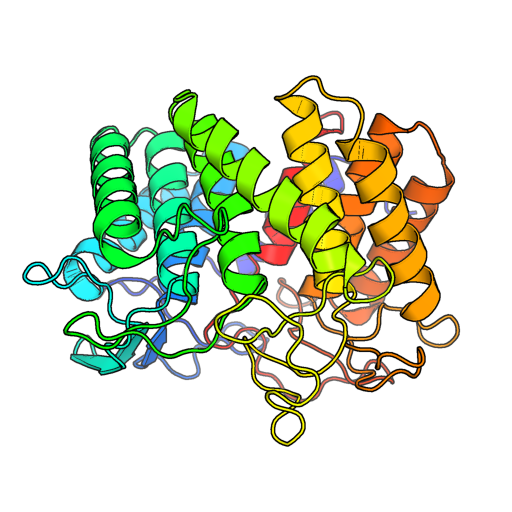 ? 18.080 18.260 3.302 1.00 28.62 370 ARG A C 1
ATOM 3017 O O . ARG A 1 363 ? 18.190 18.633 4.460 1.00 26.94 370 ARG A O 1
ATOM 3025 N N . LYS A 1 364 ? 17.012 18.521 2.550 1.00 28.63 371 LYS A N 1
ATOM 3026 C CA . LYS A 1 364 ? 15.825 19.199 3.041 1.00 29.67 371 LYS A CA 1
ATOM 3027 C C . LYS A 1 364 ? 15.061 18.392 4.072 1.00 28.81 371 LYS A C 1
ATOM 3028 O O . LYS A 1 364 ? 14.888 17.195 3.915 1.00 30.10 371 LYS A O 1
ATOM 3034 N N . TYR A 1 365 ? 14.563 19.054 5.106 1.00 27.88 372 TYR A N 1
ATOM 3035 C CA . TYR A 1 365 ? 13.661 18.425 6.065 1.00 27.84 372 TYR A CA 1
ATOM 3036 C C . TYR A 1 365 ? 12.205 18.391 5.580 1.00 28.41 372 TYR A C 1
ATOM 3037 O O . TYR A 1 365 ? 11.489 17.412 5.821 1.00 28.99 372 TYR A O 1
ATOM 3046 N N . ASN A 1 366 ? 11.751 19.478 4.957 1.00 27.57 373 ASN A N 1
ATOM 3047 C CA . ASN A 1 366 ? 10.349 19.624 4.542 1.00 27.84 373 ASN A CA 1
ATOM 3048 C C . ASN A 1 366 ? 10.237 20.822 3.607 1.00 27.20 373 ASN A C 1
ATOM 3049 O O . ASN A 1 366 ? 11.263 21.386 3.198 1.00 25.92 373 ASN A O 1
ATOM 3054 N N . ASP A 1 367 ? 9.005 21.207 3.288 1.00 26.27 374 ASP A N 1
ATOM 3055 C CA . ASP A 1 367 ? 8.750 22.292 2.321 1.00 26.94 374 ASP A CA 1
ATOM 3056 C C . ASP A 1 367 ? 8.395 23.634 2.998 1.00 25.16 374 ASP A C 1
ATOM 3057 O O . ASP A 1 367 ? 7.885 24.552 2.343 1.00 24.56 374 ASP A O 1
ATOM 3062 N N . GLU A 1 368 ? 8.656 23.740 4.296 1.00 23.97 375 GLU A N 1
ATOM 3063 C CA . GLU A 1 368 ? 8.363 24.964 5.058 1.00 23.50 375 GLU A CA 1
ATOM 3064 C C . GLU A 1 368 ? 9.504 25.971 4.945 1.00 22.07 375 GLU A C 1
ATOM 3065 O O . GLU A 1 368 ? 10.332 26.099 5.827 1.00 22.86 375 GLU A O 1
ATOM 3071 N N . LYS A 1 369 ? 9.544 26.667 3.809 1.00 20.11 376 LYS A N 1
ATOM 3072 C CA . LYS A 1 369 ? 10.605 27.587 3.478 1.00 19.32 376 LYS A CA 1
ATOM 3073 C C . LYS A 1 369 ? 10.738 28.719 4.474 1.00 18.68 376 LYS A C 1
ATOM 3074 O O . LYS A 1 369 ? 11.833 29.028 4.909 1.00 18.63 376 LYS A O 1
ATOM 3080 N N . SER A 1 370 ? 9.620 29.339 4.790 1.00 18.51 377 SER A N 1
ATOM 3081 C CA . SER A 1 370 ? 9.637 30.521 5.647 1.00 18.57 377 SER A CA 1
ATOM 3082 C C . SER A 1 370 ? 8.496 30.431 6.639 1.00 18.51 377 SER A C 1
ATOM 3083 O O . SER A 1 370 ? 7.428 30.982 6.425 1.00 18.40 377 SER A O 1
ATOM 3086 N N . PRO A 1 371 ? 8.747 29.781 7.775 1.00 19.22 378 PRO A N 1
ATOM 3087 C CA . PRO A 1 371 ? 7.812 29.885 8.888 1.00 20.10 378 PRO A CA 1
ATOM 3088 C C . PRO A 1 371 ? 7.940 31.255 9.570 1.00 20.62 378 PRO A C 1
ATOM 3089 O O . PRO A 1 371 ? 8.820 32.049 9.234 1.00 20.12 378 PRO A O 1
ATOM 3093 N N . ALA A 1 372 ? 7.086 31.498 10.543 1.00 21.95 379 ALA A N 1
ATOM 3094 C CA . ALA A 1 372 ? 7.089 32.736 11.327 1.00 22.51 379 ALA A CA 1
ATOM 3095 C C . ALA A 1 372 ? 8.479 32.996 11.846 1.00 22.17 379 ALA A C 1
ATOM 3096 O O . ALA A 1 372 ? 9.158 32.087 12.336 1.00 22.20 379 ALA A O 1
ATOM 3098 N N . GLY A 1 373 ? 8.920 34.252 11.694 1.00 21.94 380 GLY A N 1
ATOM 3099 C CA . GLY A 1 373 ? 10.285 34.648 12.036 1.00 22.47 380 GLY A CA 1
ATOM 3100 C C . GLY A 1 373 ? 11.176 34.816 10.799 1.00 22.29 380 GLY A C 1
ATOM 3101 O O . GLY A 1 373 ? 12.096 35.652 10.791 1.00 25.51 380 GLY A O 1
ATOM 3102 N N . LYS A 1 374 ? 10.933 34.045 9.742 1.00 20.41 381 LYS A N 1
ATOM 3103 C CA . LYS A 1 374 ? 11.804 34.127 8.538 1.00 19.15 381 LYS A CA 1
ATOM 3104 C C . LYS A 1 374 ? 11.144 34.916 7.436 1.00 18.62 381 LYS A C 1
ATOM 3105 O O . LYS A 1 374 ? 10.049 34.574 7.005 1.00 18.55 381 LYS A O 1
ATOM 3111 N N . THR A 1 375 ? 11.816 35.969 6.988 1.00 17.05 382 THR A N 1
ATOM 3112 C CA . THR A 1 375 ? 11.354 36.775 5.885 1.00 18.03 382 THR A CA 1
ATOM 3113 C C . THR A 1 375 ? 12.453 36.955 4.881 1.00 16.93 382 THR A C 1
ATOM 3114 O O . THR A 1 375 ? 12.297 37.719 3.939 1.00 16.95 382 THR A O 1
ATOM 3118 N N . ASP A 1 376 ? 13.561 36.229 5.038 1.00 16.95 383 ASP A N 1
ATOM 3119 C CA . ASP A 1 376 ? 14.811 36.513 4.309 1.00 16.62 383 ASP A CA 1
ATOM 3120 C C . ASP A 1 376 ? 15.374 37.938 4.537 1.00 17.50 383 ASP A C 1
ATOM 3121 O O . ASP A 1 376 ? 16.143 38.471 3.730 1.00 19.13 383 ASP A O 1
ATOM 3126 N N . TYR A 1 377 ? 14.968 38.554 5.638 1.00 16.69 384 TYR A N 1
ATOM 3127 C CA . TYR A 1 377 ? 15.669 39.710 6.207 1.00 15.83 384 TYR A CA 1
ATOM 3128 C C . TYR A 1 377 ? 17.160 39.414 6.351 1.00 14.89 384 TYR A C 1
ATOM 3129 O O . TYR A 1 377 ? 17.993 40.243 5.986 1.00 14.57 384 TYR A O 1
ATOM 3138 N N . HIS A 1 378 ? 17.543 38.215 6.807 1.00 14.92 385 HIS A N 1
ATOM 3139 C CA . HIS A 1 378 ? 18.950 37.929 6.964 1.00 16.18 385 HIS A CA 1
ATOM 3140 C C . HIS A 1 378 ? 19.674 37.826 5.622 1.00 16.16 385 HIS A C 1
ATOM 3141 O O . HIS A 1 378 ? 20.835 38.264 5.531 1.00 16.23 385 HIS A O 1
ATOM 3148 N N . THR A 1 379 ? 19.041 37.233 4.594 1.00 15.60 386 THR A N 1
ATOM 3149 C CA . THR A 1 379 ? 19.762 37.004 3.350 1.00 16.51 386 THR A CA 1
ATOM 3150 C C . THR A 1 379 ? 19.815 38.266 2.478 1.00 17.03 386 THR A C 1
ATOM 3151 O O . THR A 1 379 ? 20.867 38.653 1.966 1.00 17.36 386 THR A O 1
ATOM 3155 N N . MET A 1 380 ? 18.673 38.900 2.298 1.00 17.27 387 MET A N 1
ATOM 3156 C CA . MET A 1 380 ? 18.631 40.204 1.624 1.00 17.19 387 MET A CA 1
ATOM 3157 C C . MET A 1 380 ? 19.405 41.269 2.378 1.00 17.06 387 MET A C 1
ATOM 3158 O O . MET A 1 380 ? 20.135 42.055 1.764 1.00 17.73 387 MET A O 1
ATOM 3163 N N . GLY A 1 381 ? 19.287 41.279 3.693 1.00 17.16 388 GLY A N 1
ATOM 3164 C CA . GLY A 1 381 ? 20.091 42.181 4.537 1.00 17.52 388 GLY A CA 1
ATOM 3165 C C . GLY A 1 381 ? 21.607 42.045 4.377 1.00 17.62 388 GLY A C 1
ATOM 3166 O O . GLY A 1 381 ? 22.332 43.040 4.368 1.00 17.91 388 GLY A O 1
ATOM 3167 N N . ALA A 1 382 ? 22.090 40.807 4.296 1.00 17.12 389 ALA A N 1
ATOM 3168 C CA . ALA A 1 382 ? 23.460 40.559 4.011 1.00 17.56 389 ALA A CA 1
ATOM 3169 C C . ALA A 1 382 ? 23.869 41.149 2.660 1.00 17.66 389 ALA A C 1
ATOM 3170 O O . ALA A 1 382 ? 24.944 41.742 2.535 1.00 19.14 389 ALA A O 1
ATOM 3172 N N . CYS A 1 383 ? 23.029 40.988 1.649 1.00 17.98 390 CYS A N 1
ATOM 3173 C CA . CYS A 1 383 ? 23.317 41.525 0.312 1.00 18.10 390 CYS A CA 1
ATOM 3174 C C . CYS A 1 383 ? 23.313 43.058 0.331 1.00 18.52 390 CYS A C 1
ATOM 3175 O O . CYS A 1 383 ? 24.183 43.692 -0.267 1.00 19.01 390 CYS A O 1
ATOM 3178 N N . HIS A 1 384 ? 22.368 43.653 1.031 1.00 18.34 391 HIS A N 1
ATOM 3179 C CA . HIS A 1 384 ? 22.337 45.121 1.151 1.00 18.73 391 HIS A CA 1
ATOM 3180 C C . HIS A 1 384 ? 23.590 45.604 1.849 1.00 19.27 391 HIS A C 1
ATOM 3181 O O . HIS A 1 384 ? 24.157 46.646 1.476 1.00 19.31 391 HIS A O 1
ATOM 3188 N N . GLU A 1 385 ? 24.038 44.870 2.867 1.00 18.62 392 GLU A N 1
ATOM 3189 C CA . GLU A 1 385 ? 25.249 45.250 3.568 1.00 20.10 392 GLU A CA 1
ATOM 3190 C C . GLU A 1 385 ? 26.483 45.148 2.647 1.00 19.36 392 GLU A C 1
ATOM 3191 O O . GLU A 1 385 ? 27.304 46.040 2.655 1.00 20.40 392 GLU A O 1
ATOM 3197 N N . VAL A 1 386 ? 26.591 44.086 1.853 1.00 19.22 393 VAL A N 1
ATOM 3198 C CA . VAL A 1 386 ? 27.743 43.953 0.957 1.00 18.73 393 VAL A CA 1
ATOM 3199 C C . VAL A 1 386 ? 27.714 45.063 -0.076 1.00 20.03 393 VAL A C 1
ATOM 3200 O O . VAL A 1 386 ? 28.789 45.568 -0.451 1.00 20.38 393 VAL A O 1
ATOM 3204 N N . LEU A 1 387 ? 26.515 45.495 -0.474 1.00 19.93 394 LEU A N 1
ATOM 3205 C CA . LEU A 1 387 ? 26.388 46.617 -1.409 1.00 22.03 394 LEU A CA 1
ATOM 3206 C C . LEU A 1 387 ? 26.982 47.931 -0.859 1.00 23.53 394 LEU A C 1
ATOM 3207 O O . LEU A 1 387 ? 27.348 48.799 -1.645 1.00 24.40 394 LEU A O 1
ATOM 3212 N N . ASN A 1 388 ? 27.090 48.065 0.454 1.00 24.45 395 ASN A N 1
ATOM 3213 C CA . ASN A 1 388 ? 27.776 49.219 1.047 1.00 25.75 395 ASN A CA 1
ATOM 3214 C C . ASN A 1 388 ? 29.294 49.268 0.853 1.00 27.07 395 ASN A C 1
ATOM 3215 O O . ASN A 1 388 ? 29.897 50.315 1.101 1.00 28.57 395 ASN A O 1
ATOM 3220 N N . VAL A 1 389 ? 29.933 48.174 0.446 1.00 26.99 396 VAL A N 1
ATOM 3221 C CA . VAL A 1 389 ? 31.384 48.159 0.297 1.00 27.87 396 VAL A CA 1
ATOM 3222 C C . VAL A 1 389 ? 31.844 47.801 -1.104 1.00 27.38 396 VAL A C 1
ATOM 3223 O O . VAL A 1 389 ? 33.025 47.645 -1.312 1.00 28.93 396 VAL A O 1
ATOM 3227 N N . VAL A 1 390 ? 30.940 47.629 -2.058 1.00 26.77 397 VAL A N 1
ATOM 3228 C CA . VAL A 1 390 ? 31.342 47.366 -3.440 1.00 26.37 397 VAL A CA 1
ATOM 3229 C C . VAL A 1 390 ? 30.799 48.468 -4.357 1.00 26.95 397 VAL A C 1
ATOM 3230 O O . VAL A 1 390 ? 29.954 49.274 -3.949 1.00 26.48 397 VAL A O 1
ATOM 3234 N N . TRP A 1 391 ? 31.332 48.536 -5.573 1.00 27.28 398 TRP A N 1
ATOM 3235 C CA . TRP A 1 391 ? 30.924 49.536 -6.533 1.00 29.15 398 TRP A CA 1
ATOM 3236 C C . TRP A 1 391 ? 29.536 49.157 -7.004 1.00 31.04 398 TRP A C 1
ATOM 3237 O O . TRP A 1 391 ? 29.328 47.998 -7.374 1.00 31.01 398 TRP A O 1
ATOM 3248 N N . THR A 1 392 ? 28.613 50.127 -7.017 1.00 33.26 399 THR A N 1
ATOM 3249 C CA . THR A 1 392 ? 27.243 49.870 -7.473 1.00 35.09 399 THR A CA 1
ATOM 3250 C C . THR A 1 392 ? 26.872 50.735 -8.683 1.00 36.20 399 THR A C 1
ATOM 3251 O O . THR A 1 392 ? 26.846 51.974 -8.591 1.00 37.49 399 THR A O 1
#

Organism: Xylella fastidiosa (strain M23) (NCBI:txid405441)

Solvent-accessible surface area: 14960 Å² total; per-residue (Å²): 167,95,81,26,72,31,14,112,16,0,91,72,4,0,45,64,0,2,72,2,1,31,87,103,0,54,21,114,93,18,1,1,37,0,33,0,87,20,64,1,45,57,61,51,51,61,33,13,15,4,0,0,2,1,15,1,0,19,3,2,0,38,0,54,88,51,61,48,56,71,102,28,45,97,3,0,90,48,0,4,59,5,0,50,112,38,3,48,63,113,97,48,10,2,10,6,24,10,0,51,120,82,62,86,101,48,75,27,8,30,0,18,0,6,1,2,0,0,8,0,0,0,2,0,16,56,17,53,18,169,116,0,95,107,49,0,60,55,2,24,44,13,0,64,160,38,0,45,32,79,147,46,2,0,1,46,6,40,0,67,38,156,43,89,52,61,170,23,16,1,0,14,2,0,0,5,0,0,22,0,0,5,8,0,47,73,21,16,54,53,98,87,0,2,78,30,0,32,46,0,0,30,68,0,5,104,81,0,4,80,75,6,138,37,5,0,0,3,1,2,49,80,150,2,82,25,43,100,92,61,31,118,152,75,59,135,68,96,34,27,3,26,1,6,1,0,0,8,0,0,1,0,0,20,2,0,9,12,0,24,98,76,23,183,59,94,36,0,18,81,26,0,73,55,1,1,64,52,0,4,84,94,1,55,17,93,141,85,15,0,0,7,7,0,0,16,64,115,22,83,62,58,20,56,8,0,14,9,26,0,0,0,4,0,1,0,0,0,0,6,0,3,72,132,39,65,30,88,160,8,36,84,46,0,48,93,0,1,51,11,0,69,132,60,0,10,6,108,200,98,11,1,1,41,59,26,3,17,5,80,28,153,89,118,84,65,73,2,0,24,12,7,7,1,1,8,12,1,1,15,4,0,13,24,0,14,93,39,34,230,92

Foldseek 3Di:
DPDLLDLVNLVVQLVLLCQLPPPLQDDPVAAGQFFAFQQNDGDARFKAFLLRLLLLLVSLLLVCVVPVDPVSVVNNVRSVCRQPPQQADPVQRAGQGMGGNSHRDHRKGFLLSLLSVLQSLLSCLQSPNVCSLVVNVSSVVSQVVQFDDPVQLFGATIAHSVRHGDFKRWLQSLLSNLVSLLSNCVRPVDPVSLVSSVSSLCSQQPVLCVQQVREGATIAGNVSHDDQCVCVVPQVDPRHHHAGFLLSLLLSLLSLLSSVVVDPDPPSLVSSCSSLVVSCVLAADPPQGAGAGHAHSVSHRPGLKHFDLSLLSNLLSLLSNCLVVVDCVSVVSNVRSVVRCVVQFADPVSGDGAGIAGNNSHDPGRRRGHHNDSCSSNSVSSSSSVVRDDD

CATH classification: 1.50.10.10